Protein AF-A0A4R5BW63-F1 (afdb_monomer)

Secondary structure (DSSP, 8-state):
-------------------------------------------------------PPPP-------------PPP----HHHHHHHHHHHHHHHHHHHHHHHHHHHHHHHHHHHHHTS--HHHHHHHHHHT-TTTTS-GGGT-----HHHHHHHHHHHHHH-HHHHHHHHHHHHHHHHHTTS-HHHHHHHTSSSS-----EEEEEEEEEEEETTEEEEEEEEEEETTGGG-SEEEEEEEEEETTEEEEEEEEEEGGGSEEE-----SS-GGG--EEEEEEEEEEEGGGEEEHHHHHTT--HHHHH--SGGGGS-HHHHHHHHHHHHHHHHHHHHHHHHHHHHHHPBPTTT--BGGG-HHHHHHHHHHHHHHHHHHHHHHHHHHHHHHHHHTT---HHHHHHHHHHHHHHHHHHHHHHHHHHHHT-GGGGSTT-HHHHHHHHHHHHTTSGGG-HHHHHHHHHHHHTT----TT---

Sequence (475 aa):
MGADTAEHVLPSLCHPHGLRTRPGSAMNPLRNGKPFRIRRQDSETPFCHQWRPIIPPAPLETIRLAAGSAGARPRHVHDPYSKVWFRTMEYGDEIVRRVRELAPTLAERAPDAERARRLPDATIADLAGTGLFDMLVPKRFGGAELGFEAMAAACREAGAGCASTGWLSVIYTLHNWMVALLPEQAQAEVWADRTYALVPCVLAPTGTAEPADGGHRVTGRWSWGSGVMHAGHVLVMALVTADGEIEPRLFLLPRAEVAVHDVWHTSGMRGTGSNDIEVQGVFVPAHRSVPLAELAEGRSPGSRVHPAPLYRTPLVPVFALTGAAPVLGVAEGVLARFAERMQGRVMAYSGKKQRDLSSAQVRLAAATADLAAARLLLDDALRGVVHAVADGSCDMRLRARARLVAAHVAGTSRRVVNDLCAAAGASAQFTGSPFQRAQRDVNTISGHVVFDPDEAYRLYGRIELGLDPGPVTLV

Structure (mmCIF, N/CA/C/O backbone):
data_AF-A0A4R5BW63-F1
#
_entry.id   AF-A0A4R5BW63-F1
#
loop_
_atom_site.group_PDB
_atom_site.id
_atom_site.type_symbol
_atom_site.label_atom_id
_atom_site.label_alt_id
_atom_site.label_comp_id
_atom_site.label_asym_id
_atom_site.label_entity_id
_atom_site.label_seq_id
_atom_site.pdbx_PDB_ins_code
_atom_site.Cartn_x
_atom_site.Cartn_y
_atom_site.Cartn_z
_atom_site.occupancy
_atom_site.B_iso_or_equiv
_atom_site.auth_seq_id
_atom_site.auth_comp_id
_atom_site.auth_asym_id
_atom_site.auth_atom_id
_atom_site.pdbx_PDB_model_num
ATOM 1 N N . MET A 1 1 ? -9.708 -56.822 41.319 1.00 38.25 1 MET A N 1
ATOM 2 C CA . MET A 1 1 ? -9.133 -57.100 39.986 1.00 38.25 1 MET A CA 1
ATOM 3 C C . MET A 1 1 ? -9.234 -55.811 39.191 1.00 38.25 1 MET A C 1
ATOM 5 O O . MET A 1 1 ? -10.345 -55.419 38.891 1.00 38.25 1 MET A O 1
ATOM 9 N N . GLY A 1 2 ? -8.218 -55.022 38.898 1.00 34.22 2 GLY A N 1
ATOM 10 C CA . GLY A 1 2 ? -6.805 -54.942 39.241 1.00 34.22 2 GLY A CA 1
ATOM 11 C C . GLY A 1 2 ? -6.423 -53.563 38.695 1.00 34.22 2 GLY A C 1
ATOM 12 O O . GLY A 1 2 ? -6.666 -53.297 37.521 1.00 34.22 2 GLY A O 1
ATOM 13 N N . ALA A 1 3 ? -6.012 -52.662 39.582 1.00 29.14 3 ALA A N 1
ATOM 14 C CA . ALA A 1 3 ? -5.587 -51.307 39.259 1.00 29.14 3 ALA A CA 1
ATOM 15 C C . ALA A 1 3 ? -4.140 -51.328 38.758 1.00 29.14 3 ALA A C 1
ATOM 17 O O . ALA A 1 3 ? -3.382 -52.185 39.203 1.00 29.14 3 ALA A O 1
ATOM 18 N N . ASP A 1 4 ? -3.756 -50.363 37.921 1.00 31.11 4 ASP A N 1
ATOM 19 C CA . ASP A 1 4 ? -2.374 -49.884 37.920 1.00 31.11 4 ASP A CA 1
ATOM 20 C C . ASP A 1 4 ? -2.317 -48.379 37.632 1.00 31.11 4 ASP A C 1
ATOM 22 O O . ASP A 1 4 ? -2.581 -47.887 36.535 1.00 31.11 4 ASP A O 1
ATOM 26 N N . THR A 1 5 ? -2.016 -47.662 38.707 1.00 31.47 5 THR A N 1
ATOM 27 C CA . THR A 1 5 ? -1.599 -46.267 38.807 1.00 31.47 5 THR A CA 1
ATOM 28 C C . THR A 1 5 ? -0.097 -46.270 39.059 1.00 31.47 5 THR A C 1
ATOM 30 O O . THR A 1 5 ? 0.345 -46.945 39.985 1.00 31.47 5 THR A O 1
ATOM 33 N N . ALA A 1 6 ? 0.675 -45.475 38.319 1.00 28.02 6 ALA A N 1
ATOM 34 C CA . ALA A 1 6 ? 2.071 -45.198 38.652 1.00 28.02 6 ALA A CA 1
ATOM 35 C C . ALA A 1 6 ? 2.279 -43.686 38.823 1.00 28.02 6 ALA A C 1
ATOM 37 O O . ALA A 1 6 ? 2.422 -42.939 37.856 1.00 28.02 6 ALA A O 1
ATOM 38 N N . GLU A 1 7 ? 2.263 -43.258 40.086 1.00 26.88 7 GLU A N 1
ATOM 39 C CA . GLU A 1 7 ? 2.950 -42.069 40.591 1.00 26.88 7 GLU A CA 1
ATOM 40 C C . GLU A 1 7 ? 4.432 -42.391 40.843 1.00 26.88 7 GLU A C 1
ATOM 42 O O . GLU A 1 7 ? 4.753 -43.519 41.210 1.00 26.88 7 GLU A O 1
ATOM 47 N N . HIS A 1 8 ? 5.297 -41.377 40.698 1.00 26.17 8 HIS A N 1
ATOM 48 C CA . HIS A 1 8 ? 6.456 -41.019 41.549 1.00 26.17 8 HIS A CA 1
ATOM 49 C C . HIS A 1 8 ? 7.558 -40.351 40.700 1.00 26.17 8 HIS A C 1
ATOM 51 O O . HIS A 1 8 ? 7.752 -40.722 39.552 1.00 26.17 8 HIS A O 1
ATOM 57 N N . VAL A 1 9 ? 8.397 -39.404 41.133 1.00 26.89 9 VAL A N 1
ATOM 58 C CA . VAL A 1 9 ? 8.559 -38.504 42.292 1.00 26.89 9 VAL A CA 1
ATOM 59 C C . VAL A 1 9 ? 9.714 -37.568 41.865 1.00 26.89 9 VAL A C 1
ATOM 61 O O . VAL A 1 9 ? 10.674 -38.014 41.238 1.00 26.89 9 VAL A O 1
ATOM 64 N N . LEU A 1 10 ? 9.631 -36.273 42.181 1.00 24.80 10 LEU A N 1
ATOM 65 C CA . LEU A 1 10 ? 10.751 -35.319 42.094 1.00 24.80 10 LEU A CA 1
ATOM 66 C C . LEU A 1 10 ? 11.811 -35.611 43.170 1.00 24.80 10 LEU A C 1
ATOM 68 O O . LEU A 1 10 ? 11.446 -36.012 44.273 1.00 24.80 10 LEU A O 1
ATOM 72 N N . PRO A 1 11 ? 13.072 -35.200 42.958 1.00 27.33 11 PRO A N 1
ATOM 73 C CA . PRO A 1 11 ? 13.801 -34.616 44.079 1.00 27.33 11 PRO A CA 1
ATOM 74 C C . PRO A 1 11 ? 14.441 -33.267 43.736 1.00 27.33 11 PRO A C 1
ATOM 76 O O . PRO A 1 11 ? 15.157 -33.111 42.748 1.00 27.33 11 PRO A O 1
ATOM 79 N N . SER A 1 12 ? 14.206 -32.295 44.619 1.00 24.27 12 SER A N 1
ATOM 80 C CA . SER A 1 12 ? 15.113 -31.172 44.839 1.00 24.27 12 SER A CA 1
ATOM 81 C C . SER A 1 12 ? 16.265 -31.631 45.741 1.00 24.27 12 SER A C 1
ATOM 83 O O . SER A 1 12 ? 16.075 -32.534 46.554 1.00 24.27 12 SER A O 1
ATOM 85 N N . LEU A 1 13 ? 17.441 -31.006 45.616 1.00 24.47 13 LEU A N 1
ATOM 86 C CA . LEU A 1 13 ? 18.183 -30.407 46.737 1.00 24.47 13 LEU A CA 1
ATOM 87 C C . LEU A 1 13 ? 19.500 -29.773 46.260 1.00 24.47 13 LEU A C 1
ATOM 89 O O . LEU A 1 13 ? 20.207 -30.285 45.395 1.00 24.47 13 LEU A O 1
ATOM 93 N N . CYS A 1 14 ? 19.791 -28.620 46.856 1.00 21.36 14 CYS A N 1
ATOM 94 C CA . CYS A 1 14 ? 20.969 -27.791 46.658 1.00 21.36 14 CYS A CA 1
ATOM 95 C C . CYS A 1 14 ? 22.216 -28.305 47.413 1.00 21.36 14 CYS A C 1
ATOM 97 O O . CYS A 1 14 ? 22.099 -28.812 48.525 1.00 21.36 14 CYS A O 1
ATOM 99 N N . HIS A 1 15 ? 23.384 -27.880 46.896 1.00 24.89 15 HIS A N 1
ATOM 100 C CA . HIS A 1 15 ? 24.540 -27.324 47.641 1.00 24.89 15 HIS A CA 1
ATOM 101 C C . HIS A 1 15 ? 25.595 -28.276 48.280 1.00 24.89 15 HIS A C 1
ATOM 103 O O . HIS A 1 15 ? 25.389 -29.480 48.327 1.00 24.89 15 HIS A O 1
ATOM 109 N N . PRO A 1 16 ? 26.804 -27.772 48.642 1.00 49.16 16 PRO A N 1
ATOM 110 C CA . PRO A 1 16 ? 27.982 -27.674 47.759 1.00 49.16 16 PRO A CA 1
ATOM 111 C C . PRO A 1 16 ? 29.249 -28.293 48.411 1.00 49.16 16 PRO A C 1
ATOM 113 O O . PRO A 1 16 ? 29.207 -28.672 49.569 1.00 49.16 16 PRO A O 1
ATOM 116 N N . HIS A 1 17 ? 30.403 -28.342 47.728 1.00 24.83 17 HIS A N 1
ATOM 117 C CA . HIS A 1 17 ? 31.730 -28.216 48.373 1.00 24.83 17 HIS A CA 1
ATOM 118 C C . HIS A 1 17 ? 32.859 -28.109 47.337 1.00 24.83 17 HIS A C 1
ATOM 120 O O . HIS A 1 17 ? 32.996 -28.951 46.455 1.00 24.83 17 HIS A O 1
ATOM 126 N N . GLY A 1 18 ? 33.689 -27.071 47.475 1.00 23.81 18 GLY A N 1
ATOM 127 C CA . GLY A 1 18 ? 35.009 -26.990 46.850 1.00 23.81 18 GLY A CA 1
ATOM 128 C C . GLY A 1 18 ? 36.118 -27.473 47.786 1.00 23.81 18 GLY A C 1
ATOM 129 O O . GLY A 1 18 ? 35.849 -27.756 48.950 1.00 23.81 18 GLY A O 1
ATOM 130 N N . LEU A 1 19 ? 37.357 -27.510 47.276 1.00 25.39 19 LEU A N 1
ATOM 131 C CA . LEU A 1 19 ? 38.607 -27.046 47.916 1.00 25.39 19 LEU A CA 1
ATOM 132 C C . LEU A 1 19 ? 39.841 -27.690 47.265 1.00 25.39 19 LEU A C 1
ATOM 134 O O . LEU A 1 19 ? 39.926 -28.912 47.184 1.00 25.39 19 LEU A O 1
ATOM 138 N N . ARG A 1 20 ? 40.831 -26.851 46.922 1.00 24.83 20 ARG A N 1
ATOM 139 C CA . ARG A 1 20 ? 42.232 -26.849 47.427 1.00 24.83 20 ARG A CA 1
ATOM 140 C C . ARG A 1 20 ? 43.046 -25.821 46.602 1.00 24.83 20 ARG A C 1
ATOM 142 O O . ARG A 1 20 ? 43.128 -25.973 45.395 1.00 24.83 20 ARG A O 1
ATOM 149 N N . THR A 1 21 ? 43.418 -24.632 47.115 1.00 27.78 21 THR A N 1
ATOM 150 C CA . THR A 1 21 ? 44.524 -24.257 48.056 1.00 27.78 21 THR A CA 1
ATOM 151 C C . THR A 1 21 ? 45.924 -24.471 47.455 1.00 27.78 21 THR A C 1
ATOM 153 O O . THR A 1 21 ? 46.159 -25.583 47.005 1.00 27.78 21 THR A O 1
ATOM 156 N N . ARG A 1 22 ? 46.928 -23.563 47.468 1.00 29.72 22 ARG A N 1
ATOM 157 C CA . ARG A 1 22 ? 47.464 -22.563 48.458 1.00 29.72 22 ARG A CA 1
ATOM 158 C C . ARG A 1 22 ? 48.791 -21.949 47.845 1.00 29.72 22 ARG A C 1
ATOM 160 O O . ARG A 1 22 ? 49.129 -22.400 46.755 1.00 29.72 22 ARG A O 1
ATOM 167 N N . PRO A 1 23 ? 49.694 -21.190 48.538 1.00 43.03 23 PRO A N 1
ATOM 168 C CA . PRO A 1 23 ? 49.591 -20.000 49.426 1.00 43.03 23 PRO A CA 1
ATOM 169 C C . PRO A 1 23 ? 50.711 -18.911 49.254 1.00 43.03 23 PRO A C 1
ATOM 171 O O . PRO A 1 23 ? 51.714 -19.135 48.587 1.00 43.03 23 PRO A O 1
ATOM 174 N N . GLY A 1 24 ? 50.604 -17.803 50.018 1.00 23.31 24 GLY A N 1
ATOM 175 C CA . GLY A 1 24 ? 51.728 -16.971 50.532 1.00 23.31 24 GLY A CA 1
ATOM 176 C C . GLY A 1 24 ? 51.267 -15.595 51.076 1.00 23.31 24 GLY A C 1
ATOM 177 O O . GLY A 1 24 ? 50.936 -14.737 50.273 1.00 23.31 24 GLY A O 1
ATOM 178 N N . SER A 1 25 ? 50.931 -15.444 52.377 1.00 26.95 25 SER A N 1
ATOM 179 C CA . SER A 1 25 ? 51.710 -14.819 53.500 1.00 26.95 25 SER A CA 1
ATOM 180 C C . SER A 1 25 ? 51.805 -13.268 53.452 1.00 26.95 25 SER A C 1
ATOM 182 O O . SER A 1 25 ? 52.157 -12.760 52.402 1.00 26.95 25 SER A O 1
ATOM 184 N N . ALA A 1 26 ? 51.600 -12.424 54.484 1.00 27.44 26 ALA A N 1
ATOM 185 C CA . ALA A 1 26 ? 51.375 -12.558 55.934 1.00 27.44 26 ALA A CA 1
ATOM 186 C C . ALA A 1 26 ? 50.863 -11.227 56.594 1.00 27.44 26 ALA A C 1
ATOM 188 O O . ALA A 1 26 ? 51.131 -10.141 56.098 1.00 27.44 26 ALA A O 1
ATOM 189 N N . MET A 1 27 ? 50.136 -11.384 57.717 1.00 26.14 27 MET A N 1
ATOM 190 C CA . MET A 1 27 ? 49.907 -10.590 58.965 1.00 26.14 27 MET A CA 1
ATOM 191 C C . MET A 1 27 ? 50.082 -9.040 59.130 1.00 26.14 27 MET A C 1
ATOM 193 O O . MET A 1 27 ? 51.204 -8.559 59.180 1.00 26.14 27 MET A O 1
ATOM 197 N N . ASN A 1 28 ? 48.954 -8.358 59.465 1.00 25.61 28 ASN A N 1
ATOM 198 C CA . ASN A 1 28 ? 48.538 -7.661 60.738 1.00 25.61 28 ASN A CA 1
ATOM 199 C C . ASN A 1 28 ? 49.287 -6.390 61.314 1.00 25.61 28 ASN A C 1
ATOM 201 O O . ASN A 1 28 ? 50.413 -6.135 60.921 1.00 25.61 28 ASN A O 1
ATOM 205 N N . PRO A 1 29 ? 48.756 -5.635 62.331 1.00 54.66 29 PRO A N 1
ATOM 206 C CA . PRO A 1 29 ? 47.770 -4.516 62.289 1.00 54.66 29 PRO A CA 1
ATOM 207 C C . PRO A 1 29 ? 48.170 -3.228 63.096 1.00 54.66 29 PRO A C 1
ATOM 209 O O . PRO A 1 29 ? 49.263 -3.175 63.643 1.00 54.66 29 PRO A O 1
ATOM 212 N N . LEU A 1 30 ? 47.244 -2.240 63.229 1.00 26.55 30 LEU A N 1
ATOM 213 C CA . LEU A 1 30 ? 46.948 -1.280 64.355 1.00 26.55 30 LEU A CA 1
ATOM 214 C C . LEU A 1 30 ? 46.528 0.116 63.797 1.00 26.55 30 LEU A C 1
ATOM 216 O O . LEU A 1 30 ? 47.242 0.667 62.976 1.00 26.55 30 LEU A O 1
ATOM 220 N N . ARG A 1 31 ? 45.308 0.660 63.997 1.00 28.05 31 ARG A N 1
ATOM 221 C CA . ARG A 1 31 ? 44.611 1.285 65.164 1.00 28.05 31 ARG A CA 1
ATOM 222 C C . ARG A 1 31 ? 44.670 2.838 65.159 1.00 28.05 31 ARG A C 1
ATOM 224 O O . ARG A 1 31 ? 45.734 3.404 64.965 1.00 28.05 31 ARG A O 1
ATOM 231 N N . ASN A 1 32 ? 43.528 3.459 65.514 1.00 28.94 32 ASN A N 1
ATOM 232 C CA . ASN A 1 32 ? 43.234 4.886 65.826 1.00 28.94 32 ASN A CA 1
ATOM 233 C C . ASN A 1 32 ? 42.824 5.768 64.621 1.00 28.94 32 ASN A C 1
ATOM 235 O O . ASN A 1 32 ? 43.486 5.744 63.600 1.00 28.94 32 ASN A O 1
ATOM 239 N N . GLY A 1 33 ? 41.755 6.577 64.630 1.00 27.53 33 GLY A N 1
ATOM 240 C CA . GLY A 1 33 ? 40.778 6.960 65.656 1.00 27.53 33 GLY A CA 1
ATOM 241 C C . GLY A 1 33 ? 39.547 7.648 65.020 1.00 27.53 33 GLY A C 1
ATOM 242 O O . GLY A 1 33 ? 39.627 8.223 63.940 1.00 27.53 33 GLY A O 1
ATOM 243 N N . LYS A 1 34 ? 38.392 7.509 65.685 1.00 26.52 34 LYS A N 1
ATOM 244 C CA . LYS A 1 34 ? 37.055 8.054 65.349 1.00 26.52 34 LYS A CA 1
ATOM 245 C C . LYS A 1 34 ? 36.898 9.527 65.850 1.00 26.52 34 LYS A C 1
ATOM 247 O O . LYS A 1 34 ? 37.847 10.039 66.430 1.00 26.52 34 LYS A O 1
ATOM 252 N N . PRO A 1 35 ? 35.674 10.100 65.954 1.00 40.81 35 PRO A N 1
ATOM 253 C CA . PRO A 1 35 ? 34.727 10.588 64.929 1.00 40.81 35 PRO A CA 1
ATOM 254 C C . PRO A 1 35 ? 34.282 12.050 65.233 1.00 40.81 35 PRO A C 1
ATOM 256 O O . PRO A 1 35 ? 34.599 12.562 66.301 1.00 40.81 35 PRO A O 1
ATOM 259 N N . PHE A 1 36 ? 33.450 12.712 64.412 1.00 25.28 36 PHE A N 1
ATOM 260 C CA . PHE A 1 36 ? 32.703 13.891 64.904 1.00 25.28 36 PHE A CA 1
ATOM 261 C C . PHE A 1 36 ? 31.256 13.992 64.397 1.00 25.28 36 PHE A C 1
ATOM 263 O O . PHE A 1 36 ? 30.928 13.591 63.284 1.00 25.28 36 PHE A O 1
ATOM 270 N N . ARG A 1 37 ? 30.398 14.463 65.313 1.00 29.33 37 ARG A N 1
ATOM 271 C CA . ARG A 1 37 ? 28.925 14.492 65.318 1.00 29.33 37 ARG A CA 1
ATOM 272 C C . ARG A 1 37 ? 28.352 15.837 64.835 1.00 29.33 37 ARG A C 1
ATOM 274 O O . ARG A 1 37 ? 29.011 16.866 64.877 1.00 29.33 37 ARG A O 1
ATOM 281 N N . ILE A 1 38 ? 27.065 15.765 64.497 1.00 32.22 38 ILE A N 1
ATOM 282 C CA . ILE A 1 38 ? 26.088 16.774 64.045 1.00 32.22 38 ILE A CA 1
ATOM 283 C C . ILE A 1 38 ? 25.922 17.991 64.986 1.00 32.22 38 ILE A C 1
ATOM 285 O O . ILE A 1 38 ? 25.826 17.813 66.202 1.00 32.22 38 ILE A O 1
ATOM 289 N N . ARG A 1 39 ? 25.689 19.187 64.412 1.00 24.81 39 ARG A N 1
ATOM 290 C CA . ARG A 1 39 ? 24.802 20.241 64.964 1.00 24.81 39 ARG A CA 1
ATOM 291 C C . ARG A 1 39 ? 24.098 21.023 63.838 1.00 24.81 39 ARG A C 1
ATOM 293 O O . ARG A 1 39 ? 24.731 21.378 62.853 1.00 24.81 39 ARG A O 1
ATOM 300 N N . ARG A 1 40 ? 22.792 21.267 64.012 1.00 29.11 40 ARG A N 1
ATOM 301 C CA . ARG A 1 40 ? 21.946 22.200 63.237 1.00 29.11 40 ARG A CA 1
ATOM 302 C C . ARG A 1 40 ? 22.216 23.647 63.669 1.00 29.11 40 ARG A C 1
ATOM 304 O O . ARG A 1 40 ? 22.335 23.850 64.875 1.00 29.11 40 ARG A O 1
ATOM 311 N N . GLN A 1 41 ? 22.145 24.610 62.743 1.00 25.06 41 GLN A N 1
ATOM 312 C CA . GLN A 1 41 ? 21.353 25.840 62.917 1.00 25.06 41 GLN A CA 1
ATOM 313 C C . GLN A 1 41 ? 21.159 26.589 61.585 1.00 25.06 41 GLN A C 1
ATOM 315 O O . GLN A 1 41 ? 21.998 26.504 60.694 1.00 25.06 41 GLN A O 1
ATOM 320 N N . ASP A 1 42 ? 20.007 27.245 61.484 1.00 27.72 42 ASP A N 1
ATOM 321 C CA . ASP A 1 42 ? 19.375 27.867 60.318 1.00 27.72 42 ASP A CA 1
ATOM 322 C C . ASP A 1 42 ? 20.045 29.165 59.828 1.00 27.72 42 ASP A C 1
ATOM 324 O O . ASP A 1 42 ? 20.515 29.942 60.655 1.00 27.72 42 ASP A O 1
ATOM 328 N N . SER A 1 43 ? 19.971 29.444 58.515 1.00 27.47 43 SER A N 1
ATOM 329 C CA . SER A 1 43 ? 19.570 30.760 57.967 1.00 27.47 43 SER A CA 1
ATOM 330 C C . SER A 1 43 ? 19.525 30.797 56.421 1.00 27.47 43 SER A C 1
ATOM 332 O O . SER A 1 43 ? 20.505 30.576 55.722 1.00 27.47 43 SER A O 1
ATOM 334 N N . GLU A 1 44 ? 18.314 31.044 55.920 1.00 26.66 44 GLU A N 1
ATOM 335 C CA . GLU A 1 44 ? 17.930 31.981 54.849 1.00 26.66 44 GLU A CA 1
ATOM 336 C C . GLU A 1 44 ? 18.647 32.020 53.470 1.00 26.66 44 GLU A C 1
ATOM 338 O O . GLU A 1 44 ? 19.702 32.610 53.272 1.00 26.66 44 GLU A O 1
ATOM 343 N N . THR A 1 45 ? 17.849 31.620 52.468 1.00 29.69 45 THR A N 1
ATOM 344 C CA . THR A 1 45 ? 17.682 32.165 51.095 1.00 29.69 45 THR A CA 1
ATOM 345 C C . THR A 1 45 ? 18.623 31.790 49.930 1.00 29.69 45 THR A C 1
ATOM 347 O O . THR A 1 45 ? 19.814 31.560 50.118 1.00 29.69 45 THR A O 1
ATOM 350 N N . PRO A 1 46 ? 18.071 31.691 48.691 1.00 31.81 46 PRO A N 1
ATOM 351 C CA . PRO A 1 46 ? 18.641 30.896 47.603 1.00 31.81 46 PRO A CA 1
ATOM 352 C C . PRO A 1 46 ? 19.164 31.728 46.416 1.00 31.81 46 PRO A C 1
ATOM 354 O O . PRO A 1 46 ? 18.551 32.705 45.990 1.00 31.81 46 PRO A O 1
ATOM 357 N N . PHE A 1 47 ? 20.249 31.262 45.793 1.00 26.47 47 PHE A N 1
ATOM 358 C CA . PHE A 1 47 ? 20.697 31.731 44.478 1.00 26.47 47 PHE A CA 1
ATOM 359 C C . PHE A 1 47 ? 19.917 31.015 43.362 1.00 26.47 47 PHE A C 1
ATOM 361 O O . PHE A 1 47 ? 20.055 29.810 43.160 1.00 26.47 47 PHE A O 1
ATOM 368 N N . CYS A 1 48 ? 19.104 31.773 42.624 1.00 24.34 48 CYS A N 1
ATOM 369 C CA . CYS A 1 48 ? 18.458 31.370 41.376 1.00 24.34 48 CYS A CA 1
ATOM 370 C C . CYS A 1 48 ? 19.168 32.082 40.214 1.00 24.34 48 CYS A C 1
ATOM 372 O O . CYS A 1 48 ? 19.130 33.309 40.126 1.00 24.34 48 CYS A O 1
ATOM 374 N N . HIS A 1 49 ? 19.814 31.331 39.318 1.00 28.28 49 HIS A N 1
ATOM 375 C CA . HIS A 1 49 ? 20.304 31.872 38.051 1.00 28.28 49 HIS A CA 1
ATOM 376 C C . HIS A 1 49 ? 19.170 31.870 37.017 1.00 28.28 49 HIS A C 1
ATOM 378 O O . HIS A 1 49 ? 18.683 30.820 36.601 1.00 28.28 49 HIS A O 1
ATOM 384 N N . GLN A 1 50 ? 18.757 33.075 36.620 1.00 27.59 50 GLN A N 1
ATOM 385 C CA . GLN A 1 50 ? 17.808 33.349 35.543 1.00 27.59 50 GLN A CA 1
ATOM 386 C C . GLN A 1 50 ? 18.397 32.966 34.177 1.00 27.59 50 GLN A C 1
ATOM 388 O O . GLN A 1 50 ? 19.381 33.552 33.732 1.00 27.59 50 GLN A O 1
ATOM 393 N N . TRP A 1 51 ? 17.735 32.047 33.477 1.00 23.62 51 TRP A N 1
ATOM 394 C CA . TRP A 1 51 ? 17.839 31.895 32.025 1.00 23.62 51 TRP A CA 1
ATOM 395 C C . TRP A 1 51 ? 16.868 32.878 31.350 1.00 23.62 51 TRP A C 1
ATOM 397 O O . TRP A 1 51 ? 15.677 32.875 31.657 1.00 23.62 51 TRP A O 1
ATOM 407 N N . ARG A 1 52 ? 17.361 33.717 30.430 1.00 25.86 52 ARG A N 1
ATOM 408 C CA . ARG A 1 52 ? 16.536 34.561 29.544 1.00 25.86 52 ARG A CA 1
ATOM 409 C C . ARG A 1 52 ? 16.583 34.005 28.114 1.00 25.86 52 ARG A C 1
ATOM 411 O O . ARG A 1 52 ? 17.688 33.808 27.613 1.00 25.86 52 ARG A O 1
ATOM 418 N N . PRO A 1 53 ? 15.446 33.800 27.428 1.00 27.55 53 PRO A N 1
ATOM 419 C CA . PRO A 1 53 ? 15.440 33.529 25.996 1.00 27.55 53 PRO A CA 1
ATOM 420 C C . PRO A 1 53 ? 15.528 34.838 25.195 1.00 27.55 53 PRO A C 1
ATOM 422 O O . PRO A 1 53 ? 14.814 35.802 25.469 1.00 27.55 53 PRO A O 1
ATOM 425 N N . ILE A 1 54 ? 16.409 34.858 24.193 1.00 28.55 54 ILE A N 1
ATOM 426 C CA . ILE A 1 54 ? 16.498 35.909 23.173 1.00 28.55 54 ILE A CA 1
ATOM 427 C C . ILE A 1 54 ? 15.579 35.490 22.018 1.00 28.55 54 ILE A C 1
ATOM 429 O O . ILE A 1 54 ? 15.903 34.568 21.276 1.00 28.55 54 ILE A O 1
ATOM 433 N N . ILE A 1 55 ? 14.434 36.156 21.874 1.00 30.67 55 ILE A N 1
ATOM 434 C CA . ILE A 1 55 ? 13.592 36.128 20.669 1.00 30.67 55 ILE A CA 1
ATOM 435 C C . ILE A 1 55 ? 13.416 37.593 20.245 1.00 30.67 55 ILE A C 1
ATOM 437 O O . ILE A 1 55 ? 12.923 38.380 21.057 1.00 30.67 55 ILE A O 1
ATOM 441 N N . PRO A 1 56 ? 13.822 38.010 19.034 1.00 28.97 56 PRO A N 1
ATOM 442 C CA . PRO A 1 56 ? 13.523 39.353 18.554 1.00 28.97 56 PRO A CA 1
ATOM 443 C C . PRO A 1 56 ? 12.039 39.447 18.136 1.00 28.97 56 PRO A C 1
ATOM 445 O O . PRO A 1 56 ? 11.515 38.497 17.551 1.00 28.97 56 PRO A O 1
ATOM 448 N N . PRO A 1 57 ? 11.335 40.560 18.416 1.00 31.94 57 PRO A N 1
ATOM 449 C CA . PRO A 1 57 ? 9.941 40.725 18.013 1.00 31.94 57 PRO A CA 1
ATOM 450 C C . PRO A 1 57 ? 9.832 41.026 16.510 1.00 31.94 57 PRO A C 1
ATOM 452 O O . PRO A 1 57 ? 10.489 41.934 16.003 1.00 31.94 57 PRO A O 1
ATOM 455 N N . ALA A 1 58 ? 8.967 40.293 15.805 1.00 31.23 58 ALA A N 1
ATOM 456 C CA . ALA A 1 58 ? 8.497 40.671 14.473 1.00 31.23 58 ALA A CA 1
ATOM 457 C C . ALA A 1 58 ? 7.379 41.731 14.597 1.00 31.23 58 ALA A C 1
ATOM 459 O O . ALA A 1 58 ? 6.542 41.616 15.499 1.00 31.23 58 ALA A O 1
ATOM 460 N N . PRO A 1 59 ? 7.333 42.762 13.735 1.00 30.42 59 PRO A N 1
ATOM 461 C CA . PRO A 1 59 ? 6.297 43.785 13.806 1.00 30.42 59 PRO A CA 1
ATOM 462 C C . PRO A 1 59 ? 4.951 43.260 13.285 1.00 30.42 59 PRO A C 1
ATOM 464 O O . PRO A 1 59 ? 4.857 42.683 12.204 1.00 30.42 59 PRO A O 1
ATOM 467 N N . LEU A 1 60 ? 3.899 43.486 14.075 1.00 29.44 60 LEU A N 1
ATOM 468 C CA . LEU A 1 60 ? 2.502 43.268 13.703 1.00 29.44 60 LEU A CA 1
ATOM 469 C C . LEU A 1 60 ? 2.058 44.364 12.725 1.00 29.44 60 LEU A C 1
ATOM 471 O O . LEU A 1 60 ? 1.707 45.465 13.150 1.00 29.44 60 LEU A O 1
ATOM 475 N N . GLU A 1 61 ? 2.035 44.066 11.427 1.00 28.17 61 GLU A N 1
ATOM 476 C CA . GLU A 1 61 ? 1.271 44.864 10.469 1.00 28.17 61 GLU A CA 1
ATOM 477 C C . GLU A 1 61 ? -0.169 44.357 10.359 1.00 28.17 61 GLU A C 1
ATOM 479 O O . GLU A 1 61 ? -0.468 43.170 10.228 1.00 28.17 61 GLU A O 1
ATOM 484 N N . THR A 1 62 ? -1.077 45.318 10.466 1.00 28.17 62 THR A N 1
ATOM 485 C CA . THR A 1 62 ? -2.523 45.145 10.528 1.00 28.17 62 THR A CA 1
ATOM 486 C C . THR A 1 62 ? -3.050 44.801 9.133 1.00 28.17 62 THR A C 1
ATOM 488 O O . THR A 1 62 ? -3.083 45.669 8.262 1.00 28.17 62 THR A O 1
ATOM 491 N N . ILE A 1 63 ? -3.512 43.568 8.904 1.00 29.02 63 ILE A N 1
ATOM 492 C CA . ILE A 1 63 ? -4.242 43.222 7.675 1.00 29.02 63 ILE A CA 1
ATOM 493 C C . ILE A 1 63 ? -5.618 43.898 7.736 1.00 29.02 63 ILE A C 1
ATOM 495 O O . ILE A 1 63 ? -6.544 43.426 8.395 1.00 29.02 63 ILE A O 1
ATOM 499 N N . ARG A 1 64 ? -5.756 45.036 7.048 1.00 27.67 64 ARG A N 1
ATOM 500 C CA . ARG A 1 64 ? -7.058 45.626 6.723 1.00 27.67 64 ARG A CA 1
ATOM 501 C C . ARG A 1 64 ? -7.689 44.810 5.594 1.00 27.67 64 ARG A C 1
ATOM 503 O O . ARG A 1 64 ? -7.202 44.828 4.468 1.00 27.67 64 ARG A O 1
ATOM 510 N N . LEU A 1 65 ? -8.791 44.126 5.892 1.00 28.06 65 LEU A N 1
ATOM 511 C CA . LEU A 1 65 ? -9.694 43.564 4.886 1.00 28.06 65 LEU A CA 1
ATOM 512 C C . LEU A 1 65 ? -10.331 44.717 4.096 1.00 28.06 65 LEU A C 1
ATOM 514 O O . LEU A 1 65 ? -11.216 45.411 4.596 1.00 28.06 65 LEU A O 1
ATOM 518 N N . ALA A 1 66 ? -9.867 44.935 2.868 1.00 27.27 66 ALA A N 1
ATOM 519 C CA . ALA A 1 66 ? -10.541 45.805 1.918 1.00 27.27 66 ALA A CA 1
ATOM 520 C C . ALA A 1 66 ? -11.767 45.070 1.355 1.00 27.27 66 ALA A C 1
ATOM 522 O O . ALA A 1 66 ? -11.646 44.115 0.588 1.00 27.27 66 ALA A O 1
ATOM 523 N N . ALA A 1 67 ? -12.957 45.523 1.747 1.00 33.94 67 ALA A N 1
ATOM 524 C CA . ALA A 1 67 ? -14.202 45.188 1.074 1.00 33.94 67 ALA A CA 1
ATOM 525 C C . ALA A 1 67 ? -14.202 45.846 -0.319 1.00 33.94 67 ALA A C 1
ATOM 527 O O . ALA A 1 67 ? -14.323 47.064 -0.436 1.00 33.94 67 ALA A O 1
ATOM 528 N N . GLY A 1 68 ? -14.034 45.036 -1.366 1.00 27.27 68 GLY A N 1
ATOM 529 C CA . GLY A 1 68 ? -14.057 45.458 -2.766 1.00 27.27 68 GLY A CA 1
ATOM 530 C C . GLY A 1 68 ? -15.222 44.825 -3.526 1.00 27.27 68 GLY A C 1
ATOM 531 O O . GLY A 1 68 ? -15.161 43.657 -3.885 1.00 27.27 68 GLY A O 1
ATOM 532 N N . SER A 1 69 ? -16.272 45.626 -3.719 1.00 28.14 69 SER A N 1
ATOM 533 C CA . SER A 1 69 ? -17.275 45.624 -4.801 1.00 28.14 69 SER A CA 1
ATOM 534 C C . SER A 1 69 ? -17.692 44.302 -5.471 1.00 28.14 69 SER A C 1
ATOM 536 O O . SER A 1 69 ? -16.963 43.694 -6.253 1.00 28.14 69 SER A O 1
ATOM 538 N N . ALA A 1 70 ? -18.977 43.990 -5.294 1.00 37.41 70 ALA A N 1
ATOM 539 C CA . ALA A 1 70 ? -19.781 43.143 -6.164 1.00 37.41 70 ALA A CA 1
ATOM 540 C C . ALA A 1 70 ? -19.724 43.586 -7.641 1.00 37.41 70 ALA A C 1
ATOM 542 O O . ALA A 1 70 ? -19.802 44.778 -7.931 1.00 37.41 70 ALA A O 1
ATOM 543 N N . GLY A 1 71 ? -19.696 42.617 -8.566 1.00 36.12 71 GLY A N 1
ATOM 544 C CA . GLY A 1 71 ? -20.071 42.860 -9.964 1.00 36.12 71 GLY A CA 1
ATOM 545 C C . GLY A 1 71 ? -19.198 42.223 -11.044 1.00 36.12 71 GLY A C 1
ATOM 546 O O . GLY A 1 71 ? -18.745 42.931 -11.932 1.00 36.12 71 GLY A O 1
ATOM 547 N N . ALA A 1 72 ? -19.018 40.900 -11.048 1.00 30.25 72 ALA A N 1
ATOM 548 C CA . ALA A 1 72 ? -18.704 40.174 -12.283 1.00 30.25 72 ALA A CA 1
ATOM 549 C C . ALA A 1 72 ? -19.146 38.709 -12.158 1.00 30.25 72 ALA A C 1
ATOM 551 O O . ALA A 1 72 ? -18.550 37.933 -11.417 1.00 30.25 72 ALA A O 1
ATOM 552 N N . ARG A 1 73 ? -20.204 38.313 -12.879 1.00 30.36 73 ARG A N 1
ATOM 553 C CA . ARG A 1 73 ? -20.480 36.886 -13.103 1.00 30.36 73 ARG A CA 1
ATOM 554 C C . ARG A 1 73 ? -19.377 36.350 -14.024 1.00 30.36 73 ARG A C 1
ATOM 556 O O . ARG A 1 73 ? -19.205 36.928 -15.101 1.00 30.36 73 ARG A O 1
ATOM 563 N N . PRO A 1 74 ? -18.645 35.284 -13.662 1.00 31.80 74 PRO A N 1
ATOM 564 C CA . PRO A 1 74 ? -17.693 34.692 -14.586 1.00 31.80 74 PRO A CA 1
ATOM 565 C C . PRO A 1 74 ? -18.464 34.134 -15.785 1.00 31.80 74 PRO A C 1
ATOM 567 O O . PRO A 1 74 ? -19.455 33.418 -15.637 1.00 31.80 74 PRO A O 1
ATOM 570 N N . ARG A 1 75 ? -18.034 34.517 -16.992 1.00 31.38 75 ARG A N 1
ATOM 571 C CA . ARG A 1 75 ? -18.523 33.925 -18.238 1.00 31.38 75 ARG A CA 1
ATOM 572 C C . ARG A 1 75 ? -18.257 32.422 -18.166 1.00 31.38 75 ARG A C 1
ATOM 574 O O . ARG A 1 75 ? -17.105 32.019 -18.035 1.00 31.38 75 ARG A O 1
ATOM 581 N N . HIS A 1 76 ? -19.311 31.612 -18.255 1.00 34.75 76 HIS A N 1
ATOM 582 C CA . HIS A 1 76 ? -19.187 30.171 -18.447 1.00 34.75 76 HIS A CA 1
ATOM 583 C C . HIS A 1 76 ? -18.490 29.921 -19.786 1.00 34.75 76 HIS A C 1
ATOM 585 O O . HIS A 1 76 ? -19.117 29.927 -20.843 1.00 34.75 76 HIS A O 1
ATOM 591 N N . VAL A 1 77 ? -17.175 29.721 -19.738 1.00 35.44 77 VAL A N 1
ATOM 592 C CA . VAL A 1 77 ? -16.464 29.025 -20.803 1.00 35.44 77 VAL A CA 1
ATOM 593 C C . VAL A 1 77 ? -16.951 27.585 -20.719 1.00 35.44 77 VAL A C 1
ATOM 595 O O . VAL A 1 77 ? -16.766 26.919 -19.701 1.00 35.44 77 VAL A O 1
ATOM 598 N N . HIS A 1 78 ? -17.667 27.133 -21.745 1.00 37.56 78 HIS A N 1
ATOM 599 C CA . HIS A 1 78 ? -18.066 25.739 -21.864 1.00 37.56 78 HIS A CA 1
ATOM 600 C C . HIS A 1 78 ? -16.797 24.923 -22.132 1.00 37.56 78 HIS A C 1
ATOM 602 O O . HIS A 1 78 ? -16.421 24.703 -23.277 1.00 37.56 78 HIS A O 1
ATOM 608 N N . ASP A 1 79 ? -16.099 24.544 -21.065 1.00 41.09 79 ASP A N 1
ATOM 609 C CA . ASP A 1 79 ? -14.904 23.720 -21.145 1.00 41.09 79 ASP A CA 1
ATOM 610 C C . ASP A 1 79 ? -15.319 22.238 -21.230 1.00 41.09 79 ASP A C 1
ATOM 612 O O . ASP A 1 79 ? -15.866 21.704 -20.257 1.00 41.09 79 ASP A O 1
ATOM 616 N N . PRO A 1 80 ? -15.117 21.547 -22.365 1.00 39.47 80 PRO A N 1
ATOM 617 C CA . PRO A 1 80 ? -15.400 20.120 -22.473 1.00 39.47 80 PRO A CA 1
ATOM 618 C C . PRO A 1 80 ? -14.539 19.273 -21.523 1.00 39.47 80 PRO A C 1
ATOM 620 O O . PRO A 1 80 ? -14.975 18.179 -21.159 1.00 39.47 80 PRO A O 1
ATOM 623 N N . TYR A 1 81 ? -13.387 19.774 -21.054 1.00 39.72 81 TYR A N 1
ATOM 624 C CA . TYR A 1 81 ? -12.582 19.091 -20.045 1.00 39.72 81 TYR A CA 1
ATOM 625 C C . TYR A 1 81 ? -13.293 19.084 -18.689 1.00 39.72 81 TYR A C 1
ATOM 627 O O . TYR A 1 81 ? -13.346 18.032 -18.057 1.00 39.72 81 TYR A O 1
ATOM 635 N N . SER A 1 82 ? -13.931 20.184 -18.270 1.00 41.84 82 SER A N 1
ATOM 636 C CA . SER A 1 82 ? -14.651 20.257 -16.986 1.00 41.84 82 SER A CA 1
ATOM 637 C C . SER A 1 82 ? -15.647 19.105 -16.771 1.00 41.84 82 SER A C 1
ATOM 639 O O . SER A 1 82 ? -15.634 18.470 -15.722 1.00 41.84 82 SER A O 1
ATOM 641 N N . LYS A 1 83 ? -16.450 18.739 -17.781 1.00 37.34 83 LYS A N 1
ATOM 642 C CA . LYS A 1 83 ? -17.426 17.633 -17.679 1.00 37.34 83 LYS A CA 1
ATOM 643 C C . LYS A 1 83 ? -16.768 16.257 -17.540 1.00 37.34 83 LYS A C 1
ATOM 645 O O . LYS A 1 83 ? -17.320 15.392 -16.863 1.00 37.34 83 LYS A O 1
ATOM 650 N N . VAL A 1 84 ? -15.622 16.041 -18.186 1.00 54.19 84 VAL A N 1
ATOM 651 C CA . VAL A 1 84 ? -14.860 14.785 -18.082 1.00 54.19 84 VAL A CA 1
ATOM 652 C C . VAL A 1 84 ? -14.179 14.695 -16.717 1.00 54.19 84 VAL A C 1
ATOM 654 O O . VAL A 1 84 ? -14.238 13.640 -16.089 1.00 54.19 84 VAL A O 1
ATOM 657 N N . TRP A 1 85 ? -13.614 15.801 -16.224 1.00 48.50 85 TRP A N 1
ATOM 658 C CA . TRP A 1 85 ? -13.054 15.905 -14.875 1.00 48.50 85 TRP A CA 1
ATOM 659 C C . TRP A 1 85 ? -14.113 15.627 -13.798 1.00 48.50 85 TRP A C 1
ATOM 661 O O . TRP A 1 85 ? -13.887 14.767 -12.951 1.00 48.50 85 TRP A O 1
ATOM 671 N N . PHE A 1 86 ? -15.300 16.247 -13.880 1.00 46.38 86 PHE A N 1
ATOM 672 C CA . PHE A 1 86 ? -16.393 16.006 -12.925 1.00 46.38 86 PHE A CA 1
ATOM 673 C C . PHE A 1 86 ? -16.856 14.541 -12.913 1.00 46.38 86 PHE A C 1
ATOM 675 O O . PHE A 1 86 ? -16.941 13.946 -11.845 1.00 46.38 86 PHE A O 1
ATOM 682 N N . ARG A 1 87 ? -17.060 13.915 -14.082 1.00 53.94 87 ARG A N 1
ATOM 683 C CA . ARG A 1 87 ? -17.437 12.488 -14.163 1.00 53.94 87 ARG A CA 1
ATOM 684 C C . ARG A 1 87 ? -16.362 11.544 -13.616 1.00 53.94 87 ARG A C 1
ATOM 686 O O . ARG A 1 87 ? -16.683 10.509 -13.045 1.00 53.94 87 ARG A O 1
ATOM 693 N N . THR A 1 88 ? -15.089 11.888 -13.807 1.00 62.31 88 THR A N 1
ATOM 694 C CA . THR A 1 88 ? -13.951 11.091 -13.318 1.00 62.31 88 THR A CA 1
ATOM 695 C C . THR A 1 88 ? -13.858 11.165 -11.788 1.00 62.31 88 THR A C 1
ATOM 697 O O . THR A 1 88 ? -13.638 10.146 -11.137 1.00 62.31 88 THR A O 1
ATOM 700 N N . MET A 1 89 ? -14.107 12.344 -11.206 1.00 69.31 89 MET A N 1
ATOM 701 C CA . MET A 1 89 ? -14.218 12.517 -9.752 1.00 69.31 89 MET A CA 1
ATOM 702 C C . MET A 1 89 ? -15.411 11.745 -9.171 1.00 69.31 89 MET A C 1
ATOM 704 O O . MET A 1 89 ? -15.235 11.008 -8.206 1.00 69.31 89 MET A O 1
ATOM 708 N N . GLU A 1 90 ? -16.591 11.844 -9.795 1.00 80.75 90 GLU A N 1
ATOM 709 C CA . GLU A 1 90 ? -17.799 11.121 -9.364 1.00 80.75 90 GLU A CA 1
ATOM 710 C C . GLU A 1 90 ? -17.591 9.599 -9.344 1.00 80.75 90 GLU A C 1
ATOM 712 O O . GLU A 1 90 ? -18.000 8.931 -8.395 1.00 80.75 90 GLU A O 1
ATOM 717 N N . TYR A 1 91 ? -16.912 9.043 -10.355 1.00 86.06 91 TYR A N 1
ATOM 718 C CA . TYR A 1 91 ? -16.618 7.609 -10.395 1.00 86.06 91 TYR A CA 1
ATOM 719 C C . TYR A 1 91 ? -15.580 7.188 -9.343 1.00 86.06 91 TYR A C 1
ATOM 721 O O . TYR A 1 91 ? -15.736 6.149 -8.702 1.00 86.06 91 TYR A O 1
ATOM 729 N N . GLY A 1 92 ? -14.549 8.006 -9.104 1.00 89.19 92 GLY A N 1
ATOM 730 C CA . GLY A 1 92 ? -13.594 7.763 -8.019 1.00 89.19 92 GLY A CA 1
ATOM 731 C C . GLY A 1 92 ? -14.270 7.725 -6.646 1.00 89.19 92 GLY A C 1
ATOM 732 O O . GLY A 1 92 ? -14.047 6.789 -5.876 1.00 89.19 92 GLY A O 1
ATOM 733 N N . ASP A 1 93 ? -15.154 8.684 -6.367 1.00 93.81 93 ASP A N 1
ATOM 734 C CA . ASP A 1 93 ? -15.947 8.720 -5.134 1.00 93.81 93 ASP A CA 1
ATOM 735 C C . ASP A 1 93 ? -16.889 7.511 -5.019 1.00 93.81 93 ASP A C 1
ATOM 737 O O . ASP A 1 93 ? -17.092 6.970 -3.925 1.00 93.81 93 ASP A O 1
ATOM 741 N N . GLU A 1 94 ? -17.432 7.039 -6.143 1.00 96.69 94 GLU A N 1
ATOM 742 C CA . GLU A 1 94 ? -18.246 5.830 -6.180 1.00 96.69 94 GLU A CA 1
ATOM 743 C C . GLU A 1 94 ? -17.448 4.578 -5.789 1.00 96.69 94 GLU A C 1
ATOM 745 O O . GLU A 1 94 ? -17.928 3.796 -4.963 1.00 96.69 94 GLU A O 1
ATOM 750 N N . ILE A 1 95 ? -16.237 4.386 -6.321 1.00 97.69 95 ILE A N 1
ATOM 751 C CA . ILE A 1 95 ? -15.378 3.251 -5.946 1.00 97.69 95 ILE A CA 1
ATOM 752 C C . ILE A 1 95 ? -15.052 3.312 -4.449 1.00 97.69 95 ILE A C 1
ATOM 754 O O . ILE A 1 95 ? -15.206 2.313 -3.744 1.00 97.69 95 ILE A O 1
ATOM 758 N N . VAL A 1 96 ? -14.681 4.489 -3.930 1.00 98.25 96 VAL A N 1
ATOM 759 C CA . VAL A 1 96 ? -14.421 4.690 -2.493 1.00 98.25 96 VAL A CA 1
ATOM 760 C C . VAL A 1 96 ? -15.643 4.298 -1.657 1.00 98.25 96 VAL A C 1
ATOM 762 O O . VAL A 1 96 ? -15.508 3.591 -0.656 1.00 98.25 96 VAL A O 1
ATOM 765 N N . ARG A 1 97 ? -16.849 4.708 -2.072 1.00 98.31 97 ARG A N 1
ATOM 766 C CA . ARG A 1 97 ? -18.104 4.333 -1.405 1.00 98.31 97 ARG A CA 1
ATOM 767 C C . ARG A 1 97 ? -18.328 2.818 -1.426 1.00 98.31 97 ARG A C 1
ATOM 769 O O . ARG A 1 97 ? -18.616 2.250 -0.376 1.00 98.31 97 ARG A O 1
ATOM 776 N N . ARG A 1 98 ? -18.164 2.160 -2.578 1.00 98.56 98 ARG A N 1
ATOM 777 C CA . ARG A 1 98 ? -18.332 0.701 -2.716 1.00 98.56 98 ARG A CA 1
ATOM 778 C C . ARG A 1 98 ? -17.351 -0.069 -1.823 1.00 98.56 98 ARG A C 1
ATOM 780 O O . ARG A 1 98 ? -17.746 -1.026 -1.163 1.00 98.56 98 ARG A O 1
ATOM 787 N N . VAL A 1 99 ? -16.091 0.368 -1.735 1.00 98.69 99 VAL A N 1
ATOM 788 C CA . VAL A 1 99 ? -15.095 -0.257 -0.844 1.00 98.69 99 VAL A CA 1
ATOM 789 C C . VAL A 1 99 ? -15.434 -0.025 0.634 1.00 98.69 99 VAL A C 1
ATOM 791 O O . VAL A 1 99 ? -15.310 -0.948 1.439 1.00 98.69 99 VAL A O 1
ATOM 794 N N . ARG A 1 100 ? -15.925 1.166 1.003 1.00 98.50 100 ARG A N 1
ATOM 795 C CA . ARG A 1 100 ? -16.424 1.441 2.362 1.00 98.50 100 ARG A CA 1
ATOM 796 C C . ARG A 1 100 ? -17.582 0.522 2.745 1.00 98.50 100 ARG A C 1
ATOM 798 O O . ARG A 1 100 ? -17.606 0.008 3.859 1.00 98.50 100 ARG A O 1
ATOM 805 N N . GLU A 1 101 ? -18.522 0.299 1.831 1.00 98.44 101 GLU A N 1
ATOM 806 C CA . GLU A 1 101 ? -19.652 -0.616 2.034 1.00 98.44 101 GLU A CA 1
ATOM 807 C C . GLU A 1 101 ? -19.204 -2.075 2.183 1.00 98.44 101 GLU A C 1
ATOM 809 O O . GLU A 1 101 ? -19.836 -2.835 2.912 1.00 98.44 101 GLU A O 1
ATOM 814 N N . LEU A 1 102 ? -18.078 -2.452 1.568 1.00 98.44 102 LEU A N 1
ATOM 815 C CA . LEU A 1 102 ? -17.479 -3.779 1.703 1.00 98.44 102 LEU A CA 1
ATOM 816 C C . LEU A 1 102 ? -16.692 -3.958 3.017 1.00 98.44 102 LEU A C 1
ATOM 818 O O . LEU A 1 102 ? -16.498 -5.089 3.467 1.00 98.44 102 LEU A O 1
ATOM 822 N N . ALA A 1 103 ? -16.241 -2.876 3.663 1.00 97.81 103 ALA A N 1
ATOM 823 C CA . ALA A 1 103 ? -15.371 -2.930 4.843 1.00 97.81 103 ALA A CA 1
ATOM 824 C C . ALA A 1 103 ? -15.881 -3.828 6.000 1.00 97.81 103 ALA A C 1
ATOM 826 O O . ALA A 1 103 ? -15.050 -4.531 6.590 1.00 97.81 103 ALA A O 1
ATOM 827 N N . PRO A 1 104 ? -17.192 -3.892 6.324 1.00 98.00 104 PRO A N 1
ATOM 828 C CA . PRO A 1 104 ? -17.725 -4.857 7.290 1.00 98.00 104 PRO A CA 1
ATOM 829 C C . PRO A 1 104 ? -17.463 -6.313 6.883 1.00 98.00 104 PRO A C 1
ATOM 831 O O . PRO A 1 104 ? -16.926 -7.087 7.675 1.00 98.00 104 PRO A O 1
ATOM 834 N N . THR A 1 105 ? -17.724 -6.671 5.625 1.00 98.62 105 THR A N 1
ATOM 835 C CA . THR A 1 105 ? -17.447 -8.010 5.085 1.00 98.62 105 THR A CA 1
ATOM 836 C C . THR A 1 105 ? -15.949 -8.327 5.090 1.00 98.62 105 THR A C 1
ATOM 838 O O . THR A 1 105 ? -15.543 -9.448 5.404 1.00 98.62 105 THR A O 1
ATOM 841 N N . LEU A 1 106 ? -15.086 -7.341 4.813 1.00 98.62 106 LEU A N 1
ATOM 842 C CA . LEU A 1 106 ? -13.632 -7.513 4.942 1.00 98.62 106 LEU A CA 1
ATOM 843 C C . LEU A 1 106 ? -13.225 -7.825 6.389 1.00 98.62 106 LEU A C 1
ATOM 845 O O . LEU A 1 106 ? -12.346 -8.657 6.624 1.00 98.62 106 LEU A O 1
ATOM 849 N N . ALA A 1 107 ? -13.865 -7.177 7.365 1.00 98.31 107 ALA A N 1
ATOM 850 C CA . ALA A 1 107 ? -13.615 -7.416 8.782 1.00 98.31 107 ALA A CA 1
ATOM 851 C C . ALA A 1 107 ? -14.054 -8.820 9.224 1.00 98.31 107 ALA A C 1
ATOM 853 O O . ALA A 1 107 ? -13.327 -9.466 9.984 1.00 98.31 107 ALA A O 1
ATOM 854 N N . GLU A 1 108 ? -15.197 -9.295 8.726 1.00 98.31 108 GLU A N 1
ATOM 855 C CA . GLU A 1 108 ? -15.714 -10.649 8.959 1.00 98.31 108 GLU A CA 1
ATOM 856 C C . GLU A 1 108 ? -14.774 -11.724 8.404 1.00 98.31 108 GLU A C 1
ATOM 858 O O . GLU A 1 108 ? -14.529 -12.729 9.067 1.00 98.31 108 GLU A O 1
ATOM 863 N N . ARG A 1 109 ? -14.178 -11.489 7.227 1.00 98.56 109 ARG A N 1
ATOM 864 C CA . ARG A 1 109 ? -13.248 -12.424 6.568 1.00 98.56 109 ARG A CA 1
ATOM 865 C C . ARG A 1 109 ? -11.808 -12.347 7.088 1.00 98.56 109 ARG A C 1
ATOM 867 O O . ARG A 1 109 ? -10.997 -13.225 6.789 1.00 98.56 109 ARG A O 1
ATOM 874 N N . ALA A 1 110 ? -11.457 -11.326 7.871 1.00 98.50 110 ALA A N 1
ATOM 875 C CA . ALA A 1 110 ? -10.091 -11.126 8.360 1.00 98.50 110 ALA A CA 1
ATOM 876 C C . ALA A 1 110 ? -9.521 -12.309 9.183 1.00 98.50 110 ALA A C 1
ATOM 878 O O . ALA A 1 110 ? -8.347 -12.634 8.992 1.00 98.50 110 ALA A O 1
ATOM 879 N N . PRO A 1 111 ? -10.286 -12.988 10.067 1.00 98.31 111 PRO A N 1
ATOM 880 C CA . PRO A 1 111 ? -9.806 -14.188 10.754 1.00 98.31 111 PRO A CA 1
ATOM 881 C C . PRO A 1 111 ? -9.473 -15.334 9.793 1.00 98.31 111 PRO A C 1
ATOM 883 O O . PRO A 1 111 ? -8.536 -16.090 10.042 1.00 98.31 111 PRO A O 1
ATOM 886 N N . ASP A 1 112 ? -10.228 -15.483 8.706 1.00 98.25 112 ASP A N 1
ATOM 887 C CA . ASP A 1 112 ? -10.009 -16.542 7.718 1.00 98.25 112 ASP A CA 1
ATOM 888 C C . ASP A 1 112 ? -8.752 -16.255 6.903 1.00 98.25 112 ASP A C 1
ATOM 890 O O . ASP A 1 112 ? -7.917 -17.144 6.729 1.00 98.25 112 ASP A O 1
ATOM 894 N N . ALA A 1 113 ? -8.559 -14.990 6.518 1.00 98.38 113 ALA A N 1
ATOM 895 C CA . ALA A 1 113 ? -7.329 -14.537 5.882 1.00 98.38 113 ALA A CA 1
ATOM 896 C C . ALA A 1 113 ? -6.091 -14.794 6.763 1.00 98.38 113 ALA A C 1
ATOM 898 O O . ALA A 1 113 ? -5.059 -15.273 6.290 1.00 98.38 113 ALA A O 1
ATOM 899 N N . GLU A 1 114 ? -6.194 -14.526 8.069 1.00 98.38 114 GLU A N 1
ATOM 900 C CA . GLU A 1 114 ? -5.118 -14.766 9.035 1.00 98.38 114 GLU A CA 1
ATOM 901 C C . GLU A 1 114 ? -4.763 -16.257 9.187 1.00 98.38 114 GLU A C 1
ATOM 903 O O . GLU A 1 114 ? -3.578 -16.606 9.296 1.00 98.38 114 GLU A O 1
ATOM 908 N N . ARG A 1 115 ? -5.772 -17.139 9.197 1.00 98.12 115 ARG A N 1
ATOM 909 C CA . ARG A 1 115 ? -5.564 -18.594 9.277 1.00 98.12 115 ARG A CA 1
ATOM 910 C C . ARG A 1 115 ? -4.955 -19.139 7.988 1.00 98.12 115 ARG A C 1
ATOM 912 O O . ARG A 1 115 ? -3.991 -19.896 8.057 1.00 98.12 115 ARG A O 1
ATOM 919 N N . ALA A 1 116 ? -5.478 -18.717 6.838 1.00 98.12 116 ALA A N 1
ATOM 920 C CA . ALA A 1 116 ? -5.033 -19.172 5.523 1.00 98.12 116 ALA A CA 1
ATOM 921 C C . ALA A 1 116 ? -3.695 -18.560 5.071 1.00 98.12 116 ALA A C 1
ATOM 923 O O . ALA A 1 116 ? -3.084 -19.077 4.141 1.00 98.12 116 ALA A O 1
ATOM 924 N N . ARG A 1 117 ? -3.245 -17.469 5.711 1.00 98.44 117 ARG A N 1
ATOM 925 C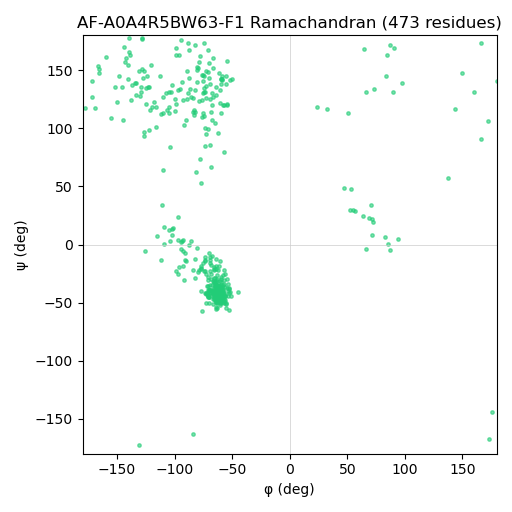 CA . ARG A 1 117 ? -2.055 -16.678 5.331 1.00 98.44 117 ARG A CA 1
ATOM 926 C C . ARG A 1 117 ? -2.106 -16.140 3.894 1.00 98.44 117 ARG A C 1
ATOM 928 O O . ARG A 1 117 ? -1.085 -15.944 3.245 1.00 98.44 117 ARG A O 1
ATOM 935 N N . ARG A 1 118 ? -3.323 -15.913 3.408 1.00 98.62 118 ARG A N 1
ATOM 936 C CA . ARG A 1 118 ? -3.675 -15.302 2.123 1.00 98.62 118 ARG A CA 1
ATOM 937 C C . ARG A 1 118 ? -5.107 -14.789 2.214 1.00 98.62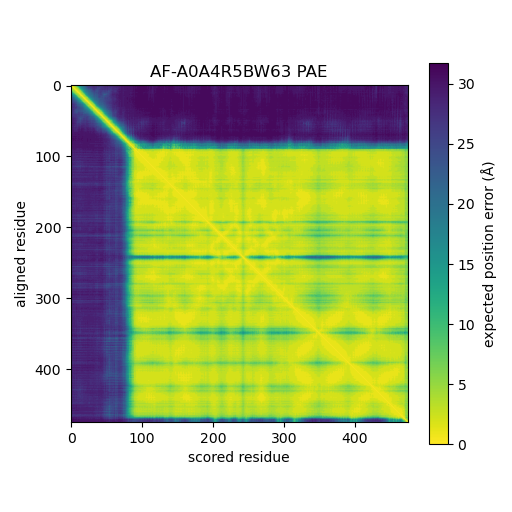 118 ARG A C 1
ATOM 939 O O . ARG A 1 118 ? -5.857 -15.255 3.073 1.00 98.62 118 ARG A O 1
ATOM 946 N N . LEU A 1 119 ? -5.512 -13.879 1.336 1.00 98.56 119 LEU A N 1
ATOM 947 C CA . LEU A 1 119 ? -6.912 -13.462 1.291 1.00 98.56 119 LEU A CA 1
ATOM 948 C C . LEU A 1 119 ? -7.795 -14.591 0.733 1.00 98.56 119 LEU A C 1
ATOM 950 O O . LEU A 1 119 ? -7.345 -15.372 -0.105 1.00 98.56 119 LEU A O 1
ATOM 954 N N . PRO A 1 120 ? -9.059 -14.698 1.171 1.00 98.50 120 PRO A N 1
ATOM 955 C CA . PRO A 1 120 ? -10.043 -15.510 0.468 1.00 98.50 120 PRO A CA 1
ATOM 956 C C . PRO A 1 120 ? -10.228 -15.014 -0.972 1.00 98.50 120 PRO A C 1
ATOM 958 O O . PRO A 1 120 ? -10.283 -13.804 -1.199 1.00 98.50 120 PRO A O 1
ATOM 961 N N . ASP A 1 121 ? -10.415 -15.922 -1.931 1.00 98.50 121 ASP A N 1
ATOM 962 C CA . ASP A 1 121 ? -10.643 -15.549 -3.337 1.00 98.50 121 ASP A CA 1
ATOM 963 C C . ASP A 1 121 ? -11.899 -14.676 -3.503 1.00 98.50 121 ASP A C 1
ATOM 965 O O . ASP A 1 121 ? -11.908 -13.744 -4.303 1.00 98.50 121 ASP A O 1
ATOM 969 N N . ALA A 1 122 ? -12.922 -14.894 -2.668 1.00 98.50 122 ALA A N 1
ATOM 970 C CA . ALA A 1 122 ? -14.109 -14.038 -2.603 1.00 98.50 122 ALA A CA 1
ATOM 971 C C . ALA A 1 122 ? -13.775 -12.581 -2.233 1.00 98.50 122 ALA A C 1
ATOM 973 O O . ALA A 1 122 ? -14.398 -11.659 -2.741 1.00 98.50 122 ALA A O 1
ATOM 974 N N . THR A 1 123 ? -12.767 -12.345 -1.384 1.00 98.75 123 THR A N 1
ATOM 975 C CA . THR A 1 123 ? -12.312 -10.981 -1.068 1.00 98.75 123 THR A CA 1
ATOM 976 C C . THR A 1 123 ? -11.677 -10.317 -2.284 1.00 98.75 123 THR A C 1
ATOM 978 O O . THR A 1 123 ? -11.941 -9.147 -2.538 1.00 98.75 123 THR A O 1
ATOM 981 N N . ILE A 1 124 ? -10.876 -11.053 -3.057 1.00 98.62 124 ILE A N 1
ATOM 982 C CA . ILE A 1 124 ? -10.290 -10.537 -4.300 1.00 98.62 124 ILE A CA 1
ATOM 983 C C . ILE A 1 124 ? -11.385 -10.230 -5.328 1.00 98.62 124 ILE A C 1
ATOM 985 O O . ILE A 1 124 ? -11.357 -9.168 -5.945 1.00 98.62 124 ILE A O 1
ATOM 989 N N . ALA A 1 125 ? -12.356 -11.131 -5.489 1.00 98.50 125 ALA A N 1
ATOM 990 C CA . ALA A 1 125 ? -13.471 -10.953 -6.414 1.00 98.50 125 ALA A CA 1
ATOM 991 C C . ALA A 1 125 ? -14.341 -9.739 -6.050 1.00 98.50 125 ALA A C 1
ATOM 993 O O . ALA A 1 125 ? -14.640 -8.926 -6.922 1.00 98.50 125 ALA A O 1
ATOM 994 N N . ASP A 1 126 ? -14.686 -9.570 -4.771 1.00 98.69 126 ASP A N 1
ATOM 995 C CA . ASP A 1 126 ? -15.501 -8.437 -4.323 1.00 98.69 126 ASP A CA 1
ATOM 996 C C . ASP A 1 126 ? -14.761 -7.105 -4.506 1.00 98.69 126 ASP A C 1
ATOM 998 O O . ASP A 1 126 ? -15.348 -6.144 -4.998 1.00 98.69 126 ASP A O 1
ATOM 1002 N N . LEU A 1 127 ? -13.460 -7.046 -4.184 1.00 98.56 127 LEU A N 1
ATOM 1003 C CA . LEU A 1 127 ? -12.640 -5.855 -4.435 1.00 98.56 127 LEU A CA 1
ATOM 1004 C C . LEU A 1 127 ? -12.575 -5.519 -5.926 1.00 98.56 127 LEU A C 1
ATOM 1006 O O . LEU A 1 127 ? -12.758 -4.359 -6.292 1.00 98.56 127 LEU A O 1
ATOM 1010 N N . ALA A 1 128 ? -12.372 -6.516 -6.788 1.00 98.25 128 ALA A N 1
ATOM 1011 C CA . ALA A 1 128 ? -12.407 -6.317 -8.232 1.00 98.25 128 ALA A CA 1
ATOM 1012 C C . ALA A 1 128 ? -13.764 -5.766 -8.695 1.00 98.25 128 ALA A C 1
ATOM 1014 O O . ALA A 1 128 ? -13.805 -4.804 -9.458 1.00 98.25 128 ALA A O 1
ATOM 1015 N N . GLY A 1 129 ? -14.867 -6.308 -8.170 1.00 97.94 129 GLY A N 1
ATOM 1016 C CA . GLY A 1 129 ? -16.228 -5.861 -8.471 1.00 97.94 129 GLY A CA 1
ATOM 1017 C C . GLY A 1 129 ? -16.525 -4.412 -8.072 1.00 97.94 129 GLY A C 1
ATOM 1018 O O . GLY A 1 129 ? -17.460 -3.814 -8.602 1.00 97.94 129 GLY A O 1
ATOM 1019 N N . THR A 1 130 ? -15.726 -3.808 -7.184 1.00 98.25 130 THR A N 1
ATOM 1020 C CA . THR A 1 130 ? -15.861 -2.375 -6.873 1.00 98.25 130 THR A CA 1
ATOM 1021 C C . THR A 1 130 ? -15.321 -1.460 -7.974 1.00 98.25 130 THR A C 1
ATOM 1023 O O . THR A 1 130 ? -15.777 -0.319 -8.047 1.00 98.25 130 THR A O 1
ATOM 1026 N N . GLY A 1 131 ? -14.406 -1.948 -8.824 1.00 97.75 131 GLY A N 1
ATOM 1027 C CA . GLY A 1 131 ? -13.578 -1.146 -9.739 1.00 97.75 131 GLY A CA 1
ATOM 1028 C C . GLY A 1 131 ? -12.205 -0.771 -9.162 1.00 97.75 131 GLY A C 1
ATOM 1029 O O . GLY A 1 131 ? -11.453 -0.021 -9.766 1.00 97.75 131 GLY A O 1
ATOM 1030 N N . LEU A 1 132 ? -11.842 -1.268 -7.975 1.00 98.38 132 LEU A N 1
ATOM 1031 C CA . LEU A 1 132 ? -10.609 -0.864 -7.289 1.00 98.38 132 LEU A CA 1
ATOM 1032 C C . LEU A 1 132 ? -9.331 -1.151 -8.093 1.00 98.38 132 LEU A C 1
ATOM 1034 O O . LEU A 1 132 ? -8.443 -0.308 -8.147 1.00 98.38 132 LEU A O 1
ATOM 1038 N N . PHE A 1 133 ? -9.211 -2.327 -8.713 1.00 98.44 133 PHE A N 1
ATOM 1039 C CA . PHE A 1 133 ? -7.944 -2.741 -9.329 1.00 98.44 133 PHE A CA 1
ATOM 1040 C C . PHE A 1 133 ? -7.651 -2.078 -10.682 1.00 98.44 133 PHE A C 1
ATOM 1042 O O . PHE A 1 133 ? -6.486 -2.015 -11.069 1.00 98.44 133 PHE A O 1
ATOM 1049 N N . ASP A 1 134 ? -8.664 -1.558 -11.381 1.00 96.31 134 ASP A N 1
ATOM 1050 C CA . ASP A 1 134 ? -8.497 -0.861 -12.665 1.00 96.31 134 ASP A CA 1
ATOM 1051 C C . ASP A 1 134 ? -8.434 0.671 -12.534 1.00 96.31 134 ASP A C 1
ATOM 1053 O O . ASP A 1 134 ? -8.281 1.372 -13.541 1.00 96.31 134 ASP A O 1
ATOM 1057 N N . MET A 1 135 ? -8.460 1.200 -11.299 1.00 97.81 135 MET A N 1
ATOM 1058 C CA . MET A 1 135 ? -8.454 2.642 -11.031 1.00 97.81 135 MET A CA 1
ATOM 1059 C C . MET A 1 135 ? -7.324 3.378 -11.749 1.00 97.81 135 MET A C 1
ATOM 1061 O O . MET A 1 135 ? -7.547 4.472 -12.246 1.00 97.81 135 MET A O 1
ATOM 1065 N N . LEU A 1 136 ? -6.120 2.803 -11.806 1.00 97.94 136 LEU A N 1
ATOM 1066 C CA . LEU A 1 136 ? -4.941 3.455 -12.392 1.00 97.94 136 LEU A CA 1
ATOM 1067 C C . LEU A 1 136 ? -4.573 2.921 -13.786 1.00 97.94 136 LEU A C 1
ATOM 1069 O O . LEU A 1 136 ? -3.568 3.337 -14.371 1.00 97.94 136 LEU A O 1
ATOM 1073 N N . VAL A 1 137 ? -5.371 1.998 -14.326 1.00 98.31 137 VAL A N 1
ATOM 1074 C CA . VAL A 1 137 ? -5.168 1.457 -15.673 1.00 98.31 137 VAL A CA 1
ATOM 1075 C C . VAL A 1 137 ? -5.568 2.528 -16.700 1.00 98.31 137 VAL A C 1
ATOM 1077 O O . VAL A 1 137 ? -6.602 3.177 -16.511 1.00 98.31 137 VAL A O 1
ATOM 1080 N N . PRO A 1 138 ? -4.784 2.744 -17.776 1.00 97.75 138 PRO A N 1
ATOM 1081 C CA . PRO A 1 138 ? -5.106 3.745 -18.791 1.00 97.75 138 PRO A CA 1
ATOM 1082 C C . PRO A 1 138 ? -6.460 3.496 -19.461 1.00 97.75 138 PRO A C 1
ATOM 1084 O O . PRO A 1 138 ? -6.817 2.353 -19.766 1.00 97.75 138 PRO A O 1
ATOM 1087 N N . LYS A 1 139 ? -7.178 4.571 -19.810 1.00 95.56 139 LYS A N 1
ATOM 1088 C CA . LYS A 1 139 ? -8.511 4.493 -20.447 1.00 95.56 139 LYS A CA 1
ATOM 1089 C C . LYS A 1 139 ? -8.508 3.702 -21.748 1.00 95.56 139 LYS A C 1
ATOM 1091 O O . LYS A 1 139 ? -9.465 2.996 -22.054 1.00 95.56 139 LYS A O 1
ATOM 1096 N N . ARG A 1 140 ? -7.414 3.779 -22.509 1.00 94.62 140 ARG A N 1
ATOM 1097 C CA . ARG A 1 140 ? -7.237 3.030 -23.766 1.00 94.62 140 ARG A CA 1
ATOM 1098 C C . ARG A 1 140 ? -7.194 1.506 -23.587 1.00 94.62 140 ARG A C 1
ATOM 1100 O O . ARG A 1 140 ? -7.419 0.798 -24.559 1.00 94.62 140 ARG A O 1
ATOM 1107 N N . PHE A 1 141 ? -6.936 1.019 -22.373 1.00 96.75 141 PHE A N 1
ATOM 1108 C CA . PHE A 1 141 ? -7.011 -0.399 -22.002 1.00 96.75 141 PHE A CA 1
ATOM 1109 C C . PHE A 1 141 ? -8.296 -0.731 -21.220 1.00 96.75 141 PHE A C 1
ATOM 1111 O O . PHE A 1 141 ? -8.415 -1.799 -20.630 1.00 96.75 141 PHE A O 1
ATOM 1118 N N . GLY A 1 142 ? -9.273 0.184 -21.218 1.00 95.62 142 GLY A N 1
ATOM 1119 C CA . GLY A 1 142 ? -10.560 0.032 -20.535 1.00 95.62 142 GLY A CA 1
ATOM 1120 C C . GLY A 1 142 ? -10.553 0.433 -19.060 1.00 95.62 142 GLY A C 1
ATOM 1121 O O . GLY A 1 142 ? -11.592 0.326 -18.417 1.00 95.62 142 GLY A O 1
ATOM 1122 N N . GLY A 1 143 ? -9.412 0.880 -18.526 1.00 97.06 143 GLY A N 1
ATOM 1123 C CA . GLY A 1 143 ? -9.286 1.309 -17.137 1.00 97.06 143 GLY A CA 1
ATOM 1124 C C . GLY A 1 143 ? -9.915 2.669 -16.850 1.00 97.06 143 GLY A C 1
ATOM 1125 O O . GLY A 1 143 ? -10.352 3.390 -17.752 1.00 97.06 143 GLY A O 1
ATOM 1126 N N . ALA A 1 144 ? -9.944 3.041 -15.573 1.00 96.62 144 ALA A N 1
ATOM 1127 C CA . ALA A 1 144 ? -10.583 4.280 -15.144 1.00 96.62 144 ALA A CA 1
ATOM 1128 C C . ALA A 1 144 ? -9.672 5.518 -15.270 1.00 96.62 144 ALA A C 1
ATOM 1130 O O . ALA A 1 144 ? -10.185 6.637 -15.372 1.00 96.62 144 ALA A O 1
ATOM 1131 N N . GLU A 1 145 ? -8.344 5.328 -15.298 1.00 96.75 145 GLU A N 1
ATOM 1132 C CA . GLU A 1 145 ? -7.325 6.393 -15.334 1.00 96.75 145 GLU A CA 1
ATOM 1133 C C . GLU A 1 145 ? -7.601 7.504 -14.298 1.00 96.75 145 GLU A C 1
ATOM 1135 O O . GLU A 1 145 ? -7.643 8.698 -14.600 1.00 96.75 145 GLU A O 1
ATOM 1140 N N . LEU A 1 146 ? -7.867 7.078 -13.063 1.00 95.88 146 LEU A N 1
ATOM 1141 C CA . LEU A 1 146 ? -8.045 7.918 -11.882 1.00 95.88 146 LEU A CA 1
ATOM 1142 C C . LEU A 1 146 ? -6.692 8.312 -11.271 1.00 95.88 146 LEU A C 1
ATOM 1144 O O . LEU A 1 146 ? -5.636 7.814 -11.653 1.00 95.88 146 LEU A O 1
ATOM 1148 N N . GLY A 1 147 ? -6.731 9.212 -10.290 1.00 93.94 147 GLY A N 1
ATOM 1149 C CA . GLY A 1 147 ? -5.554 9.662 -9.543 1.00 93.94 147 GLY A CA 1
ATOM 1150 C C . GLY A 1 147 ? -5.214 8.805 -8.321 1.00 93.94 147 GLY A C 1
ATOM 1151 O O . GLY A 1 147 ? -6.029 8.017 -7.824 1.00 93.94 147 GLY A O 1
ATOM 1152 N N . PHE A 1 148 ? -4.012 9.024 -7.781 1.00 96.50 148 PHE A N 1
ATOM 1153 C CA . PHE A 1 148 ? -3.547 8.382 -6.548 1.00 96.50 148 PHE A CA 1
ATOM 1154 C C . PHE A 1 148 ? -4.390 8.762 -5.328 1.00 96.50 148 PHE A C 1
ATOM 1156 O O . PHE A 1 148 ? -4.482 7.976 -4.391 1.00 96.50 148 PHE A O 1
ATOM 1163 N N . GLU A 1 149 ? -5.034 9.930 -5.329 1.00 95.25 149 GLU A N 1
ATOM 1164 C CA . GLU A 1 149 ? -5.888 10.392 -4.235 1.00 95.25 149 GLU A CA 1
ATOM 1165 C C . GLU A 1 149 ? -7.116 9.492 -4.058 1.00 95.25 149 GLU A C 1
ATOM 1167 O O . GLU A 1 149 ? -7.387 9.019 -2.953 1.00 95.25 149 GLU A O 1
ATOM 1172 N N . ALA A 1 150 ? -7.832 9.203 -5.151 1.00 95.94 150 ALA A N 1
ATOM 1173 C CA . ALA A 1 150 ? -8.997 8.320 -5.121 1.00 95.94 150 ALA A CA 1
ATOM 1174 C C . ALA A 1 150 ? -8.589 6.891 -4.731 1.00 95.94 150 ALA A C 1
ATOM 1176 O O . ALA A 1 150 ? -9.231 6.256 -3.892 1.00 95.94 150 ALA A O 1
ATOM 1177 N N . MET A 1 151 ? -7.478 6.407 -5.293 1.00 97.62 151 MET A N 1
ATOM 1178 C CA . MET A 1 151 ? -6.923 5.089 -4.991 1.00 97.62 151 MET A CA 1
ATOM 1179 C C . MET A 1 151 ? -6.508 4.958 -3.516 1.00 97.62 151 MET A C 1
ATOM 1181 O O . MET A 1 151 ? -6.882 3.987 -2.853 1.00 97.62 151 MET A O 1
ATOM 1185 N N . ALA A 1 152 ? -5.807 5.951 -2.962 1.00 98.31 152 ALA A N 1
ATOM 1186 C CA . ALA A 1 152 ? -5.431 5.990 -1.552 1.00 98.31 152 ALA A CA 1
ATOM 1187 C C . ALA A 1 152 ? -6.665 6.032 -0.640 1.00 98.31 152 ALA A C 1
ATOM 1189 O O . ALA A 1 152 ? -6.724 5.298 0.349 1.00 98.31 152 ALA A O 1
ATOM 1190 N N . ALA A 1 153 ? -7.677 6.833 -0.990 1.00 98.31 153 ALA A N 1
ATOM 1191 C CA . ALA A 1 153 ? -8.930 6.888 -0.249 1.00 98.31 153 ALA A CA 1
ATOM 1192 C C . ALA A 1 153 ? -9.631 5.522 -0.218 1.00 98.31 153 ALA A C 1
ATOM 1194 O O . ALA A 1 153 ? -10.004 5.073 0.861 1.00 98.31 153 ALA A O 1
ATOM 1195 N N . ALA A 1 154 ? -9.747 4.825 -1.352 1.00 98.62 154 ALA A N 1
ATOM 1196 C CA . ALA A 1 154 ? -10.373 3.505 -1.409 1.00 98.62 154 ALA A CA 1
ATOM 1197 C C . ALA A 1 154 ? -9.580 2.459 -0.600 1.00 98.62 154 ALA A C 1
ATOM 1199 O O . ALA A 1 154 ? -10.150 1.710 0.194 1.00 98.62 154 ALA A O 1
ATOM 1200 N N . CYS A 1 155 ? -8.248 2.458 -0.713 1.00 98.62 155 CYS A N 1
ATOM 1201 C CA . CYS A 1 155 ? -7.387 1.548 0.049 1.00 98.62 155 CYS A CA 1
ATOM 1202 C C . CYS A 1 155 ? -7.436 1.802 1.566 1.00 98.62 155 CYS A C 1
ATOM 1204 O O . CYS A 1 155 ? -7.334 0.856 2.353 1.00 98.62 155 CYS A O 1
ATOM 1206 N N . ARG A 1 156 ? -7.629 3.058 1.992 1.00 98.75 156 ARG A N 1
ATOM 1207 C CA . ARG A 1 156 ? -7.871 3.423 3.397 1.00 98.75 156 ARG A CA 1
ATOM 1208 C C . ARG A 1 156 ? -9.167 2.793 3.915 1.00 98.75 156 ARG A C 1
ATOM 1210 O O . ARG A 1 156 ? -9.148 2.167 4.973 1.00 98.75 156 ARG A O 1
ATOM 1217 N N . GLU A 1 157 ? -10.262 2.877 3.156 1.00 98.81 157 GLU A N 1
ATOM 1218 C CA . GLU A 1 157 ? -11.535 2.235 3.531 1.00 98.81 157 GLU A CA 1
ATOM 1219 C C . GLU A 1 157 ? -11.380 0.703 3.648 1.00 98.81 157 GLU A C 1
ATOM 1221 O O . GLU A 1 157 ? -11.846 0.102 4.618 1.00 98.81 157 GLU A O 1
ATOM 1226 N N . ALA A 1 158 ? -10.639 0.065 2.731 1.00 98.81 158 ALA A N 1
ATOM 1227 C CA . ALA A 1 158 ? -10.329 -1.366 2.825 1.00 98.81 158 ALA A CA 1
ATOM 1228 C C . ALA A 1 158 ? -9.509 -1.710 4.087 1.00 98.81 158 ALA A C 1
ATOM 1230 O O . ALA A 1 158 ? -9.789 -2.704 4.768 1.00 98.81 158 ALA A O 1
ATOM 1231 N N . GLY A 1 159 ? -8.524 -0.871 4.432 1.00 98.62 159 GLY A N 1
ATOM 1232 C CA . GLY A 1 159 ? -7.706 -1.006 5.641 1.00 98.62 159 GLY A CA 1
ATOM 1233 C C . GLY A 1 159 ? -8.515 -0.928 6.939 1.00 98.62 159 GLY A C 1
ATOM 1234 O O . GLY A 1 159 ? -8.239 -1.682 7.874 1.00 98.62 159 GLY A O 1
ATOM 1235 N N . ALA A 1 160 ? -9.561 -0.096 6.982 1.00 98.62 160 ALA A N 1
ATOM 1236 C CA . ALA A 1 160 ? -10.468 0.000 8.131 1.00 98.62 160 ALA A CA 1
ATOM 1237 C C . ALA A 1 160 ? -11.238 -1.305 8.404 1.00 98.62 160 ALA A C 1
ATOM 1239 O O . ALA A 1 160 ? -11.545 -1.632 9.561 1.00 98.62 160 ALA A O 1
ATOM 1240 N N . GLY A 1 161 ? -11.508 -2.084 7.354 1.00 98.19 161 GLY A N 1
ATOM 1241 C CA . GLY A 1 161 ? -12.057 -3.433 7.451 1.00 98.19 161 GLY A CA 1
ATOM 1242 C C . GLY A 1 161 ? -11.007 -4.463 7.873 1.00 98.19 161 GLY A C 1
ATOM 1243 O O . GLY A 1 161 ? -11.170 -5.142 8.891 1.00 98.19 161 GLY A O 1
ATOM 1244 N N . CYS A 1 162 ? -9.919 -4.571 7.106 1.00 98.75 162 CYS A N 1
ATOM 1245 C CA . CYS A 1 162 ? -8.862 -5.563 7.298 1.00 98.75 162 CYS A CA 1
ATOM 1246 C C . CYS A 1 162 ? -7.500 -5.031 6.821 1.00 98.75 162 CYS A C 1
ATOM 1248 O O . CYS A 1 162 ? -7.325 -4.749 5.637 1.00 98.75 162 CYS A O 1
ATOM 1250 N N . ALA A 1 163 ? -6.499 -5.004 7.708 1.00 98.75 163 ALA A N 1
ATOM 1251 C CA . ALA A 1 163 ? -5.158 -4.493 7.406 1.00 98.75 163 ALA A CA 1
ATOM 1252 C C . ALA A 1 163 ? -4.486 -5.191 6.210 1.00 98.75 163 ALA A C 1
ATOM 1254 O O . ALA A 1 163 ? -3.999 -4.529 5.296 1.00 98.75 163 ALA A O 1
ATOM 1255 N N . SER A 1 164 ? -4.516 -6.531 6.176 1.00 98.81 164 SER A N 1
ATOM 1256 C CA . SER A 1 164 ? -3.961 -7.310 5.055 1.00 98.81 164 SER A CA 1
ATOM 1257 C C . SER A 1 164 ? -4.679 -7.010 3.735 1.00 98.81 164 SER A C 1
ATOM 1259 O O . SER A 1 164 ? -4.041 -6.947 2.687 1.00 98.81 164 SER A O 1
ATOM 1261 N N . THR A 1 165 ? -5.994 -6.779 3.789 1.00 98.88 165 THR A N 1
ATOM 1262 C CA . THR A 1 165 ? -6.787 -6.430 2.604 1.00 98.88 165 THR A CA 1
ATOM 1263 C C . THR A 1 165 ? -6.468 -5.021 2.115 1.00 98.88 165 THR A C 1
ATOM 1265 O O . THR A 1 165 ? -6.251 -4.835 0.922 1.00 98.88 165 THR A O 1
ATOM 1268 N N . GLY A 1 166 ? -6.372 -4.041 3.019 1.00 98.75 166 GLY A N 1
ATOM 1269 C CA . GLY A 1 166 ? -5.957 -2.679 2.679 1.00 98.75 166 GLY A CA 1
ATOM 1270 C C . GLY A 1 166 ? -4.560 -2.629 2.057 1.00 98.75 166 GLY A C 1
ATOM 1271 O O . GLY A 1 166 ? -4.359 -1.947 1.057 1.00 98.75 166 GLY A O 1
ATOM 1272 N N . TRP A 1 167 ? -3.606 -3.404 2.582 1.00 98.75 167 TRP A N 1
ATOM 1273 C CA . TRP A 1 167 ? -2.270 -3.502 1.987 1.00 98.75 167 TRP A CA 1
ATOM 1274 C C . TRP A 1 167 ? -2.302 -4.091 0.578 1.00 98.75 167 TRP A C 1
ATOM 1276 O O . TRP A 1 167 ? -1.769 -3.489 -0.349 1.00 98.75 167 TRP A O 1
ATOM 1286 N N . LEU A 1 168 ? -2.972 -5.231 0.380 1.00 98.81 168 LEU A N 1
ATOM 1287 C CA . LEU A 1 168 ? -3.049 -5.840 -0.951 1.00 98.81 168 LEU A CA 1
ATOM 1288 C C . LEU A 1 168 ? -3.878 -5.020 -1.949 1.00 98.81 168 LEU A C 1
ATOM 1290 O O . LEU A 1 168 ? -3.605 -5.069 -3.144 1.00 98.81 168 LEU A O 1
ATOM 1294 N N . SER A 1 169 ? -4.824 -4.213 -1.465 1.00 98.69 169 SER A N 1
ATOM 1295 C CA . SER A 1 169 ? -5.540 -3.221 -2.274 1.00 98.69 169 SER A CA 1
ATOM 1296 C C . SER A 1 169 ? -4.583 -2.196 -2.880 1.00 98.69 169 SER A C 1
ATOM 1298 O O . SER A 1 169 ? -4.671 -1.915 -4.075 1.00 98.69 169 SER A O 1
ATOM 1300 N N . VAL A 1 170 ? -3.622 -1.697 -2.090 1.00 98.31 170 VAL A N 1
ATOM 1301 C CA . VAL A 1 170 ? -2.564 -0.810 -2.593 1.00 98.31 170 VAL A CA 1
ATOM 1302 C C . VAL A 1 170 ? -1.695 -1.543 -3.599 1.00 98.31 170 VAL A C 1
ATOM 1304 O O . VAL A 1 170 ? -1.551 -1.065 -4.717 1.00 98.31 170 VAL A O 1
ATOM 1307 N N . ILE A 1 171 ? -1.159 -2.705 -3.220 1.00 98.12 171 ILE A N 1
ATOM 1308 C CA . ILE A 1 171 ? -0.240 -3.499 -4.046 1.00 98.12 171 ILE A CA 1
ATOM 1309 C C . ILE A 1 171 ? -0.835 -3.760 -5.430 1.00 98.12 171 ILE A C 1
ATOM 1311 O O . ILE A 1 171 ? -0.248 -3.369 -6.433 1.00 98.12 171 ILE A O 1
ATOM 1315 N N . TYR A 1 172 ? -2.022 -4.359 -5.517 1.00 98.44 172 TYR A N 1
ATOM 1316 C CA . TYR A 1 172 ? -2.579 -4.714 -6.820 1.00 98.44 172 TYR A CA 1
ATOM 1317 C C . TYR A 1 172 ? -2.982 -3.492 -7.645 1.00 98.44 172 TYR A C 1
ATOM 1319 O O . TYR A 1 172 ? -2.730 -3.469 -8.847 1.00 98.44 172 TYR A O 1
ATOM 1327 N N . THR A 1 173 ? -3.550 -2.454 -7.032 1.00 98.50 173 THR A N 1
ATOM 1328 C CA . THR A 1 173 ? -3.973 -1.261 -7.782 1.00 98.50 173 THR A CA 1
ATOM 1329 C C . THR A 1 173 ? -2.770 -0.460 -8.285 1.00 98.50 173 THR A C 1
ATOM 1331 O O . THR A 1 173 ? -2.703 -0.077 -9.451 1.00 98.50 173 THR A O 1
ATOM 1334 N N . LEU A 1 174 ? -1.772 -0.251 -7.427 1.00 97.75 174 LEU A N 1
ATOM 1335 C CA . LEU A 1 174 ? -0.572 0.520 -7.746 1.00 97.75 174 LEU A CA 1
ATOM 1336 C C . LEU A 1 174 ? 0.350 -0.207 -8.723 1.00 97.75 174 LEU A C 1
ATOM 1338 O O . LEU A 1 174 ? 1.018 0.425 -9.535 1.00 97.75 174 LEU A O 1
ATOM 1342 N N . HIS A 1 175 ? 0.381 -1.537 -8.699 1.00 98.12 175 HIS A N 1
ATOM 1343 C CA . HIS A 1 175 ? 1.195 -2.283 -9.653 1.00 98.12 175 HIS A CA 1
ATOM 1344 C C . HIS A 1 175 ? 0.556 -2.364 -11.044 1.00 98.12 175 HIS A C 1
ATOM 1346 O O . HIS A 1 175 ? 1.288 -2.508 -12.018 1.00 98.12 175 HIS A O 1
ATOM 1352 N N . ASN A 1 176 ? -0.758 -2.150 -11.188 1.00 98.38 176 ASN A N 1
ATOM 1353 C CA . ASN A 1 176 ? -1.335 -1.857 -12.506 1.00 98.38 176 ASN A CA 1
ATOM 1354 C C . ASN A 1 176 ? -0.810 -0.523 -13.063 1.00 98.38 176 ASN A C 1
ATOM 1356 O O . ASN A 1 176 ? -0.473 -0.441 -14.242 1.00 98.38 176 ASN A O 1
ATOM 1360 N N . TRP A 1 177 ? -0.640 0.499 -12.217 1.00 98.12 177 TRP A N 1
ATOM 1361 C CA . TRP A 1 177 ? 0.060 1.719 -12.631 1.00 98.12 177 TRP A CA 1
ATOM 1362 C C . TRP A 1 177 ? 1.510 1.434 -13.042 1.00 98.12 177 TRP A C 1
ATOM 1364 O O . TR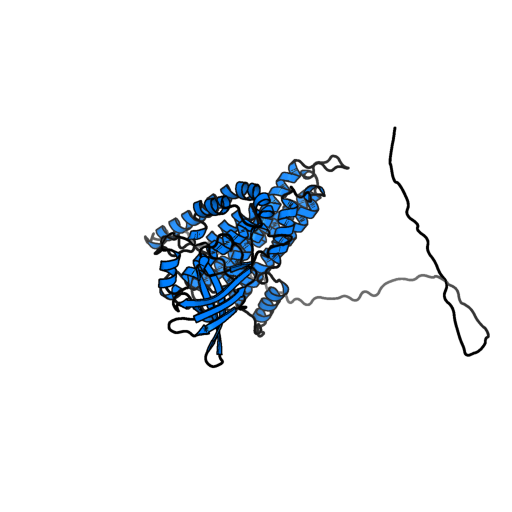P A 1 177 ? 1.943 1.934 -14.072 1.00 98.12 177 TRP A O 1
ATOM 1374 N N . MET A 1 178 ? 2.239 0.573 -12.323 1.00 97.62 178 MET A N 1
ATOM 1375 C CA . MET A 1 178 ? 3.593 0.172 -12.736 1.00 97.62 178 MET A CA 1
ATOM 1376 C C . MET A 1 178 ? 3.622 -0.552 -14.086 1.00 97.62 178 MET A C 1
ATOM 1378 O O . MET A 1 178 ? 4.512 -0.288 -14.893 1.00 97.62 178 MET A O 1
ATOM 1382 N N . VAL A 1 179 ? 2.655 -1.435 -14.360 1.00 98.38 179 VAL A N 1
ATOM 1383 C CA . VAL A 1 179 ? 2.514 -2.071 -15.679 1.00 98.38 179 VAL A CA 1
ATOM 1384 C C . VAL A 1 179 ? 2.336 -1.003 -16.759 1.00 98.38 179 VAL A C 1
ATOM 1386 O O . VAL A 1 179 ? 2.998 -1.082 -17.789 1.00 98.38 179 VAL A O 1
ATOM 1389 N N . ALA A 1 180 ? 1.560 0.054 -16.496 1.00 98.12 180 ALA A N 1
ATOM 1390 C CA . ALA A 1 180 ? 1.381 1.178 -17.420 1.00 98.12 180 ALA A CA 1
ATOM 1391 C C . ALA A 1 180 ? 2.681 1.937 -17.755 1.00 98.12 180 ALA A C 1
ATOM 1393 O O . ALA A 1 180 ? 2.690 2.721 -18.703 1.00 98.12 180 ALA A O 1
ATOM 1394 N N . LEU A 1 181 ? 3.766 1.733 -16.996 1.00 97.62 181 LEU A N 1
ATOM 1395 C CA . LEU A 1 181 ? 5.078 2.348 -17.228 1.00 97.62 181 LEU A CA 1
ATOM 1396 C C . LEU A 1 181 ? 5.989 1.504 -18.136 1.00 97.62 181 LEU A C 1
ATOM 1398 O O . LEU A 1 181 ? 6.989 2.019 -18.639 1.00 97.62 181 LEU A O 1
ATOM 1402 N N . LEU A 1 182 ? 5.657 0.231 -18.368 1.00 98.31 182 LEU A N 1
ATOM 1403 C CA . LEU A 1 182 ? 6.388 -0.648 -19.285 1.00 98.31 182 LEU A CA 1
ATOM 1404 C C . LEU A 1 182 ? 6.161 -0.246 -20.754 1.00 98.31 182 LEU A C 1
ATOM 1406 O O . LEU A 1 182 ? 5.252 0.531 -21.051 1.00 98.31 182 LEU A O 1
ATOM 1410 N N . PRO A 1 183 ? 6.952 -0.770 -21.706 1.00 98.38 183 PRO A N 1
ATOM 1411 C CA . PRO A 1 183 ? 6.631 -0.682 -23.130 1.00 98.38 183 PRO A CA 1
ATOM 1412 C C . PRO A 1 183 ? 5.193 -1.125 -23.444 1.00 98.38 183 PRO A C 1
ATOM 1414 O O . PRO A 1 183 ? 4.688 -2.084 -22.865 1.00 98.38 183 PRO A O 1
ATOM 1417 N N . GLU A 1 184 ? 4.541 -0.442 -24.391 1.00 97.56 184 GLU A N 1
ATOM 1418 C CA . GLU A 1 184 ? 3.117 -0.637 -24.723 1.00 97.56 184 GLU A CA 1
ATOM 1419 C C . GLU A 1 184 ? 2.753 -2.098 -25.036 1.00 97.56 184 GLU A C 1
ATOM 1421 O O . GLU A 1 184 ? 1.671 -2.559 -24.682 1.00 97.56 184 GLU A O 1
ATOM 1426 N N . GLN A 1 185 ? 3.675 -2.845 -25.644 1.00 98.19 185 GLN A N 1
ATOM 1427 C CA . GLN A 1 185 ? 3.498 -4.266 -25.953 1.00 98.19 185 GLN A CA 1
ATOM 1428 C C . GLN A 1 185 ? 3.242 -5.100 -24.687 1.00 98.19 185 GLN A C 1
ATOM 1430 O O . GLN A 1 185 ? 2.279 -5.857 -24.649 1.00 98.19 185 GLN A O 1
ATOM 1435 N N . ALA A 1 186 ? 4.022 -4.900 -23.617 1.00 98.44 186 ALA A N 1
ATOM 1436 C CA . ALA A 1 186 ? 3.809 -5.604 -22.351 1.00 98.44 186 ALA A CA 1
ATOM 1437 C C . ALA A 1 186 ? 2.476 -5.221 -21.692 1.00 98.44 186 ALA A C 1
ATOM 1439 O O . ALA A 1 186 ? 1.824 -6.058 -21.076 1.00 98.44 186 ALA A O 1
ATOM 1440 N N . GLN A 1 187 ? 2.049 -3.964 -21.837 1.00 98.31 187 GLN A N 1
ATOM 1441 C CA . GLN A 1 187 ? 0.757 -3.504 -21.322 1.00 98.31 187 GLN A CA 1
ATOM 1442 C C . GLN A 1 187 ? -0.406 -4.223 -22.011 1.00 98.31 187 GLN A C 1
ATOM 1444 O O . GLN A 1 187 ? -1.309 -4.726 -21.345 1.00 98.31 187 GLN A O 1
ATOM 1449 N N . ALA A 1 188 ? -0.353 -4.303 -23.344 1.00 97.88 188 ALA A N 1
ATOM 1450 C CA . ALA A 1 188 ? -1.355 -4.992 -24.146 1.00 97.88 188 ALA A CA 1
ATOM 1451 C C . ALA A 1 188 ? -1.427 -6.489 -23.815 1.00 97.88 188 ALA A C 1
ATOM 1453 O O . ALA A 1 188 ? -2.521 -7.036 -23.759 1.00 97.88 188 ALA A O 1
ATOM 1454 N N . GLU A 1 189 ? -0.289 -7.135 -23.551 1.00 97.62 189 GLU A N 1
ATOM 1455 C CA . GLU A 1 189 ? -0.245 -8.536 -23.121 1.00 97.62 189 GLU A CA 1
ATOM 1456 C C . GLU A 1 189 ? -0.894 -8.746 -21.746 1.00 97.62 189 GLU A C 1
ATOM 1458 O O . GLU A 1 189 ? -1.719 -9.642 -21.584 1.00 97.62 189 GLU A O 1
ATOM 1463 N N . VAL A 1 190 ? -0.555 -7.912 -20.756 1.00 98.00 190 VAL A N 1
ATOM 1464 C CA . VAL A 1 190 ? -1.060 -8.061 -19.379 1.00 98.00 190 VAL A CA 1
ATOM 1465 C C . VAL A 1 190 ? -2.568 -7.828 -19.290 1.00 98.00 190 VAL A C 1
ATOM 1467 O O . VAL A 1 190 ? -3.244 -8.519 -18.525 1.00 98.00 190 VAL A O 1
ATOM 1470 N N . TRP A 1 191 ? -3.095 -6.872 -20.058 1.00 97.88 191 TRP A N 1
ATOM 1471 C CA . TRP A 1 191 ? -4.512 -6.499 -20.034 1.00 97.88 191 TRP A CA 1
ATOM 1472 C C . TRP A 1 191 ? -5.332 -7.070 -21.197 1.00 97.88 191 TRP A C 1
ATOM 1474 O O . TRP A 1 191 ? -6.460 -6.632 -21.419 1.00 97.88 191 TRP A O 1
ATOM 1484 N N . ALA A 1 192 ? -4.799 -8.055 -21.929 1.00 95.44 192 ALA A N 1
ATOM 1485 C CA . ALA A 1 192 ? -5.482 -8.665 -23.071 1.00 95.44 192 ALA A CA 1
ATOM 1486 C C . ALA A 1 192 ? -6.845 -9.272 -22.690 1.00 95.44 192 ALA A C 1
ATOM 1488 O O . ALA A 1 192 ? -7.834 -9.073 -23.394 1.00 95.44 192 ALA A O 1
ATOM 1489 N N . ASP A 1 193 ? -6.898 -9.980 -21.558 1.00 91.25 193 ASP A N 1
ATOM 1490 C CA . ASP A 1 193 ? -8.090 -10.723 -21.127 1.00 91.25 193 ASP A CA 1
ATOM 1491 C C . ASP A 1 193 ? -8.951 -9.958 -20.113 1.00 91.25 193 ASP A C 1
ATOM 1493 O O . ASP A 1 193 ? -10.142 -10.240 -19.951 1.00 91.25 193 ASP A O 1
ATOM 1497 N N . ARG A 1 194 ? -8.341 -9.039 -19.355 1.00 93.44 194 ARG A N 1
ATOM 1498 C CA . ARG A 1 194 ? -8.973 -8.313 -18.246 1.00 93.44 194 ARG A CA 1
ATOM 1499 C C . ARG A 1 194 ? -8.390 -6.916 -18.114 1.00 93.44 194 ARG A C 1
ATOM 1501 O O . ARG A 1 194 ? -7.187 -6.724 -18.231 1.00 93.44 194 ARG A O 1
ATOM 1508 N N . THR A 1 195 ? -9.241 -5.972 -17.730 1.00 93.12 195 THR A N 1
ATOM 1509 C CA . THR A 1 195 ? -8.895 -4.558 -17.524 1.00 93.12 195 THR A CA 1
ATOM 1510 C C . THR A 1 195 ? -7.897 -4.319 -16.386 1.00 93.12 195 THR A C 1
ATOM 1512 O O . THR A 1 195 ? -7.359 -3.231 -16.270 1.00 93.12 195 THR A O 1
ATOM 1515 N N . TYR A 1 196 ? -7.619 -5.310 -15.539 1.00 97.31 196 TYR A N 1
ATOM 1516 C CA . TYR A 1 196 ? -6.601 -5.231 -14.493 1.00 97.31 196 TYR A CA 1
ATOM 1517 C C . TYR A 1 196 ? -5.875 -6.571 -14.352 1.00 97.31 196 TYR A C 1
ATOM 1519 O O . TYR A 1 196 ? -6.409 -7.629 -14.695 1.00 97.31 196 TYR A O 1
ATOM 1527 N N . ALA A 1 197 ? -4.687 -6.533 -13.754 1.00 97.19 197 ALA A N 1
ATOM 1528 C CA . ALA A 1 197 ? -3.929 -7.716 -13.373 1.00 97.19 197 ALA A CA 1
ATOM 1529 C C . ALA A 1 197 ? -3.541 -7.686 -11.890 1.00 97.19 197 ALA A C 1
ATOM 1531 O O . ALA A 1 197 ? -3.320 -6.633 -11.298 1.00 97.19 197 ALA A O 1
ATOM 1532 N N . LEU A 1 198 ? -3.436 -8.861 -11.272 1.00 98.12 198 LEU A N 1
ATOM 1533 C CA . LEU A 1 198 ? -2.905 -9.003 -9.918 1.00 98.12 198 LEU A CA 1
ATOM 1534 C C . LEU A 1 198 ? -1.403 -9.255 -10.033 1.00 98.12 198 LEU A C 1
ATOM 1536 O O . LEU A 1 198 ? -0.985 -10.350 -10.415 1.00 98.12 198 LEU A O 1
ATOM 1540 N N . VAL A 1 199 ? -0.610 -8.217 -9.771 1.00 98.12 199 VAL A N 1
ATOM 1541 C CA . VAL A 1 199 ? 0.837 -8.216 -10.020 1.00 98.12 199 VAL A CA 1
ATOM 1542 C C . VAL A 1 199 ? 1.570 -7.815 -8.742 1.00 98.12 199 VAL A C 1
ATOM 1544 O O . VAL A 1 199 ? 1.645 -6.629 -8.462 1.00 98.12 199 VAL A O 1
ATOM 1547 N N . PRO A 1 200 ? 2.080 -8.726 -7.896 1.00 96.75 200 PRO A N 1
ATOM 1548 C CA . PRO A 1 200 ? 3.047 -8.367 -6.860 1.00 96.75 200 PRO A CA 1
ATOM 1549 C C . PRO A 1 200 ? 4.323 -7.790 -7.486 1.00 96.75 200 PRO A C 1
ATOM 1551 O O . PRO A 1 200 ? 4.748 -8.217 -8.560 1.00 96.75 200 PRO A O 1
ATOM 1554 N N . CYS A 1 201 ? 4.958 -6.858 -6.782 1.00 96.25 201 CYS A N 1
ATOM 1555 C CA . CYS A 1 201 ? 6.236 -6.275 -7.169 1.00 96.25 201 CYS A CA 1
ATOM 1556 C C . CYS A 1 201 ? 7.206 -6.336 -5.992 1.00 96.25 201 CYS A C 1
ATOM 1558 O O . CYS A 1 201 ? 6.832 -5.971 -4.876 1.00 96.25 201 CYS A O 1
ATOM 1560 N N . VAL A 1 202 ? 8.454 -6.738 -6.245 1.00 94.56 202 VAL A N 1
ATOM 1561 C CA . VAL A 1 202 ? 9.553 -6.615 -5.279 1.00 94.56 202 VAL A CA 1
ATOM 1562 C C . VAL A 1 202 ? 10.674 -5.781 -5.889 1.00 94.56 202 VAL A C 1
ATOM 1564 O O . VAL A 1 202 ? 11.299 -6.168 -6.873 1.00 94.56 202 VAL A O 1
ATOM 1567 N N . LEU A 1 203 ? 10.919 -4.617 -5.285 1.00 91.62 203 LEU A N 1
ATOM 1568 C CA . LEU A 1 203 ? 11.875 -3.621 -5.783 1.00 91.62 203 LEU A CA 1
ATOM 1569 C C . LEU A 1 203 ? 13.289 -3.789 -5.229 1.00 91.62 203 LEU A C 1
ATOM 1571 O O . LEU A 1 203 ? 14.211 -3.159 -5.739 1.00 91.62 203 LEU A O 1
ATOM 1575 N N . ALA A 1 204 ? 13.467 -4.603 -4.185 1.00 90.50 204 ALA A N 1
ATOM 1576 C CA . ALA A 1 204 ? 14.796 -4.931 -3.691 1.00 90.50 204 ALA A CA 1
ATOM 1577 C C . ALA A 1 204 ? 15.577 -5.633 -4.820 1.00 90.50 204 ALA A C 1
ATOM 1579 O O . ALA A 1 204 ? 15.102 -6.659 -5.314 1.00 90.50 204 ALA A O 1
ATOM 1580 N N . PRO A 1 205 ? 16.736 -5.107 -5.256 1.00 88.25 205 PRO A N 1
ATOM 1581 C CA . PRO A 1 205 ? 17.462 -5.634 -6.408 1.00 88.25 205 PRO A CA 1
ATOM 1582 C C . PRO A 1 205 ? 18.298 -6.864 -6.017 1.00 88.25 205 PRO A C 1
ATOM 1584 O O . PRO A 1 205 ? 19.523 -6.832 -6.062 1.00 88.25 205 PRO A O 1
ATOM 1587 N N . THR A 1 206 ? 17.644 -7.937 -5.563 1.00 93.19 206 THR A N 1
ATOM 1588 C CA . THR A 1 206 ? 18.313 -9.166 -5.096 1.00 93.19 206 THR A CA 1
ATOM 1589 C C . THR A 1 206 ? 18.526 -10.207 -6.193 1.00 93.19 206 THR A C 1
ATOM 1591 O O . THR A 1 206 ? 19.180 -11.217 -5.942 1.00 93.19 206 THR A O 1
ATOM 1594 N N . GLY A 1 207 ? 17.984 -9.989 -7.394 1.00 96.50 207 GLY A N 1
ATOM 1595 C CA . GLY A 1 207 ? 18.270 -10.823 -8.560 1.00 96.50 207 GLY A CA 1
ATOM 1596 C C . GLY A 1 207 ? 19.314 -10.223 -9.492 1.00 96.50 207 GLY A C 1
ATOM 1597 O O . GLY A 1 207 ? 19.671 -9.048 -9.400 1.00 96.50 207 GLY A O 1
ATOM 1598 N N . THR A 1 208 ? 19.755 -11.043 -10.435 1.00 97.44 208 THR A N 1
ATOM 1599 C CA . THR A 1 208 ? 20.654 -10.690 -11.530 1.00 97.44 208 THR A CA 1
ATOM 1600 C C . THR A 1 208 ? 19.979 -10.961 -12.869 1.00 97.44 208 THR A C 1
ATOM 1602 O O . THR A 1 208 ? 19.061 -11.781 -12.977 1.00 97.44 208 THR A O 1
ATOM 1605 N N . ALA A 1 209 ? 20.409 -10.240 -13.897 1.00 97.25 209 ALA A N 1
ATOM 1606 C CA . ALA A 1 209 ? 19.946 -10.451 -15.254 1.00 97.25 209 ALA A CA 1
ATOM 1607 C C . ALA A 1 209 ? 21.116 -10.364 -16.238 1.00 97.25 209 ALA A C 1
ATOM 1609 O O . ALA A 1 209 ? 21.835 -9.368 -16.279 1.00 97.25 209 ALA A O 1
ATOM 1610 N N . GLU A 1 210 ? 21.299 -11.409 -17.038 1.00 95.38 210 GLU A N 1
ATOM 1611 C CA . GLU A 1 210 ? 22.337 -11.460 -18.070 1.00 95.38 210 GLU A CA 1
ATOM 1612 C C . GLU A 1 210 ? 21.746 -11.036 -19.422 1.00 95.38 210 GLU A C 1
ATOM 1614 O O . GLU A 1 210 ? 20.659 -11.516 -19.772 1.00 95.38 210 GLU A O 1
ATOM 1619 N N . PRO A 1 211 ? 22.414 -10.159 -20.197 1.00 95.00 211 PRO A N 1
ATOM 1620 C CA . PRO A 1 211 ? 21.980 -9.828 -21.551 1.00 95.00 211 PRO A CA 1
ATOM 1621 C C . PRO A 1 211 ? 21.839 -11.077 -22.433 1.00 95.00 211 PRO A C 1
ATOM 1623 O O . PRO A 1 211 ? 22.679 -11.976 -22.409 1.00 95.00 211 PRO A O 1
ATOM 1626 N N . ALA A 1 212 ? 20.778 -11.126 -23.234 1.00 95.06 212 ALA A N 1
ATOM 1627 C CA . ALA A 1 212 ? 20.518 -12.182 -24.208 1.00 95.06 212 ALA A CA 1
ATOM 1628 C C . ALA A 1 212 ? 19.974 -11.575 -25.511 1.00 95.06 212 ALA A C 1
ATOM 1630 O O . ALA A 1 212 ? 19.500 -10.438 -25.525 1.00 95.06 212 ALA A O 1
ATOM 1631 N N . ASP A 1 213 ? 20.012 -12.330 -26.612 1.00 95.81 213 ASP A N 1
ATOM 1632 C CA . ASP A 1 213 ? 19.442 -11.856 -27.877 1.00 95.81 213 ASP A CA 1
ATOM 1633 C C . ASP A 1 213 ? 17.947 -11.521 -27.706 1.00 95.81 213 ASP A C 1
ATOM 1635 O O . ASP A 1 213 ? 17.150 -12.356 -27.274 1.00 95.81 213 ASP A O 1
ATOM 1639 N N . GLY A 1 214 ? 17.582 -10.264 -27.966 1.00 96.25 214 GLY A N 1
ATOM 1640 C CA . GLY A 1 214 ? 16.221 -9.748 -27.797 1.00 96.25 214 GLY A CA 1
ATOM 1641 C C . GLY A 1 214 ? 15.725 -9.554 -26.352 1.00 96.25 214 GLY A C 1
ATOM 1642 O O . GLY A 1 214 ? 14.539 -9.261 -26.168 1.00 96.25 214 GLY A O 1
ATOM 1643 N N . GLY A 1 215 ? 16.566 -9.690 -25.319 1.00 97.12 215 GLY A N 1
ATOM 1644 C CA . GLY A 1 215 ? 16.113 -9.578 -23.928 1.00 97.12 215 GLY A CA 1
ATOM 1645 C C . GLY A 1 215 ? 17.177 -9.865 -22.869 1.00 97.12 215 GLY A C 1
ATOM 1646 O O . GLY A 1 215 ? 18.341 -9.511 -23.022 1.00 97.12 215 GLY A O 1
ATOM 1647 N N . HIS A 1 216 ? 16.756 -10.484 -21.765 1.00 97.81 216 HIS A N 1
ATOM 1648 C CA . HIS A 1 216 ? 17.631 -10.851 -20.650 1.00 97.81 216 HIS A CA 1
ATOM 1649 C C . HIS A 1 216 ? 17.262 -12.223 -20.089 1.00 97.81 216 HIS A C 1
ATOM 1651 O O . HIS A 1 216 ? 16.107 -12.635 -20.170 1.00 97.81 216 HIS A O 1
ATOM 1657 N N . ARG A 1 217 ? 18.214 -12.916 -19.461 1.00 97.88 217 ARG A N 1
ATOM 1658 C CA . ARG A 1 217 ? 17.937 -14.076 -18.604 1.00 97.88 217 ARG A CA 1
ATOM 1659 C C . ARG A 1 217 ? 17.970 -13.655 -17.147 1.00 97.88 217 ARG A C 1
ATOM 1661 O O . ARG A 1 217 ? 19.019 -13.260 -16.653 1.00 97.88 217 ARG A O 1
ATOM 1668 N N . VAL A 1 218 ? 16.827 -13.737 -16.478 1.00 98.38 218 VAL A N 1
ATOM 1669 C CA . VAL A 1 218 ? 16.641 -13.280 -15.098 1.00 98.38 218 VAL A CA 1
ATOM 1670 C C . VAL A 1 218 ? 16.776 -14.457 -14.137 1.00 98.38 218 VAL A C 1
ATOM 1672 O O . VAL A 1 218 ? 16.154 -15.502 -14.333 1.00 98.38 218 VAL A O 1
ATOM 1675 N N . THR A 1 219 ? 17.556 -14.267 -13.075 1.00 98.44 219 THR A N 1
ATOM 1676 C CA . THR A 1 219 ? 17.736 -15.231 -11.985 1.00 98.44 219 THR A CA 1
ATOM 1677 C C . THR A 1 219 ? 17.702 -14.501 -10.651 1.00 98.44 219 THR A C 1
ATOM 1679 O O . THR A 1 219 ? 18.305 -13.444 -10.493 1.00 98.44 219 THR A O 1
ATOM 1682 N N . GLY A 1 220 ? 17.020 -15.054 -9.657 1.00 98.12 220 GLY A N 1
ATOM 1683 C CA . GLY A 1 220 ? 17.037 -14.480 -8.321 1.00 98.12 220 GLY A CA 1
ATOM 1684 C C . GLY A 1 220 ? 15.956 -15.024 -7.414 1.00 98.12 220 GLY A C 1
ATOM 1685 O O . GLY A 1 220 ? 15.055 -15.750 -7.835 1.00 98.12 220 GLY A O 1
ATOM 1686 N N . ARG A 1 221 ? 16.046 -14.620 -6.149 1.00 98.25 221 ARG A N 1
ATOM 1687 C CA . ARG A 1 221 ? 15.013 -14.841 -5.147 1.00 98.25 221 ARG A CA 1
ATOM 1688 C C . ARG A 1 221 ? 14.717 -13.526 -4.443 1.00 98.25 221 ARG A C 1
ATOM 1690 O O . ARG A 1 221 ? 15.622 -12.845 -3.958 1.00 98.25 221 ARG A O 1
ATOM 1697 N N . TRP A 1 222 ? 13.442 -13.179 -4.400 1.00 98.44 222 TRP A N 1
ATOM 1698 C CA . TRP A 1 222 ? 12.931 -11.931 -3.860 1.00 98.44 222 TRP A CA 1
ATOM 1699 C C . TRP A 1 222 ? 11.992 -12.228 -2.712 1.00 98.44 222 TRP A C 1
ATOM 1701 O O . TRP A 1 222 ? 10.951 -12.855 -2.905 1.00 98.44 222 TRP A O 1
ATOM 1711 N N . SER A 1 223 ? 12.346 -11.749 -1.526 1.00 97.62 223 SER A N 1
ATOM 1712 C CA . SER A 1 223 ? 11.451 -11.821 -0.379 1.00 97.62 223 SER A CA 1
ATOM 1713 C C . SER A 1 223 ? 10.357 -10.766 -0.425 1.00 97.62 223 SER A C 1
ATOM 1715 O O . SER A 1 223 ? 10.488 -9.746 -1.099 1.00 97.62 223 SER A O 1
ATOM 1717 N N . TRP A 1 224 ? 9.299 -10.991 0.358 1.00 96.75 224 TRP A N 1
ATOM 1718 C CA . TRP A 1 224 ? 8.197 -10.042 0.562 1.00 96.75 224 TRP A CA 1
ATOM 1719 C C . TRP A 1 224 ? 7.278 -9.848 -0.656 1.00 96.75 224 TRP A C 1
ATOM 1721 O O . TRP A 1 224 ? 6.711 -8.766 -0.836 1.00 96.75 224 TRP A O 1
ATOM 1731 N N . GLY A 1 225 ? 7.058 -10.899 -1.456 1.00 97.69 225 GLY A N 1
ATOM 1732 C CA . GLY A 1 225 ? 6.125 -10.924 -2.591 1.00 97.69 225 GLY A CA 1
ATOM 1733 C C . GLY A 1 225 ? 4.654 -10.845 -2.162 1.00 97.69 225 GLY A C 1
ATOM 1734 O O . GLY A 1 225 ? 3.898 -11.803 -2.295 1.00 97.69 225 GLY A O 1
ATOM 1735 N N . SER A 1 226 ? 4.241 -9.707 -1.600 1.00 98.38 226 SER A N 1
ATOM 1736 C CA . SER A 1 226 ? 2.893 -9.474 -1.058 1.00 98.38 226 SER A CA 1
ATOM 1737 C C . SER A 1 226 ? 1.819 -9.776 -2.102 1.00 98.38 226 SER A C 1
ATOM 1739 O O . SER A 1 226 ? 1.792 -9.147 -3.154 1.00 98.38 226 SER A O 1
ATOM 1741 N N . GLY A 1 227 ? 0.919 -10.719 -1.813 1.00 98.06 227 GLY A N 1
ATOM 1742 C CA . GLY A 1 227 ? -0.167 -11.086 -2.720 1.00 98.06 227 GLY A CA 1
ATOM 1743 C C . GLY A 1 227 ? 0.216 -12.072 -3.829 1.00 98.06 227 GLY A C 1
ATOM 1744 O O . GLY A 1 227 ? -0.615 -12.408 -4.671 1.00 98.06 227 GLY A O 1
ATOM 1745 N N . VAL A 1 228 ? 1.434 -12.620 -3.828 1.00 98.31 228 VAL A N 1
ATOM 1746 C CA . VAL A 1 228 ? 1.880 -13.554 -4.880 1.00 98.31 228 VAL A CA 1
ATOM 1747 C C . VAL A 1 228 ? 0.985 -14.792 -5.038 1.00 98.31 228 VAL A C 1
ATOM 1749 O O . VAL A 1 228 ? 0.913 -15.392 -6.110 1.00 98.31 228 VAL A O 1
ATOM 1752 N N . MET A 1 229 ? 0.228 -15.139 -3.998 1.00 96.12 229 MET A N 1
ATOM 1753 C CA . MET A 1 229 ? -0.713 -16.260 -4.006 1.00 96.12 229 MET A CA 1
ATOM 1754 C C . MET A 1 229 ? -1.897 -16.089 -4.974 1.00 96.12 229 MET A C 1
ATOM 1756 O O . MET A 1 229 ? -2.516 -17.093 -5.314 1.00 96.12 229 MET A O 1
ATOM 1760 N N . HIS A 1 230 ? -2.207 -14.865 -5.420 1.00 97.31 230 HIS A N 1
ATOM 1761 C CA . HIS A 1 230 ? -3.277 -14.580 -6.393 1.00 97.31 230 HIS A CA 1
ATOM 1762 C C . HIS A 1 230 ? -2.742 -14.012 -7.717 1.00 97.31 230 HIS A C 1
ATOM 1764 O O . HIS A 1 230 ? -3.513 -13.545 -8.552 1.00 97.31 230 HIS A O 1
ATOM 1770 N N . ALA A 1 231 ? -1.421 -13.995 -7.893 1.00 97.38 231 ALA A N 1
ATOM 1771 C CA . ALA A 1 231 ? -0.776 -13.295 -8.990 1.00 97.38 231 ALA A CA 1
ATOM 1772 C C . ALA A 1 231 ? -1.046 -13.943 -10.356 1.00 97.38 231 ALA A C 1
ATOM 1774 O O . ALA A 1 231 ? -0.949 -15.160 -10.496 1.00 97.38 231 ALA A O 1
ATOM 1775 N N . GLY A 1 232 ? -1.302 -13.121 -11.376 1.00 97.00 232 GLY A N 1
ATOM 1776 C CA . GLY A 1 232 ? -1.225 -13.538 -12.785 1.00 97.00 232 GLY A CA 1
ATOM 1777 C C . GLY A 1 232 ? 0.161 -13.285 -13.389 1.00 97.00 232 GLY A C 1
ATOM 1778 O O . GLY A 1 232 ? 0.641 -14.050 -14.221 1.00 97.00 232 GLY A O 1
ATOM 1779 N N . HIS A 1 233 ? 0.835 -12.245 -12.902 1.00 98.38 233 HIS A N 1
ATOM 1780 C CA . HIS A 1 233 ? 2.185 -11.840 -13.291 1.00 98.38 233 HIS A CA 1
ATOM 1781 C C . HIS A 1 233 ? 2.957 -11.401 -12.050 1.00 98.38 233 HIS A C 1
ATOM 1783 O O . HIS A 1 233 ? 2.351 -11.144 -11.016 1.00 98.38 233 HIS A O 1
ATOM 1789 N N . VAL A 1 234 ? 4.275 -11.272 -12.141 1.00 98.56 234 VAL A N 1
ATOM 1790 C CA . VAL A 1 234 ? 5.108 -10.680 -11.091 1.00 98.56 234 VAL A CA 1
ATOM 1791 C C . VAL A 1 234 ? 6.039 -9.631 -11.687 1.00 98.56 234 VAL A C 1
ATOM 1793 O O . VAL A 1 234 ? 6.468 -9.753 -12.835 1.00 98.56 234 VAL A O 1
ATOM 1796 N N . LEU A 1 235 ? 6.359 -8.615 -10.893 1.00 98.62 235 LEU A N 1
ATOM 1797 C CA . LEU A 1 235 ? 7.405 -7.643 -11.179 1.00 98.62 235 LEU A CA 1
ATOM 1798 C C . LEU A 1 235 ? 8.576 -7.865 -10.218 1.00 98.62 235 LEU A C 1
ATOM 1800 O O . LEU A 1 235 ? 8.393 -7.900 -8.999 1.00 98.62 235 LEU A O 1
ATOM 1804 N N . VAL A 1 236 ? 9.784 -8.015 -10.752 1.00 98.25 236 VAL A N 1
ATOM 1805 C CA . VAL A 1 236 ? 10.994 -8.240 -9.949 1.00 98.25 236 VAL A CA 1
ATOM 1806 C C . VAL A 1 236 ? 12.128 -7.334 -10.409 1.00 98.25 236 VAL A C 1
ATOM 1808 O O . VAL A 1 236 ? 12.313 -7.109 -11.604 1.00 98.25 236 VAL A O 1
ATOM 1811 N N . MET A 1 237 ? 12.874 -6.782 -9.455 1.00 97.00 237 MET A N 1
ATOM 1812 C CA . MET A 1 237 ? 14.046 -5.953 -9.735 1.00 97.00 237 MET A CA 1
ATOM 1813 C C . MET A 1 237 ? 15.302 -6.819 -9.827 1.00 97.00 237 MET A C 1
ATOM 1815 O O . MET A 1 237 ? 15.634 -7.520 -8.871 1.00 97.00 237 MET A O 1
ATOM 1819 N N . ALA A 1 238 ? 16.038 -6.734 -10.930 1.00 97.50 238 ALA A N 1
ATOM 1820 C CA . ALA A 1 238 ? 17.320 -7.411 -11.078 1.00 97.50 238 ALA A CA 1
ATOM 1821 C C . ALA A 1 238 ? 18.413 -6.439 -11.523 1.00 97.50 238 ALA A C 1
ATOM 1823 O O . ALA A 1 238 ? 18.149 -5.439 -12.192 1.00 97.50 238 ALA A O 1
ATOM 1824 N N . LEU A 1 239 ? 19.646 -6.740 -11.131 1.00 96.94 239 LEU A N 1
ATOM 1825 C CA . LEU A 1 239 ? 20.833 -6.029 -11.580 1.00 96.94 239 LEU A CA 1
ATOM 1826 C C . LEU A 1 239 ? 21.269 -6.598 -12.931 1.00 96.94 239 LEU A C 1
ATOM 1828 O O . LEU A 1 239 ? 21.631 -7.773 -13.018 1.00 96.94 239 LEU A O 1
ATOM 1832 N N . VAL A 1 240 ? 21.221 -5.772 -13.974 1.00 95.19 240 VAL A N 1
ATOM 1833 C CA . VAL A 1 240 ? 21.820 -6.085 -15.272 1.00 95.19 240 VAL A CA 1
ATOM 1834 C C . VAL A 1 240 ? 23.282 -5.678 -15.218 1.00 95.19 240 VAL A C 1
ATOM 1836 O O . VAL A 1 240 ? 23.588 -4.541 -14.865 1.00 95.19 240 VAL A O 1
ATOM 1839 N N . THR A 1 241 ? 24.185 -6.591 -15.560 1.00 87.50 241 THR A N 1
ATOM 1840 C CA . THR A 1 241 ? 25.608 -6.271 -15.712 1.00 87.50 241 THR A CA 1
ATOM 1841 C C . THR A 1 241 ? 25.978 -6.349 -17.185 1.00 87.50 241 THR A C 1
ATOM 1843 O O . THR A 1 241 ? 25.945 -7.427 -17.777 1.00 87.50 241 THR A O 1
ATOM 1846 N N . ALA A 1 242 ? 26.322 -5.205 -17.774 1.00 78.44 242 ALA A N 1
ATOM 1847 C CA . ALA A 1 242 ? 26.789 -5.093 -19.153 1.00 78.44 242 ALA A CA 1
ATOM 1848 C C . ALA A 1 242 ? 28.029 -4.193 -19.183 1.00 78.44 242 ALA A C 1
ATOM 1850 O O . ALA A 1 242 ? 28.019 -3.115 -18.598 1.00 78.44 242 ALA A O 1
ATOM 1851 N N . ASP A 1 243 ? 29.112 -4.660 -19.808 1.00 79.50 243 ASP A N 1
ATOM 1852 C CA . ASP A 1 243 ? 30.365 -3.904 -19.984 1.00 79.50 243 ASP A CA 1
ATOM 1853 C C . ASP A 1 243 ? 30.967 -3.301 -18.695 1.00 79.50 243 ASP A C 1
ATOM 1855 O O . ASP A 1 243 ? 31.664 -2.291 -18.726 1.00 79.50 243 ASP A O 1
ATOM 1859 N N . GLY A 1 244 ? 30.730 -3.944 -17.545 1.00 79.56 244 GLY A N 1
ATOM 1860 C CA . GLY A 1 244 ? 31.216 -3.495 -16.233 1.00 79.56 244 GLY A CA 1
ATOM 1861 C C . GLY A 1 244 ? 30.301 -2.501 -15.510 1.00 79.56 244 GLY A C 1
ATOM 1862 O O . GLY A 1 244 ? 30.555 -2.199 -14.346 1.00 79.56 244 GLY A O 1
ATOM 1863 N N . GLU A 1 245 ? 29.217 -2.059 -16.147 1.00 86.12 245 GLU A N 1
ATOM 1864 C CA . GLU A 1 245 ? 28.199 -1.195 -15.551 1.00 86.12 245 GLU A CA 1
ATOM 1865 C C . GLU A 1 245 ? 27.048 -2.022 -14.966 1.00 86.12 245 GLU A C 1
ATOM 1867 O O . GLU A 1 245 ? 26.612 -3.024 -15.544 1.00 86.12 245 GLU A O 1
ATOM 1872 N N . ILE A 1 246 ? 26.553 -1.600 -13.798 1.00 89.88 246 ILE A N 1
ATOM 1873 C CA . ILE A 1 246 ? 25.414 -2.222 -13.114 1.00 89.88 246 ILE A CA 1
ATOM 1874 C C . ILE A 1 246 ? 24.185 -1.330 -13.293 1.00 89.88 246 ILE A C 1
ATOM 1876 O O . ILE A 1 246 ? 24.109 -0.243 -12.723 1.00 89.88 246 ILE A O 1
ATOM 1880 N N . GLU A 1 247 ? 23.187 -1.822 -14.023 1.00 91.88 247 GLU A N 1
ATOM 1881 C CA . GLU A 1 247 ? 21.903 -1.149 -14.227 1.00 91.88 247 GLU A CA 1
ATOM 1882 C C . GLU A 1 247 ? 20.777 -1.924 -13.517 1.00 91.88 247 GLU A C 1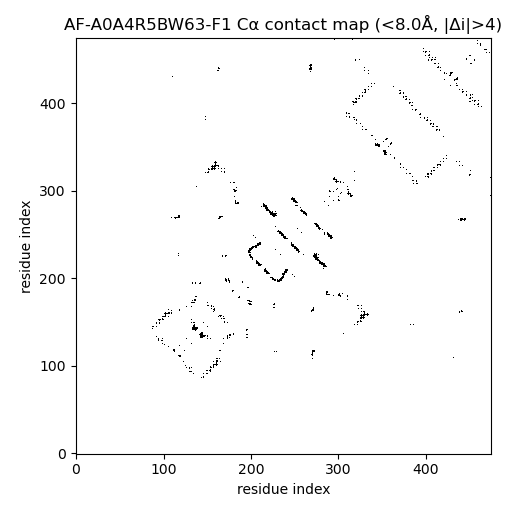
ATOM 1884 O O . GLU A 1 247 ? 20.419 -3.028 -13.936 1.00 91.88 247 GLU A O 1
ATOM 1889 N N . PRO A 1 248 ? 20.162 -1.375 -12.454 1.00 94.38 248 PRO A N 1
ATOM 1890 C CA . PRO A 1 248 ? 18.943 -1.941 -11.890 1.00 94.38 248 PRO A CA 1
ATOM 1891 C C . PRO A 1 248 ? 17.774 -1.807 -12.873 1.00 94.38 248 PRO A C 1
ATOM 1893 O O . PRO A 1 248 ? 17.441 -0.706 -13.326 1.00 94.38 248 PRO A O 1
ATOM 1896 N N . ARG A 1 249 ? 17.109 -2.924 -13.162 1.00 95.88 249 ARG A N 1
ATOM 1897 C CA . ARG A 1 249 ? 16.005 -3.003 -14.119 1.00 95.88 249 ARG A CA 1
ATOM 1898 C C . ARG A 1 249 ? 14.843 -3.799 -13.546 1.00 95.88 249 ARG A C 1
ATOM 1900 O O . ARG A 1 249 ? 15.024 -4.834 -12.903 1.00 95.88 249 ARG A O 1
ATOM 1907 N N . LEU A 1 250 ? 13.635 -3.304 -13.794 1.00 97.75 250 LEU A N 1
ATOM 1908 C CA . LEU A 1 250 ? 12.402 -3.989 -13.441 1.00 97.75 250 LEU A CA 1
ATOM 1909 C C . LEU A 1 250 ? 12.010 -4.942 -14.572 1.00 97.75 250 LEU A C 1
ATOM 1911 O O . LEU A 1 250 ? 12.009 -4.537 -15.736 1.00 97.75 250 LEU A O 1
ATOM 1915 N N . PHE A 1 251 ? 11.646 -6.174 -14.228 1.00 98.56 251 PHE A N 1
ATOM 1916 C CA . PHE A 1 251 ? 11.237 -7.219 -15.164 1.00 98.56 251 PHE A CA 1
ATOM 1917 C C . PHE A 1 251 ? 9.833 -7.720 -14.847 1.00 98.56 251 PHE A C 1
ATOM 1919 O O . PHE A 1 251 ? 9.519 -7.991 -13.689 1.00 98.56 251 PHE A O 1
ATOM 1926 N N . LEU A 1 252 ? 9.011 -7.871 -15.883 1.00 98.81 252 LEU A N 1
ATOM 1927 C CA . LEU A 1 252 ? 7.683 -8.470 -15.822 1.00 98.81 252 LEU A CA 1
ATOM 1928 C C . LEU A 1 252 ? 7.745 -9.926 -16.295 1.00 98.81 252 LEU A C 1
ATOM 1930 O O . LEU A 1 252 ? 8.171 -10.198 -17.418 1.00 98.81 252 LEU A O 1
ATOM 1934 N N . LEU A 1 253 ? 7.264 -10.849 -15.461 1.00 98.50 253 LEU A N 1
ATOM 1935 C CA . LEU A 1 253 ? 7.197 -12.276 -15.775 1.00 98.50 253 LEU A CA 1
ATOM 1936 C C . LEU A 1 253 ? 5.782 -12.824 -15.540 1.00 98.50 253 LEU A C 1
ATOM 1938 O O . LEU A 1 253 ? 5.129 -12.427 -14.568 1.00 98.50 253 LEU A O 1
ATOM 1942 N N . PRO A 1 254 ? 5.292 -13.763 -16.367 1.00 97.50 254 PRO A N 1
ATOM 1943 C CA . PRO A 1 254 ? 4.095 -14.534 -16.052 1.00 97.50 254 PRO A CA 1
ATOM 1944 C C . PRO A 1 254 ? 4.274 -15.328 -14.755 1.00 97.50 254 PRO A C 1
ATOM 1946 O O . PRO A 1 254 ? 5.332 -15.904 -14.502 1.00 97.50 254 PRO A O 1
ATOM 1949 N N . ARG A 1 255 ? 3.217 -15.438 -13.940 1.00 96.50 255 ARG A N 1
ATOM 1950 C CA . ARG A 1 255 ? 3.262 -16.215 -12.687 1.00 96.50 255 ARG A CA 1
ATOM 1951 C C . ARG A 1 255 ? 3.664 -17.678 -12.916 1.00 96.50 255 ARG A C 1
ATOM 1953 O O . ARG A 1 255 ? 4.254 -18.285 -12.026 1.00 96.50 255 ARG A O 1
ATOM 1960 N N . ALA A 1 256 ? 3.336 -18.248 -14.073 1.00 97.25 256 ALA A N 1
ATOM 1961 C CA . ALA A 1 256 ? 3.655 -19.634 -14.414 1.00 97.25 256 ALA A CA 1
ATOM 1962 C C . ALA A 1 256 ? 5.167 -19.904 -14.540 1.00 97.25 256 ALA A C 1
ATOM 1964 O O . ALA A 1 256 ? 5.589 -21.047 -14.396 1.00 97.25 256 ALA A O 1
ATOM 1965 N N . GLU A 1 257 ? 5.975 -18.867 -14.767 1.00 97.56 257 GLU A N 1
ATOM 1966 C CA . GLU A 1 257 ? 7.426 -18.979 -14.963 1.00 97.56 257 GLU A CA 1
ATOM 1967 C C . GLU A 1 257 ? 8.222 -18.778 -13.664 1.00 97.56 257 GLU A C 1
ATOM 1969 O O . GLU A 1 257 ? 9.451 -18.786 -13.682 1.00 97.56 257 GLU A O 1
ATOM 1974 N N . VAL A 1 258 ? 7.543 -18.598 -12.524 1.00 97.69 258 VAL A N 1
ATOM 1975 C CA . VAL A 1 258 ? 8.193 -18.339 -11.232 1.00 97.69 258 VAL A CA 1
ATOM 1976 C C . VAL A 1 258 ? 7.784 -19.359 -10.173 1.00 97.69 258 VAL A C 1
ATOM 1978 O O . VAL A 1 258 ? 6.631 -19.801 -10.104 1.00 97.69 258 VAL A O 1
ATOM 1981 N N . ALA A 1 259 ? 8.725 -19.708 -9.300 1.00 98.38 259 ALA A N 1
ATOM 1982 C CA . ALA A 1 259 ? 8.461 -20.500 -8.107 1.00 98.38 259 ALA A CA 1
ATOM 1983 C C . ALA A 1 259 ? 8.067 -19.582 -6.942 1.00 98.38 259 ALA A C 1
ATOM 1985 O O . ALA A 1 259 ? 8.582 -18.475 -6.800 1.00 98.38 259 ALA A O 1
ATOM 1986 N N . VAL A 1 260 ? 7.138 -20.042 -6.101 1.00 98.44 260 VAL A N 1
ATOM 1987 C CA . VAL A 1 260 ? 6.721 -19.326 -4.888 1.00 98.44 260 VAL A CA 1
ATOM 1988 C C . VAL A 1 260 ? 7.053 -20.181 -3.683 1.00 98.44 260 VAL A C 1
ATOM 1990 O O . VAL A 1 260 ? 6.569 -21.308 -3.579 1.00 98.44 260 VAL A O 1
ATOM 1993 N N . HIS A 1 261 ? 7.851 -19.633 -2.773 1.00 98.44 261 HIS A N 1
ATOM 1994 C CA . HIS A 1 261 ? 8.261 -20.329 -1.558 1.00 98.44 261 HIS A CA 1
ATOM 1995 C C . HIS A 1 261 ? 7.395 -19.892 -0.392 1.00 98.44 261 HIS A C 1
ATOM 1997 O O . HIS A 1 261 ? 7.367 -18.714 -0.036 1.00 98.44 261 HIS A O 1
ATOM 2003 N N . ASP A 1 262 ? 6.707 -20.852 0.218 1.00 98.12 262 ASP A N 1
ATOM 2004 C CA . ASP A 1 262 ? 5.880 -20.600 1.390 1.00 98.12 262 ASP A CA 1
ATOM 2005 C C . ASP A 1 262 ? 6.757 -20.338 2.623 1.00 98.12 262 ASP A C 1
ATOM 2007 O O . ASP A 1 262 ? 7.230 -21.263 3.279 1.00 98.12 262 ASP A O 1
ATOM 2011 N N . VAL A 1 263 ? 7.013 -19.059 2.899 1.00 98.25 263 VAL A N 1
ATOM 2012 C CA . VAL A 1 263 ? 7.869 -18.593 4.002 1.00 98.25 263 VAL A CA 1
ATOM 2013 C C . VAL A 1 263 ? 7.162 -17.588 4.912 1.00 98.25 263 VAL A C 1
ATOM 2015 O O . VAL A 1 263 ? 7.709 -17.180 5.938 1.00 98.25 263 VAL A O 1
ATOM 2018 N N . TRP A 1 264 ? 5.940 -17.172 4.567 1.00 98.19 264 TRP A N 1
ATOM 2019 C CA . TRP A 1 264 ? 5.223 -16.106 5.260 1.00 98.19 264 TRP A CA 1
ATOM 2020 C C . TRP A 1 264 ? 4.601 -16.579 6.581 1.00 98.19 264 TRP A C 1
ATOM 2022 O O . TRP A 1 264 ? 3.389 -16.767 6.692 1.00 98.19 264 TRP A O 1
ATOM 2032 N N . HIS A 1 265 ? 5.438 -16.784 7.5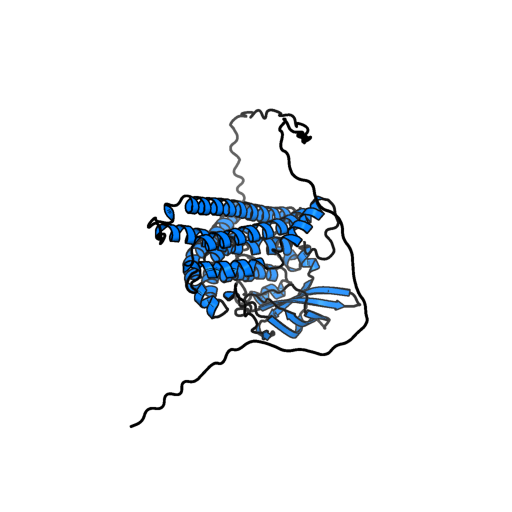99 1.00 97.94 265 HIS A N 1
ATOM 2033 C CA . HIS A 1 265 ? 5.057 -17.218 8.948 1.00 97.94 265 HIS A CA 1
ATOM 2034 C C . HIS A 1 265 ? 5.245 -16.092 9.975 1.00 97.94 265 HIS A C 1
ATOM 2036 O O . HIS A 1 265 ? 6.052 -16.184 10.896 1.00 97.94 265 HIS A O 1
ATOM 2042 N N . THR A 1 266 ? 4.489 -15.007 9.817 1.00 98.00 266 THR A N 1
ATOM 2043 C CA . THR A 1 266 ? 4.625 -13.791 10.629 1.00 98.00 266 THR A CA 1
ATOM 2044 C C . THR A 1 266 ? 3.606 -13.704 11.770 1.00 98.00 266 THR A C 1
ATOM 2046 O O . THR A 1 266 ? 2.583 -14.403 11.797 1.00 98.00 266 THR A O 1
ATOM 2049 N N . SER A 1 267 ? 3.889 -12.820 12.733 1.00 96.06 267 SER A N 1
ATOM 2050 C CA . SER A 1 267 ? 3.003 -12.506 13.859 1.00 96.06 267 SER A CA 1
ATOM 2051 C C . SER A 1 267 ? 1.872 -11.544 13.487 1.00 96.06 267 SER A C 1
ATOM 2053 O O . SER A 1 267 ? 0.839 -11.578 14.142 1.00 96.06 267 SER A O 1
ATOM 2055 N N . GLY A 1 268 ? 2.019 -10.733 12.440 1.00 98.12 268 GLY A N 1
ATOM 2056 C CA . GLY A 1 268 ? 1.006 -9.815 11.911 1.00 98.12 268 GLY A CA 1
ATOM 2057 C C . GLY A 1 268 ? 1.080 -9.738 10.388 1.00 98.12 268 GLY A C 1
ATOM 2058 O O . GLY A 1 268 ? 1.995 -10.287 9.774 1.00 98.12 268 GLY A O 1
ATOM 2059 N N . MET A 1 269 ? 0.086 -9.110 9.764 1.00 98.69 269 MET A N 1
ATOM 2060 C CA . MET A 1 269 ? -0.088 -9.036 8.307 1.00 98.69 269 MET A CA 1
ATOM 2061 C C . MET A 1 269 ? -0.113 -10.413 7.638 1.00 98.69 269 MET A C 1
ATOM 2063 O O . MET A 1 269 ? 0.279 -10.588 6.491 1.00 98.69 269 MET A O 1
ATOM 2067 N N . ARG A 1 270 ? -0.583 -11.434 8.354 1.00 98.69 270 ARG A N 1
ATOM 2068 C CA . ARG A 1 270 ? -0.532 -12.824 7.885 1.00 98.69 270 ARG A CA 1
ATOM 2069 C C . ARG A 1 270 ? -1.309 -13.025 6.587 1.00 98.69 270 ARG A C 1
ATOM 2071 O O . ARG A 1 270 ? -0.865 -13.767 5.721 1.00 98.69 270 ARG A O 1
ATOM 2078 N N . GLY A 1 271 ? -2.440 -12.337 6.437 1.00 98.62 271 GLY A N 1
ATOM 2079 C CA . GLY A 1 271 ? -3.307 -12.448 5.265 1.00 98.62 271 GLY A CA 1
ATOM 2080 C C . GLY A 1 271 ? -2.707 -11.904 3.966 1.00 98.62 271 GLY A C 1
ATOM 2081 O O . GLY A 1 271 ? -3.298 -12.129 2.915 1.00 98.62 271 GLY A O 1
ATOM 2082 N N . THR A 1 272 ? -1.563 -11.209 3.996 1.00 98.75 272 THR A N 1
ATOM 2083 C CA . THR A 1 272 ? -0.923 -10.702 2.770 1.00 98.75 272 THR A CA 1
ATOM 2084 C C . THR A 1 272 ? -0.256 -11.796 1.946 1.00 98.75 272 THR A C 1
ATOM 2086 O O . THR A 1 272 ? -0.051 -11.595 0.751 1.00 98.75 272 THR A O 1
ATOM 2089 N N . GLY A 1 273 ? 0.102 -12.928 2.563 1.00 98.19 273 GLY A N 1
ATOM 2090 C CA . GLY A 1 273 ? 0.807 -14.017 1.887 1.00 98.19 273 GLY A CA 1
ATOM 2091 C C . GLY A 1 273 ? 2.069 -13.545 1.171 1.00 98.19 273 GLY A C 1
ATOM 2092 O O . GLY A 1 273 ? 2.240 -13.852 -0.007 1.00 98.19 273 GLY A O 1
ATOM 2093 N N . SER A 1 274 ? 2.913 -12.757 1.850 1.00 98.38 274 SER A N 1
ATOM 2094 C CA . SER A 1 274 ? 4.110 -12.121 1.273 1.00 98.38 274 SER A CA 1
ATOM 2095 C C . SER A 1 274 ? 5.285 -13.093 1.111 1.00 98.38 274 SER A C 1
ATOM 2097 O O . SER A 1 274 ? 6.388 -12.847 1.592 1.00 98.38 274 SER A O 1
ATOM 2099 N N . ASN A 1 275 ? 5.009 -14.215 0.453 1.00 98.56 275 ASN A N 1
ATOM 2100 C CA . ASN A 1 275 ? 5.937 -15.302 0.172 1.00 98.56 275 ASN A CA 1
ATOM 2101 C C . ASN A 1 275 ? 7.055 -14.878 -0.791 1.00 98.56 275 ASN A C 1
ATOM 2103 O O . ASN A 1 275 ? 6.924 -13.882 -1.507 1.00 98.56 275 ASN A O 1
ATOM 2107 N N . ASP A 1 276 ? 8.154 -15.635 -0.810 1.00 98.62 276 ASP A N 1
ATOM 2108 C CA . ASP A 1 276 ? 9.261 -15.329 -1.715 1.00 98.62 276 ASP A CA 1
ATOM 2109 C C . ASP A 1 276 ? 8.913 -15.747 -3.147 1.00 98.62 276 ASP A C 1
ATOM 2111 O O . ASP A 1 276 ? 8.267 -16.775 -3.372 1.00 98.62 276 ASP A O 1
ATOM 2115 N N . ILE A 1 277 ? 9.406 -14.975 -4.109 1.00 98.69 277 ILE A N 1
ATOM 2116 C CA . ILE A 1 277 ? 9.365 -15.270 -5.542 1.00 98.69 277 ILE A CA 1
ATOM 2117 C C . ILE A 1 277 ? 10.763 -15.708 -5.965 1.00 98.69 277 ILE A C 1
ATOM 2119 O O . ILE A 1 277 ? 11.734 -15.025 -5.653 1.00 98.69 277 ILE A O 1
ATOM 2123 N N . GLU A 1 278 ? 10.881 -16.814 -6.689 1.00 98.62 278 GLU A N 1
ATOM 2124 C CA . GLU A 1 278 ? 12.140 -17.281 -7.265 1.00 98.62 278 GLU A CA 1
ATOM 2125 C C . GLU A 1 278 ? 12.020 -17.451 -8.782 1.00 98.62 278 GLU A C 1
ATOM 2127 O O . GLU A 1 278 ? 11.049 -18.015 -9.290 1.00 98.62 278 GLU A O 1
ATOM 2132 N N . VAL A 1 279 ? 13.037 -16.968 -9.492 1.00 98.56 279 VAL A N 1
ATOM 2133 C CA . VAL A 1 279 ? 13.197 -17.075 -10.943 1.00 98.56 279 VAL A CA 1
ATOM 2134 C C . VAL A 1 279 ? 14.551 -17.721 -11.218 1.00 98.56 279 VAL A C 1
ATOM 2136 O O . VAL A 1 279 ? 15.549 -17.344 -10.605 1.00 98.56 279 VAL A O 1
ATOM 2139 N N . GLN A 1 280 ? 14.595 -18.690 -12.131 1.00 97.75 280 GLN A N 1
ATOM 2140 C CA . GLN A 1 280 ? 15.800 -19.465 -12.442 1.00 97.75 280 GLN A CA 1
ATOM 2141 C C . GLN A 1 280 ? 16.087 -19.427 -13.950 1.00 97.75 280 GLN A C 1
ATOM 2143 O O . GLN A 1 280 ? 15.547 -20.228 -14.711 1.00 97.75 280 GLN A O 1
ATOM 2148 N N . GLY A 1 281 ? 16.922 -18.480 -14.392 1.00 97.25 281 GLY A N 1
ATOM 2149 C CA . GLY A 1 281 ? 17.404 -18.379 -15.776 1.00 97.25 281 GLY A CA 1
ATOM 2150 C C . GLY A 1 281 ? 16.327 -18.120 -16.835 1.00 97.25 281 GLY A C 1
ATOM 2151 O O . GLY A 1 281 ? 16.520 -18.474 -18.006 1.00 97.25 281 GLY A O 1
ATOM 2152 N N . VAL A 1 282 ? 15.196 -17.528 -16.444 1.00 98.50 282 VAL A N 1
ATOM 2153 C CA . VAL A 1 282 ? 14.040 -17.312 -17.324 1.00 98.50 282 VAL A CA 1
ATOM 2154 C C . VAL A 1 282 ? 14.341 -16.196 -18.315 1.00 98.50 282 VAL A C 1
ATOM 2156 O O . VAL A 1 282 ? 14.812 -15.126 -17.935 1.00 98.50 282 VAL A O 1
ATOM 2159 N N . PHE A 1 283 ? 14.073 -16.446 -19.596 1.00 98.50 283 PHE A N 1
ATOM 2160 C CA . PHE A 1 283 ? 14.230 -15.433 -20.631 1.00 98.50 283 PHE A CA 1
ATOM 2161 C C . PHE A 1 283 ? 13.069 -14.433 -20.588 1.00 98.50 283 PHE A C 1
ATOM 2163 O O . PHE A 1 283 ? 11.912 -14.818 -20.724 1.00 98.50 283 PHE A O 1
ATOM 2170 N N . VAL A 1 284 ? 13.391 -13.1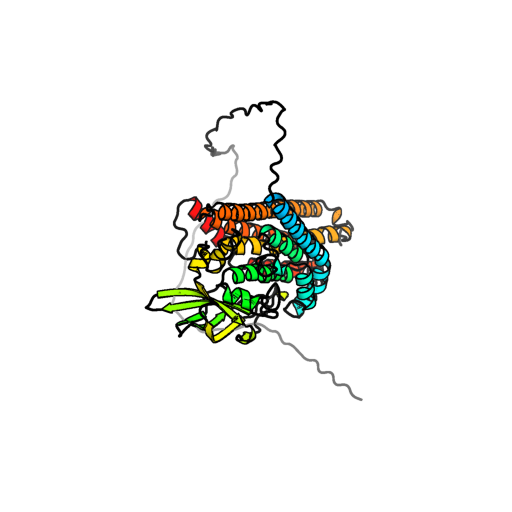48 -20.453 1.00 98.56 284 VAL A N 1
ATOM 2171 C CA . VAL A 1 284 ? 12.440 -12.036 -20.469 1.00 98.56 284 VAL A CA 1
ATOM 2172 C C . VAL A 1 284 ? 12.739 -11.148 -21.682 1.00 98.56 284 VAL A C 1
ATOM 2174 O O . VAL A 1 284 ? 13.837 -10.585 -21.761 1.00 98.56 284 VAL A O 1
ATOM 2177 N N . PRO A 1 285 ? 11.797 -10.991 -22.630 1.00 98.50 285 PRO A N 1
ATOM 2178 C CA . PRO A 1 285 ? 12.007 -10.156 -23.807 1.00 98.50 285 PRO A CA 1
ATOM 2179 C C . PRO A 1 285 ? 12.137 -8.677 -23.420 1.00 98.50 285 PRO A C 1
ATOM 2181 O O . PRO A 1 285 ? 11.548 -8.223 -22.436 1.00 98.50 285 PRO A O 1
ATOM 2184 N N . ALA A 1 286 ? 12.866 -7.899 -24.224 1.00 97.88 286 ALA A N 1
ATOM 2185 C CA . ALA A 1 286 ? 13.193 -6.503 -23.918 1.00 97.88 286 ALA A CA 1
ATOM 2186 C C . ALA A 1 286 ? 11.961 -5.639 -23.583 1.00 97.88 286 ALA A C 1
ATOM 2188 O O . ALA A 1 286 ? 12.018 -4.815 -22.668 1.00 97.88 286 ALA A O 1
ATOM 2189 N N . HIS A 1 287 ? 10.830 -5.871 -24.264 1.00 98.44 287 HIS A N 1
ATOM 2190 C CA . HIS A 1 287 ? 9.595 -5.109 -24.070 1.00 98.44 287 HIS A CA 1
ATOM 2191 C C . HIS A 1 287 ? 8.906 -5.352 -22.712 1.00 98.44 287 HIS A C 1
ATOM 2193 O O . HIS A 1 287 ? 8.043 -4.569 -22.333 1.00 98.44 287 HIS A O 1
ATOM 2199 N N . ARG A 1 288 ? 9.288 -6.392 -21.955 1.00 98.62 288 ARG A N 1
ATOM 2200 C CA . ARG A 1 288 ? 8.800 -6.682 -20.590 1.00 98.62 288 ARG A CA 1
ATOM 2201 C C . ARG A 1 288 ? 9.742 -6.161 -19.502 1.00 98.62 288 ARG A C 1
ATOM 2203 O O . ARG A 1 288 ? 9.758 -6.677 -18.386 1.00 98.62 288 ARG A O 1
ATOM 2210 N N . SER A 1 289 ? 10.555 -5.155 -19.816 1.00 97.88 289 SER A N 1
ATOM 2211 C CA . SER A 1 289 ? 11.513 -4.590 -18.870 1.00 97.88 289 SER A CA 1
ATOM 2212 C C . SER A 1 289 ? 11.654 -3.076 -19.002 1.00 97.88 289 SER A C 1
ATOM 2214 O O . SER A 1 289 ? 11.383 -2.510 -20.062 1.00 97.88 289 SER A O 1
ATOM 2216 N N . VAL A 1 290 ? 12.099 -2.417 -17.932 1.00 96.88 290 VAL A N 1
ATOM 2217 C CA . VAL A 1 290 ? 12.361 -0.969 -17.914 1.00 96.88 290 VAL A CA 1
ATOM 2218 C C . VAL A 1 290 ? 13.450 -0.620 -16.885 1.00 96.88 290 VAL A C 1
ATOM 2220 O O . VAL A 1 290 ? 13.406 -1.154 -15.770 1.00 96.88 290 VAL A O 1
ATOM 2223 N N . PRO A 1 291 ? 14.432 0.247 -17.212 1.00 94.50 291 PRO A N 1
ATOM 2224 C CA . PRO A 1 291 ? 15.420 0.713 -16.239 1.00 94.50 291 PRO A CA 1
ATOM 2225 C C . PRO A 1 291 ? 14.771 1.421 -15.052 1.00 94.50 291 PRO A C 1
ATOM 2227 O O . PRO A 1 291 ? 13.849 2.223 -15.223 1.00 94.50 291 PRO A O 1
ATOM 2230 N N . LEU A 1 292 ? 15.308 1.213 -13.850 1.00 92.06 292 LEU A N 1
ATOM 2231 C CA . LEU A 1 292 ? 14.854 1.933 -12.660 1.00 92.06 292 LEU A CA 1
ATOM 2232 C C . LEU A 1 292 ? 15.057 3.452 -12.794 1.00 92.06 292 LEU A C 1
ATOM 2234 O O . LEU A 1 292 ? 14.210 4.216 -12.335 1.00 92.06 292 LEU A O 1
ATOM 2238 N N . ALA A 1 293 ? 16.132 3.891 -13.457 1.00 89.88 293 ALA A N 1
ATOM 2239 C CA . ALA A 1 293 ? 16.400 5.309 -13.699 1.00 89.88 293 ALA A CA 1
ATOM 2240 C C . ALA A 1 293 ? 15.270 5.982 -14.501 1.00 89.88 293 ALA A C 1
ATOM 2242 O O . ALA A 1 293 ? 14.771 7.033 -14.105 1.00 89.88 293 ALA A O 1
ATOM 2243 N N . GLU A 1 294 ? 14.774 5.333 -15.563 1.00 92.12 294 GLU A N 1
ATOM 2244 C CA . GLU A 1 294 ? 13.657 5.865 -16.355 1.00 92.12 294 GLU A CA 1
ATOM 2245 C C . GLU A 1 294 ? 12.358 5.969 -15.539 1.00 92.12 294 GLU A C 1
ATOM 2247 O O . GLU A 1 294 ? 11.583 6.910 -15.730 1.00 92.12 294 GLU A O 1
ATOM 2252 N N . LEU A 1 295 ? 12.124 5.036 -14.609 1.00 90.69 295 LEU A N 1
ATOM 2253 C CA . LEU A 1 295 ? 10.988 5.098 -13.685 1.00 90.69 295 LEU A CA 1
ATOM 2254 C C . LEU A 1 295 ? 11.142 6.232 -12.655 1.00 90.69 295 LEU A C 1
ATOM 2256 O O . LEU A 1 295 ? 10.179 6.940 -12.369 1.00 90.69 295 LEU A O 1
ATOM 2260 N N . ALA A 1 296 ? 12.343 6.424 -12.104 1.00 85.75 296 ALA A N 1
ATOM 2261 C CA . ALA A 1 296 ? 12.630 7.453 -11.100 1.00 85.75 296 ALA A CA 1
ATOM 2262 C C . ALA A 1 296 ? 12.546 8.887 -11.661 1.00 85.75 296 ALA A C 1
ATOM 2264 O O . ALA A 1 296 ? 12.209 9.835 -10.944 1.00 85.75 296 ALA A O 1
ATOM 2265 N N . GLU A 1 297 ? 12.834 9.042 -12.951 1.00 84.81 297 GLU A N 1
ATOM 2266 C CA . GLU A 1 297 ? 12.815 10.319 -13.664 1.00 84.81 297 GLU A CA 1
ATOM 2267 C C . GLU A 1 297 ? 11.484 10.602 -14.378 1.00 84.81 297 GLU A C 1
ATOM 2269 O O . GLU A 1 297 ? 11.321 11.672 -14.962 1.00 84.81 297 GLU A O 1
ATOM 2274 N N . GLY A 1 298 ? 10.532 9.661 -14.362 1.00 88.00 298 GLY A N 1
ATOM 2275 C CA . GLY A 1 298 ? 9.239 9.818 -15.041 1.00 88.00 298 GLY A CA 1
ATOM 2276 C C . GLY A 1 298 ? 9.322 9.745 -16.572 1.00 88.00 298 GLY A C 1
ATOM 2277 O O . GLY A 1 298 ? 8.438 10.241 -17.274 1.00 88.00 298 GLY A O 1
ATOM 2278 N N . ARG A 1 299 ? 10.378 9.129 -17.117 1.00 91.62 299 ARG A N 1
ATOM 2279 C CA . ARG A 1 299 ? 10.679 9.068 -18.563 1.00 91.62 299 ARG A CA 1
ATOM 2280 C C . ARG A 1 299 ? 10.494 7.680 -19.182 1.00 91.62 299 ARG A C 1
ATOM 2282 O O . ARG A 1 299 ? 10.976 7.451 -20.294 1.00 91.62 299 ARG A O 1
ATOM 2289 N N . SER A 1 300 ? 9.808 6.786 -18.473 1.00 95.19 300 SER A N 1
ATOM 2290 C CA . SER A 1 300 ? 9.568 5.402 -18.881 1.00 95.19 300 SER A CA 1
ATOM 2291 C C . SER A 1 300 ? 8.917 5.281 -20.268 1.00 95.19 300 SER A C 1
ATOM 2293 O O . SER A 1 300 ? 8.251 6.212 -20.731 1.00 95.19 300 SER A O 1
ATOM 2295 N N . PRO A 1 301 ? 9.045 4.129 -20.952 1.00 96.44 301 PRO A N 1
ATOM 2296 C CA . PRO A 1 301 ? 8.373 3.900 -22.230 1.00 96.44 301 PRO A CA 1
ATOM 2297 C C . PRO A 1 301 ? 6.859 4.145 -22.158 1.00 96.44 301 PRO A C 1
ATOM 2299 O O . PRO A 1 301 ? 6.290 4.766 -23.055 1.00 96.44 301 PRO A O 1
ATOM 2302 N N . GLY A 1 302 ? 6.222 3.728 -21.061 1.00 96.06 302 GLY A N 1
ATOM 2303 C CA . GLY A 1 302 ? 4.802 3.955 -20.817 1.00 96.06 302 GLY A CA 1
ATOM 2304 C C . GLY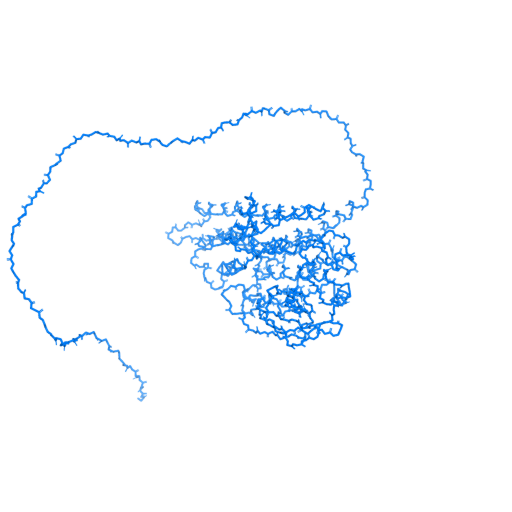 A 1 302 ? 4.421 5.433 -20.671 1.00 96.06 302 GLY A C 1
ATOM 2305 O O . GLY A 1 302 ? 3.385 5.860 -21.180 1.00 96.06 302 GLY A O 1
ATOM 2306 N N . SER A 1 303 ? 5.281 6.257 -20.063 1.00 94.00 303 SER A N 1
ATOM 2307 C CA . SER A 1 303 ? 5.009 7.692 -19.870 1.00 94.00 303 SER A CA 1
ATOM 2308 C C . SER A 1 303 ? 5.002 8.506 -21.174 1.00 94.00 303 SER A C 1
ATOM 2310 O O . SER A 1 303 ? 4.464 9.621 -21.224 1.00 94.00 303 SER A O 1
ATOM 2312 N N . ARG A 1 304 ? 5.577 7.940 -22.245 1.00 93.94 304 ARG A N 1
ATOM 2313 C CA . ARG A 1 304 ? 5.608 8.514 -23.600 1.00 93.94 304 ARG A CA 1
ATOM 2314 C C . ARG A 1 304 ? 4.324 8.237 -24.382 1.00 93.94 304 ARG A C 1
ATOM 2316 O O . ARG A 1 304 ? 3.971 9.038 -25.242 1.00 93.94 304 ARG A O 1
ATOM 2323 N N . VAL A 1 305 ? 3.635 7.130 -24.090 1.00 95.62 305 VAL A N 1
ATOM 2324 C CA . VAL A 1 305 ? 2.396 6.729 -24.786 1.00 95.62 305 VAL A CA 1
ATOM 2325 C C . VAL A 1 305 ? 1.128 7.149 -24.045 1.00 95.62 305 VAL A C 1
ATOM 2327 O O . VAL A 1 305 ? 0.071 7.253 -24.667 1.00 95.62 305 VAL A O 1
ATOM 2330 N N . HIS A 1 306 ? 1.226 7.440 -22.744 1.00 95.69 306 HIS A N 1
ATOM 2331 C CA . HIS A 1 306 ? 0.105 7.932 -21.945 1.00 95.69 306 HIS A CA 1
ATOM 2332 C C . HIS A 1 306 ? 0.237 9.435 -21.666 1.00 95.69 306 HIS A C 1
ATOM 2334 O O . HIS A 1 306 ? 1.194 9.864 -21.016 1.00 95.69 306 HIS A O 1
ATOM 2340 N N . PRO A 1 307 ? -0.707 10.277 -22.129 1.00 91.25 307 PRO A N 1
ATOM 2341 C CA . PRO A 1 307 ? -0.586 11.728 -22.002 1.00 91.25 307 PRO A CA 1
ATOM 2342 C C . PRO A 1 307 ? -0.764 12.221 -20.560 1.00 91.25 307 PRO A C 1
ATOM 2344 O O . PRO A 1 307 ? -0.176 13.248 -20.205 1.00 91.25 307 PRO A O 1
ATOM 2347 N N . ALA A 1 308 ? -1.530 11.503 -19.731 1.00 93.62 308 ALA A N 1
ATOM 2348 C CA . ALA A 1 308 ? -1.850 11.907 -18.366 1.00 93.62 308 ALA A CA 1
ATOM 2349 C C . ALA A 1 308 ? -0.583 12.042 -17.488 1.00 93.62 308 ALA A C 1
ATOM 2351 O O . ALA A 1 308 ? 0.238 11.121 -17.460 1.00 93.62 308 ALA A O 1
ATOM 2352 N N . PRO A 1 309 ? -0.426 13.144 -16.721 1.00 92.38 309 PRO A N 1
ATOM 2353 C CA . PRO A 1 309 ? 0.719 13.340 -15.824 1.00 92.38 309 PRO A CA 1
ATOM 2354 C C . PRO A 1 309 ? 0.923 12.221 -14.797 1.00 92.38 309 PRO A C 1
ATOM 2356 O O . PRO A 1 309 ? 2.053 11.983 -14.380 1.00 92.38 309 PRO A O 1
ATOM 2359 N N . LEU A 1 310 ? -0.149 11.498 -14.450 1.00 94.12 310 LEU A N 1
ATOM 2360 C CA . LEU A 1 310 ? -0.139 10.303 -13.602 1.00 94.12 310 LEU A CA 1
ATOM 2361 C C . LEU A 1 310 ? 0.989 9.321 -13.963 1.00 94.12 310 LEU A C 1
ATOM 2363 O O . LEU A 1 310 ? 1.640 8.760 -13.085 1.00 94.12 310 LEU A O 1
ATOM 2367 N N . TYR A 1 311 ? 1.247 9.117 -15.255 1.00 96.06 311 TYR A N 1
ATOM 2368 C CA . TYR A 1 311 ? 2.231 8.142 -15.737 1.00 96.06 311 TYR A CA 1
ATOM 2369 C C . TYR A 1 311 ? 3.665 8.689 -15.793 1.00 96.06 311 TYR A C 1
ATOM 2371 O O . TYR A 1 311 ? 4.574 7.983 -16.217 1.00 96.06 311 TYR A O 1
ATOM 2379 N N . ARG A 1 312 ? 3.888 9.934 -15.349 1.00 94.50 312 ARG A N 1
ATOM 2380 C CA . ARG A 1 312 ? 5.214 10.562 -15.179 1.00 94.50 312 ARG A CA 1
ATOM 2381 C C . ARG A 1 312 ? 5.593 10.736 -13.708 1.00 94.50 312 ARG A C 1
ATOM 2383 O O . ARG A 1 312 ? 6.651 11.284 -13.410 1.00 94.50 312 ARG A O 1
ATOM 2390 N N . THR A 1 313 ? 4.735 10.311 -12.782 1.00 92.94 313 THR A N 1
ATOM 2391 C CA . THR A 1 313 ? 4.982 10.477 -11.351 1.00 92.94 313 THR A CA 1
ATOM 2392 C C . THR A 1 313 ? 6.159 9.607 -10.884 1.00 92.94 313 THR A C 1
ATOM 2394 O O . THR A 1 313 ? 6.170 8.410 -11.174 1.00 92.94 313 THR A O 1
ATOM 2397 N N . PRO A 1 314 ? 7.139 10.160 -10.142 1.00 89.38 314 PRO A N 1
ATOM 2398 C CA . PRO A 1 314 ? 8.228 9.369 -9.569 1.00 89.38 314 PRO A CA 1
ATOM 2399 C C . PRO A 1 314 ? 7.705 8.278 -8.623 1.00 89.38 314 PRO A C 1
ATOM 2401 O O . PRO A 1 314 ? 6.822 8.540 -7.807 1.00 89.38 314 PRO A O 1
ATOM 2404 N N . LEU A 1 315 ? 8.278 7.069 -8.700 1.00 88.81 315 LEU A N 1
ATOM 2405 C CA . LEU A 1 315 ? 7.812 5.879 -7.965 1.00 88.81 315 LEU A CA 1
ATOM 2406 C C . LEU A 1 315 ? 7.724 6.072 -6.442 1.00 88.81 315 LEU A C 1
ATOM 2408 O O . LEU A 1 315 ? 6.728 5.717 -5.814 1.00 88.81 315 LEU A O 1
ATOM 2412 N N . VAL A 1 316 ? 8.792 6.573 -5.820 1.00 88.06 316 VAL A N 1
ATOM 2413 C CA . VAL A 1 316 ? 8.953 6.457 -4.361 1.00 88.06 316 VAL A CA 1
ATOM 2414 C C . VAL A 1 316 ? 7.983 7.341 -3.577 1.00 88.06 316 VAL A C 1
ATOM 2416 O O . VAL A 1 316 ? 7.381 6.825 -2.632 1.00 88.06 316 VAL A O 1
ATOM 2419 N N . PRO A 1 317 ? 7.767 8.621 -3.940 1.00 90.75 317 PRO A N 1
ATOM 2420 C CA . PRO A 1 317 ? 6.773 9.459 -3.276 1.00 90.75 317 PRO A CA 1
ATOM 2421 C C . PRO A 1 317 ? 5.386 8.818 -3.243 1.00 90.75 317 PRO A C 1
ATOM 2423 O O . PRO A 1 317 ? 4.746 8.804 -2.192 1.00 90.75 317 PRO A O 1
ATOM 2426 N N . VAL A 1 318 ? 4.934 8.243 -4.364 1.00 91.88 318 VAL A N 1
ATOM 2427 C CA . VAL A 1 318 ? 3.608 7.615 -4.420 1.00 91.88 318 VAL A CA 1
ATOM 2428 C C . VAL A 1 318 ? 3.574 6.306 -3.655 1.00 91.88 318 VAL A C 1
ATOM 2430 O O . VAL A 1 318 ? 2.661 6.133 -2.860 1.00 91.88 318 VAL A O 1
ATOM 2433 N N . PHE A 1 319 ? 4.594 5.447 -3.763 1.00 93.62 319 PHE A N 1
ATOM 2434 C CA . PHE A 1 319 ? 4.676 4.219 -2.960 1.00 93.62 319 PHE A CA 1
ATOM 2435 C C . PHE A 1 319 ? 4.616 4.503 -1.459 1.00 93.62 319 PHE A C 1
ATOM 2437 O O . PHE A 1 319 ? 3.907 3.811 -0.725 1.00 93.62 319 PHE A O 1
ATOM 2444 N N . ALA A 1 320 ? 5.323 5.539 -1.006 1.00 95.38 320 ALA A N 1
ATOM 2445 C CA . ALA A 1 320 ? 5.315 5.957 0.385 1.00 95.38 320 ALA A CA 1
ATOM 2446 C C . ALA A 1 320 ? 3.915 6.424 0.816 1.00 95.38 320 ALA A C 1
ATOM 2448 O O . ALA A 1 320 ? 3.350 5.904 1.779 1.00 95.38 320 ALA A O 1
ATOM 2449 N N . LEU A 1 321 ? 3.333 7.380 0.090 1.00 97.81 321 LEU A N 1
ATOM 2450 C CA . LEU A 1 321 ? 2.064 7.996 0.471 1.00 97.81 321 LEU A CA 1
ATOM 2451 C C . LEU A 1 321 ? 0.879 7.031 0.327 1.00 97.81 321 LEU A C 1
ATOM 2453 O O . LEU A 1 321 ? 0.125 6.840 1.282 1.00 97.81 321 LEU A O 1
ATOM 2457 N N . THR A 1 322 ? 0.721 6.363 -0.819 1.00 97.88 322 THR A N 1
ATOM 2458 C CA . THR A 1 322 ? -0.387 5.414 -1.017 1.00 97.88 322 THR A CA 1
ATOM 2459 C C . THR A 1 322 ? -0.246 4.199 -0.105 1.00 97.88 322 THR A C 1
ATOM 2461 O O . THR A 1 322 ? -1.253 3.672 0.357 1.00 97.88 322 THR A O 1
ATOM 2464 N N . GLY A 1 323 ? 0.984 3.781 0.219 1.00 97.62 323 GLY A N 1
ATOM 2465 C CA . GLY A 1 323 ? 1.249 2.731 1.203 1.00 97.62 323 GLY A CA 1
ATOM 2466 C C . GLY A 1 323 ? 0.843 3.111 2.631 1.00 97.62 323 GLY A C 1
ATOM 2467 O O . GLY A 1 323 ? 0.420 2.239 3.391 1.00 97.62 323 GLY A O 1
ATOM 2468 N N . ALA A 1 324 ? 0.933 4.390 3.013 1.00 98.62 324 ALA A N 1
ATOM 2469 C CA . ALA A 1 324 ? 0.519 4.861 4.338 1.00 98.62 324 ALA A CA 1
ATOM 2470 C C . ALA A 1 324 ? -1.014 4.896 4.505 1.00 98.62 324 ALA A C 1
ATOM 2472 O O . ALA A 1 324 ? -1.520 4.770 5.623 1.00 98.62 324 ALA A O 1
ATOM 2473 N N . ALA A 1 325 ? -1.766 5.016 3.405 1.00 98.62 325 ALA A N 1
ATOM 2474 C CA . ALA A 1 325 ? -3.226 5.097 3.411 1.00 98.62 325 ALA A CA 1
ATOM 2475 C C . ALA A 1 325 ? -3.934 3.903 4.094 1.00 98.62 325 ALA A C 1
ATOM 2477 O O . ALA A 1 325 ? -4.757 4.143 4.981 1.00 98.62 325 ALA A O 1
ATOM 2478 N N . PRO A 1 326 ? -3.632 2.623 3.786 1.00 98.31 326 PRO A N 1
ATOM 2479 C CA . PRO A 1 326 ? -4.236 1.502 4.505 1.00 98.31 326 PRO A CA 1
ATOM 2480 C C . PRO A 1 326 ? -3.814 1.438 5.979 1.00 98.31 326 PRO A C 1
ATOM 2482 O O . PRO A 1 326 ? -4.608 0.984 6.797 1.00 98.31 326 PRO A O 1
ATOM 2485 N N . VAL A 1 327 ? -2.620 1.920 6.352 1.00 98.81 327 VAL A N 1
ATOM 2486 C CA . VAL A 1 327 ? -2.177 1.980 7.762 1.00 98.81 327 VAL A CA 1
ATOM 2487 C C . VAL A 1 327 ? -3.047 2.959 8.555 1.00 98.81 327 VAL A C 1
ATOM 2489 O O . VAL A 1 327 ? -3.507 2.633 9.651 1.00 98.81 327 VAL A O 1
ATOM 2492 N N . LEU A 1 328 ? -3.329 4.127 7.970 1.00 98.88 328 LEU A N 1
ATOM 2493 C CA . LEU A 1 328 ? -4.281 5.095 8.513 1.00 98.88 328 LEU A CA 1
ATOM 2494 C C . LEU A 1 328 ? -5.687 4.495 8.619 1.00 98.88 328 LEU A C 1
ATOM 2496 O O . LEU A 1 328 ? -6.327 4.608 9.663 1.00 98.88 328 LEU A O 1
ATOM 2500 N N . GLY A 1 329 ? -6.128 3.780 7.582 1.00 98.81 329 GLY A N 1
ATOM 2501 C CA . GLY A 1 329 ? -7.413 3.085 7.567 1.00 98.81 329 GLY A CA 1
ATOM 2502 C C . GLY A 1 329 ? -7.563 2.097 8.721 1.00 98.81 329 GLY A C 1
ATOM 2503 O O . GLY A 1 329 ? -8.576 2.104 9.416 1.00 98.81 329 GLY A O 1
ATOM 2504 N N . VAL A 1 330 ? -6.528 1.297 9.002 1.00 98.88 330 VAL A N 1
ATOM 2505 C CA . VAL A 1 330 ? -6.512 0.386 10.160 1.00 98.88 330 VAL A CA 1
ATOM 2506 C C . VAL A 1 330 ? -6.742 1.150 11.464 1.00 98.88 330 VAL A C 1
ATOM 2508 O O . VAL A 1 330 ? -7.541 0.714 12.294 1.00 98.88 330 VAL A O 1
ATOM 2511 N N . ALA A 1 331 ? -6.086 2.298 11.647 1.00 98.94 331 ALA A N 1
ATOM 2512 C CA . ALA A 1 331 ? -6.259 3.111 12.845 1.00 98.94 331 ALA A CA 1
ATOM 2513 C C . ALA A 1 331 ? -7.670 3.709 12.959 1.00 98.94 331 ALA A C 1
ATOM 2515 O O . ALA A 1 331 ? -8.268 3.632 14.035 1.00 98.94 331 ALA A O 1
ATOM 2516 N N . GLU A 1 332 ? -8.241 4.215 11.862 1.00 98.81 332 GLU A N 1
ATOM 2517 C CA . GLU A 1 332 ? -9.632 4.691 11.809 1.00 98.81 332 GLU A CA 1
ATOM 2518 C C . GLU A 1 332 ? -10.621 3.554 12.138 1.00 98.81 332 GLU A C 1
ATOM 2520 O O . GLU A 1 332 ? -11.545 3.721 12.939 1.00 98.81 332 GLU A O 1
ATOM 2525 N N . GLY A 1 333 ? -10.380 2.353 11.605 1.00 98.62 333 GLY A N 1
ATOM 2526 C CA . GLY A 1 333 ? -11.175 1.161 11.894 1.00 98.62 333 GLY A CA 1
ATOM 2527 C C . GLY A 1 333 ? -11.078 0.697 13.352 1.00 98.62 333 GLY A C 1
ATOM 2528 O O . GLY A 1 333 ? -12.065 0.213 13.915 1.00 98.62 333 GLY A O 1
ATOM 2529 N N . VAL A 1 334 ? -9.913 0.826 13.992 1.00 98.81 334 VAL A N 1
ATOM 2530 C CA . VAL A 1 334 ? -9.741 0.535 15.427 1.00 98.81 334 VAL A CA 1
ATOM 2531 C C . VAL A 1 334 ? -10.427 1.597 16.285 1.00 98.81 334 VAL A C 1
ATOM 2533 O O . VAL A 1 334 ? -11.071 1.240 17.272 1.00 98.81 334 VAL A O 1
ATOM 2536 N N . LEU A 1 335 ? -10.352 2.874 15.900 1.00 98.81 335 LEU A N 1
ATOM 2537 C CA . LEU A 1 335 ? -11.048 3.970 16.574 1.00 98.81 335 LEU A CA 1
ATOM 2538 C C . LEU A 1 335 ? -12.567 3.748 16.592 1.00 98.81 335 LEU A C 1
ATOM 2540 O O . LEU A 1 335 ? -13.182 3.828 17.657 1.00 98.81 335 LEU A O 1
ATOM 2544 N N . ALA A 1 336 ? -13.158 3.389 15.449 1.00 98.31 336 ALA A N 1
ATOM 2545 C CA . ALA A 1 336 ? -14.586 3.086 15.350 1.00 98.31 336 ALA A CA 1
ATOM 2546 C C . ALA A 1 336 ? -14.994 1.925 16.276 1.00 98.31 336 ALA A C 1
ATOM 2548 O O . ALA A 1 336 ? -15.926 2.049 17.073 1.00 98.31 336 ALA A O 1
ATOM 2549 N N . ARG A 1 337 ? -14.234 0.822 16.254 1.00 97.06 337 ARG A N 1
ATOM 2550 C CA . ARG A 1 337 ? -14.471 -0.342 17.129 1.00 97.06 337 ARG A CA 1
ATOM 2551 C C . ARG A 1 337 ? -14.294 -0.005 18.607 1.00 97.06 337 ARG A C 1
ATOM 2553 O O . ARG A 1 337 ? -14.996 -0.547 19.459 1.00 97.06 337 ARG A O 1
ATOM 2560 N N . PHE A 1 338 ? -13.347 0.871 18.940 1.00 98.06 338 PHE A N 1
ATOM 2561 C CA . PHE A 1 338 ? -13.148 1.338 20.308 1.00 98.06 338 PHE A CA 1
ATOM 2562 C C . PHE A 1 338 ? -14.364 2.130 20.801 1.00 98.06 338 PHE A C 1
ATOM 2564 O O . PHE A 1 338 ? -14.867 1.847 21.890 1.00 98.06 338 PHE A O 1
ATOM 2571 N N . ALA A 1 339 ? -14.881 3.051 19.982 1.00 97.88 339 ALA A N 1
ATOM 2572 C CA . ALA A 1 339 ? -16.085 3.820 20.288 1.00 97.88 339 ALA A CA 1
ATOM 2573 C C . ALA A 1 339 ? -17.314 2.918 20.504 1.00 97.88 339 ALA A C 1
ATOM 2575 O O . ALA A 1 339 ? -18.039 3.091 21.486 1.00 97.88 339 ALA A O 1
ATOM 2576 N N . GLU A 1 340 ? -17.514 1.922 19.637 1.00 95.81 340 GLU A N 1
ATOM 2577 C CA . GLU A 1 340 ? -18.582 0.923 19.768 1.00 95.81 340 GLU A CA 1
ATOM 2578 C C . GLU A 1 340 ? -18.441 0.128 21.074 1.00 95.81 340 GLU A C 1
ATOM 2580 O O . GLU A 1 340 ? -19.363 0.059 21.892 1.00 95.81 340 GLU A O 1
ATOM 2585 N N . ARG A 1 341 ? -17.244 -0.408 21.334 1.00 94.38 341 ARG A N 1
ATOM 2586 C CA . ARG A 1 341 ? -16.948 -1.190 22.539 1.00 94.38 341 ARG A CA 1
ATOM 2587 C C . ARG A 1 341 ? -17.217 -0.411 23.825 1.00 94.38 341 ARG A C 1
ATOM 2589 O O . ARG A 1 341 ? -17.716 -0.988 24.795 1.00 94.38 341 ARG A O 1
ATOM 2596 N N . MET A 1 342 ? -16.898 0.883 23.851 1.00 95.00 342 MET A N 1
ATOM 2597 C CA . MET A 1 342 ? -17.132 1.741 25.015 1.00 95.00 342 MET A CA 1
ATOM 2598 C C . MET A 1 342 ? -18.611 1.816 25.415 1.00 95.00 342 MET A C 1
ATOM 2600 O O . MET A 1 342 ? -18.894 2.015 26.599 1.00 95.00 342 MET A O 1
ATOM 2604 N N . GLN A 1 343 ? -19.545 1.643 24.469 1.00 94.75 343 GLN A N 1
ATOM 2605 C CA . GLN A 1 343 ? -20.983 1.730 24.743 1.00 94.75 343 GLN A CA 1
ATOM 2606 C C . GLN A 1 343 ? -21.478 0.611 25.662 1.00 94.75 343 GLN A C 1
ATOM 2608 O O . GLN A 1 343 ? -22.293 0.859 26.556 1.00 94.75 343 GLN A O 1
ATOM 2613 N N . GLY A 1 344 ? -20.980 -0.609 25.446 1.00 92.06 344 GLY A N 1
ATOM 2614 C CA . GLY A 1 344 ? -21.418 -1.806 26.166 1.00 92.06 344 GLY A CA 1
ATOM 2615 C C . GLY A 1 344 ? -20.506 -2.229 27.317 1.00 92.06 344 GLY A C 1
ATOM 2616 O O . GLY A 1 344 ? -20.953 -2.921 28.229 1.00 92.06 344 GLY A O 1
ATOM 2617 N N . ARG A 1 345 ? -19.227 -1.835 27.310 1.00 92.88 345 ARG A N 1
ATOM 2618 C CA . ARG A 1 345 ? -18.262 -2.345 28.290 1.00 92.88 345 ARG A CA 1
ATOM 2619 C C . ARG A 1 345 ? -18.494 -1.758 29.681 1.00 92.88 345 ARG A C 1
ATOM 2621 O O . ARG A 1 345 ? -18.432 -0.546 29.871 1.00 92.88 345 ARG A O 1
ATOM 2628 N N . VAL A 1 346 ? -18.644 -2.636 30.667 1.00 94.31 346 VAL A N 1
ATOM 2629 C CA . VAL A 1 346 ? -18.714 -2.298 32.094 1.00 94.31 346 VAL A CA 1
ATOM 2630 C C . VAL A 1 346 ? -17.375 -2.605 32.767 1.00 94.31 346 VAL A C 1
ATOM 2632 O O . VAL A 1 346 ? -16.747 -3.629 32.495 1.00 94.31 346 VAL A O 1
ATOM 2635 N N . MET A 1 347 ? -16.911 -1.707 33.633 1.00 93.56 347 MET A N 1
ATOM 2636 C CA . MET A 1 347 ? -15.676 -1.897 34.390 1.00 93.56 347 MET A CA 1
ATOM 2637 C C . MET A 1 347 ? -15.905 -2.830 35.578 1.00 93.56 347 MET A C 1
ATOM 2639 O O . MET A 1 347 ? -16.718 -2.529 36.448 1.00 93.56 347 MET A O 1
ATOM 2643 N N . ALA A 1 348 ? -15.137 -3.921 35.640 1.00 90.94 348 ALA A N 1
ATOM 2644 C CA . ALA A 1 348 ? -15.344 -5.012 36.597 1.00 90.94 348 ALA A CA 1
ATOM 2645 C C . ALA A 1 348 ? -15.421 -4.559 38.067 1.00 90.94 348 ALA A C 1
ATOM 2647 O O . ALA A 1 348 ? -16.281 -5.025 38.802 1.00 90.94 348 ALA A O 1
ATOM 2648 N N . TYR A 1 349 ? -14.557 -3.630 38.483 1.00 91.12 349 TYR A N 1
ATOM 2649 C CA . TYR A 1 349 ? -14.462 -3.220 39.889 1.00 91.12 349 TYR A CA 1
ATOM 2650 C C . TYR A 1 349 ? -15.321 -2.006 40.262 1.00 91.12 349 TYR A C 1
ATOM 2652 O O . TYR A 1 349 ? -15.560 -1.785 41.442 1.00 91.12 349 TYR A O 1
ATOM 2660 N N . SER A 1 350 ? -15.770 -1.200 39.293 1.00 92.75 350 SER A N 1
ATOM 2661 C CA . SER A 1 350 ? -16.554 0.014 39.580 1.00 92.75 350 SER A CA 1
ATOM 2662 C C . SER A 1 350 ? -18.009 -0.059 39.128 1.00 92.75 350 SER A C 1
ATOM 2664 O O . SER A 1 350 ? -18.782 0.828 39.476 1.00 92.75 350 SER A O 1
ATOM 2666 N N . GLY A 1 351 ? -18.384 -1.044 38.305 1.00 93.56 351 GLY A N 1
ATOM 2667 C CA . GLY A 1 351 ? -19.725 -1.160 37.720 1.00 93.56 351 GLY A CA 1
ATOM 2668 C C . GLY A 1 351 ? -20.088 -0.051 36.722 1.00 93.56 351 GLY A C 1
ATOM 2669 O O . GLY A 1 351 ? -21.146 -0.105 36.099 1.00 93.56 351 GLY A O 1
ATOM 2670 N N . LYS A 1 352 ? -19.220 0.949 36.524 1.00 95.12 352 LYS A N 1
ATOM 2671 C CA . LYS A 1 352 ? -19.443 2.050 35.578 1.00 95.12 352 LYS A CA 1
ATOM 2672 C C . LYS A 1 352 ? -19.254 1.571 34.144 1.00 95.12 352 LYS A C 1
ATOM 2674 O O . LYS A 1 352 ? -18.357 0.768 33.867 1.00 95.12 352 LYS A O 1
ATOM 2679 N N . LYS A 1 353 ? -20.044 2.110 33.213 1.00 95.81 353 LYS A N 1
ATOM 2680 C CA . LYS A 1 353 ? -19.789 1.904 31.784 1.00 95.81 353 LYS A CA 1
ATOM 2681 C C . LYS A 1 353 ? -18.529 2.661 31.376 1.00 95.81 353 LYS A C 1
ATOM 2683 O O . LYS A 1 353 ? -18.286 3.770 31.845 1.00 95.81 353 LYS A O 1
ATOM 2688 N N . GLN A 1 354 ? -17.738 2.085 30.473 1.00 95.50 354 GLN A N 1
ATOM 2689 C CA . GLN A 1 354 ? -16.500 2.698 29.995 1.00 95.50 354 GLN A CA 1
ATOM 2690 C C . GLN A 1 354 ? -16.766 4.063 29.344 1.00 95.50 354 GLN A C 1
ATOM 2692 O O . GLN A 1 354 ? -15.985 4.987 29.554 1.00 95.50 354 GLN A O 1
ATOM 2697 N N . ARG A 1 355 ? -17.881 4.217 28.615 1.00 96.62 355 ARG A N 1
ATOM 2698 C CA . ARG A 1 355 ? -18.300 5.501 28.026 1.00 96.62 355 ARG A CA 1
ATOM 2699 C C . ARG A 1 355 ? -18.488 6.638 29.042 1.00 96.62 355 ARG A C 1
ATOM 2701 O O . ARG A 1 355 ? -18.331 7.795 28.668 1.00 96.62 355 ARG A O 1
ATOM 2708 N N . ASP A 1 356 ? -18.788 6.320 30.303 1.00 96.81 356 ASP A N 1
ATOM 2709 C CA . ASP A 1 356 ? -19.029 7.309 31.363 1.00 96.81 356 ASP A CA 1
ATOM 2710 C C . ASP A 1 356 ? -17.718 7.733 32.062 1.00 96.81 356 ASP A C 1
ATOM 2712 O O . ASP A 1 356 ? -17.727 8.546 32.985 1.00 96.81 356 ASP A O 1
ATOM 2716 N N . LEU A 1 357 ? -16.569 7.175 31.656 1.00 95.94 357 LEU A N 1
ATOM 2717 C CA . LEU A 1 357 ? -15.259 7.513 32.208 1.00 95.94 357 LEU A CA 1
ATOM 2718 C C . LEU A 1 357 ? -14.600 8.625 31.391 1.00 95.94 357 LEU A C 1
ATOM 2720 O O . LEU A 1 357 ? -14.318 8.444 30.204 1.00 95.94 357 LEU A O 1
ATOM 2724 N N . SER A 1 358 ? -14.228 9.725 32.050 1.00 96.94 358 SER A N 1
ATOM 2725 C CA . SER A 1 358 ? -13.512 10.842 31.413 1.00 96.94 358 SER A CA 1
ATOM 2726 C C . SER A 1 358 ? -12.230 10.387 30.711 1.00 96.94 358 SER A C 1
ATOM 2728 O O . SER A 1 358 ? -11.927 10.838 29.614 1.00 96.94 358 SER A O 1
ATOM 2730 N N . SER A 1 359 ? -11.500 9.429 31.288 1.00 94.44 359 SER A N 1
ATOM 2731 C CA . SER A 1 359 ? -10.279 8.890 30.677 1.00 94.44 359 SER A CA 1
ATOM 2732 C C . SER A 1 359 ? -10.531 8.175 29.347 1.00 94.44 359 SER A C 1
ATOM 2734 O O . SER A 1 359 ? -9.678 8.221 28.464 1.00 94.44 359 SER A O 1
ATOM 2736 N N . ALA A 1 360 ? -11.685 7.526 29.173 1.00 95.19 360 ALA A N 1
ATOM 2737 C CA . ALA A 1 360 ? -12.039 6.879 27.915 1.00 95.19 360 ALA A CA 1
ATOM 2738 C C . ALA A 1 360 ? -12.486 7.908 26.865 1.00 95.19 360 ALA A C 1
ATOM 2740 O O . ALA A 1 360 ? -12.080 7.812 25.709 1.00 95.19 360 ALA A O 1
ATOM 2741 N N . GLN A 1 361 ? -13.246 8.926 27.283 1.00 97.94 361 GLN A N 1
ATOM 2742 C CA . GLN A 1 361 ? -13.662 10.047 26.431 1.00 97.94 361 GLN A CA 1
ATOM 2743 C C . GLN A 1 361 ? -12.453 10.836 25.905 1.00 97.94 361 GLN A C 1
ATOM 2745 O O . GLN A 1 361 ? -12.365 11.097 24.709 1.00 97.94 361 GLN A O 1
ATOM 2750 N N . VAL A 1 362 ? -11.478 11.139 26.772 1.00 98.38 362 VAL A N 1
ATOM 2751 C CA . VAL A 1 362 ? -10.233 11.831 26.394 1.00 98.38 362 VAL A CA 1
ATOM 2752 C C . VAL A 1 362 ? -9.428 11.018 25.382 1.00 98.38 362 VAL A C 1
ATOM 2754 O O . VAL A 1 362 ? -8.973 11.574 24.388 1.00 98.38 362 VAL A O 1
ATOM 2757 N N . ARG A 1 363 ? -9.278 9.702 25.587 1.00 97.75 363 ARG A N 1
ATOM 2758 C CA . ARG A 1 363 ? -8.556 8.829 24.641 1.00 97.75 363 ARG A CA 1
ATOM 2759 C C . ARG A 1 363 ? -9.231 8.783 23.274 1.00 97.75 363 ARG A C 1
ATOM 2761 O O . ARG A 1 363 ? -8.542 8.868 22.264 1.00 97.75 363 ARG A O 1
ATOM 2768 N N . LEU A 1 364 ? -10.561 8.677 23.249 1.00 98.12 364 LEU A N 1
ATOM 2769 C CA . LEU A 1 364 ? -11.340 8.708 22.013 1.00 98.12 364 LEU A CA 1
ATOM 2770 C C . LEU A 1 364 ? -11.142 10.038 21.269 1.00 98.12 364 LEU A C 1
ATOM 2772 O O . LEU A 1 364 ? -10.852 10.035 20.075 1.00 98.12 364 LEU A O 1
ATOM 2776 N N . ALA A 1 365 ? -11.258 11.165 21.977 1.00 98.56 365 ALA A N 1
ATOM 2777 C CA . ALA A 1 365 ? -11.102 12.496 21.397 1.00 98.56 365 ALA A CA 1
ATOM 2778 C C . ALA A 1 365 ? -9.676 12.743 20.874 1.00 98.56 365 ALA A C 1
ATOM 2780 O O . ALA A 1 365 ? -9.516 13.212 19.750 1.00 98.56 365 ALA A O 1
ATOM 2781 N N . ALA A 1 366 ? -8.648 12.374 21.645 1.00 98.69 366 ALA A N 1
ATOM 2782 C CA . ALA A 1 366 ? -7.251 12.519 21.238 1.00 98.69 366 ALA A CA 1
ATOM 2783 C C . ALA A 1 366 ? -6.933 11.685 19.989 1.00 98.69 366 ALA A C 1
ATOM 2785 O O . ALA A 1 366 ? -6.408 12.217 19.018 1.00 98.69 366 ALA A O 1
ATOM 2786 N N . ALA A 1 367 ? -7.335 10.409 19.967 1.00 98.75 367 ALA A N 1
ATOM 2787 C CA . ALA A 1 367 ? -7.172 9.557 18.791 1.00 98.75 367 ALA A CA 1
ATOM 2788 C C . ALA A 1 367 ? -7.923 10.108 17.567 1.00 98.75 367 ALA A C 1
ATOM 2790 O O . ALA A 1 367 ? -7.410 10.052 16.454 1.00 98.75 367 ALA A O 1
ATOM 2791 N N . THR A 1 368 ? -9.115 10.680 17.765 1.00 98.75 368 THR A N 1
ATOM 2792 C CA . THR A 1 368 ? -9.883 11.319 16.683 1.00 98.75 368 THR A CA 1
ATOM 2793 C C . THR A 1 368 ? -9.120 12.500 16.081 1.00 98.75 368 THR A C 1
ATOM 2795 O O . THR A 1 368 ? -9.014 12.599 14.861 1.00 98.75 368 THR A O 1
ATOM 2798 N N . ALA A 1 369 ? -8.561 13.375 16.921 1.00 98.81 369 ALA A N 1
ATOM 2799 C CA . ALA A 1 369 ? -7.786 14.528 16.471 1.00 98.81 369 ALA A CA 1
ATOM 2800 C C . ALA A 1 369 ? -6.482 14.114 15.765 1.00 98.81 369 ALA A C 1
ATOM 2802 O O . ALA A 1 369 ? -6.196 14.619 14.680 1.00 98.81 369 ALA A O 1
ATOM 2803 N N . ASP A 1 370 ? -5.738 13.159 16.335 1.00 98.88 370 ASP A N 1
ATOM 2804 C CA . ASP A 1 370 ? -4.490 12.639 15.761 1.00 98.88 370 ASP A CA 1
ATOM 2805 C C . ASP A 1 370 ? -4.716 12.046 14.361 1.00 98.88 370 ASP A C 1
ATOM 2807 O O . ASP A 1 370 ? -3.974 12.353 13.426 1.00 98.88 370 ASP A O 1
ATOM 2811 N N . LEU A 1 371 ? -5.757 11.221 14.188 1.00 98.75 371 LEU A N 1
ATOM 2812 C CA . LEU A 1 371 ? -6.055 10.602 12.894 1.00 98.75 371 LEU A CA 1
ATOM 2813 C C . LEU A 1 371 ? -6.613 11.604 11.879 1.00 98.75 371 LEU A C 1
ATOM 2815 O O . LEU A 1 371 ? -6.266 11.523 10.702 1.00 98.75 371 LEU A O 1
ATOM 2819 N N . ALA A 1 372 ? -7.410 12.585 12.314 1.00 98.62 372 ALA A N 1
ATOM 2820 C CA . ALA A 1 372 ? -7.863 13.666 11.440 1.00 98.62 372 ALA A CA 1
ATOM 2821 C C . ALA A 1 372 ? -6.681 14.502 10.919 1.00 98.62 372 ALA A C 1
ATOM 2823 O O . ALA A 1 372 ? -6.609 14.789 9.724 1.00 98.62 372 ALA A O 1
ATOM 2824 N N . ALA A 1 373 ? -5.721 14.840 11.786 1.00 98.88 373 ALA A N 1
ATOM 2825 C CA . ALA A 1 373 ? -4.505 15.546 11.392 1.00 98.88 373 ALA A CA 1
ATOM 2826 C C . ALA A 1 373 ? -3.638 14.707 10.439 1.00 98.88 373 ALA A C 1
ATOM 2828 O O . ALA A 1 373 ? -3.184 15.215 9.413 1.00 98.88 373 ALA A O 1
ATOM 2829 N N . ALA A 1 374 ? -3.455 13.414 10.731 1.00 98.75 374 ALA A N 1
ATOM 2830 C CA . ALA A 1 374 ? -2.711 12.499 9.866 1.00 98.75 374 ALA A CA 1
ATOM 2831 C C . ALA A 1 374 ? -3.352 12.368 8.474 1.00 98.75 374 ALA A C 1
ATOM 2833 O O . ALA A 1 374 ? -2.644 12.372 7.468 1.00 98.75 374 ALA A O 1
ATOM 2834 N N . ARG A 1 375 ? -4.687 12.311 8.405 1.00 98.56 375 ARG A N 1
ATOM 2835 C CA . ARG A 1 375 ? -5.430 12.272 7.144 1.00 98.56 375 ARG A CA 1
ATOM 2836 C C . ARG A 1 375 ? -5.242 13.541 6.322 1.00 98.56 375 ARG A C 1
ATOM 2838 O O . ARG A 1 375 ? -4.906 13.445 5.149 1.00 98.56 375 ARG A O 1
ATOM 2845 N N . LEU A 1 376 ? -5.407 14.713 6.937 1.00 98.50 376 LEU A N 1
ATOM 2846 C CA . LEU A 1 376 ? -5.191 15.995 6.259 1.00 98.50 376 LEU A CA 1
ATOM 2847 C C . LEU A 1 376 ? -3.763 16.108 5.715 1.00 98.50 376 LEU A C 1
ATOM 2849 O O . LEU A 1 376 ? -3.574 16.556 4.589 1.00 98.50 376 LEU A O 1
ATOM 2853 N N . LEU A 1 377 ? -2.771 15.669 6.494 1.00 98.44 377 LEU A N 1
ATOM 2854 C CA . LEU A 1 377 ? -1.372 15.682 6.077 1.00 98.44 377 LEU A CA 1
ATOM 2855 C C . LEU A 1 377 ? -1.110 14.737 4.893 1.00 98.44 377 LEU A C 1
ATOM 2857 O O . LEU A 1 377 ? -0.396 15.112 3.964 1.00 98.44 377 LEU A O 1
ATOM 2861 N N . LEU A 1 378 ? -1.688 13.531 4.913 1.00 98.44 378 LEU A N 1
ATOM 2862 C CA . LEU A 1 378 ? -1.584 12.567 3.816 1.00 98.44 378 LEU A CA 1
ATOM 2863 C C . LEU A 1 378 ? -2.235 13.099 2.532 1.00 98.44 378 LEU A C 1
ATOM 2865 O O . LEU A 1 378 ? -1.612 13.069 1.470 1.00 98.44 378 LEU A O 1
ATOM 2869 N N . ASP A 1 379 ? -3.468 13.597 2.645 1.00 97.31 379 ASP A N 1
ATOM 2870 C CA . ASP A 1 379 ? -4.253 14.110 1.521 1.00 97.31 379 ASP A CA 1
ATOM 2871 C C . ASP A 1 379 ? -3.576 15.348 0.893 1.00 97.31 379 ASP A C 1
ATOM 2873 O O . ASP A 1 379 ? -3.531 15.476 -0.333 1.00 97.31 379 ASP A O 1
ATOM 2877 N N . ASP A 1 380 ? -3.001 16.240 1.712 1.00 97.75 380 ASP A N 1
ATOM 2878 C CA . ASP A 1 380 ? -2.209 17.391 1.252 1.00 97.75 380 ASP A CA 1
ATOM 2879 C C . ASP A 1 380 ? -0.933 16.960 0.518 1.00 97.75 380 ASP A C 1
ATOM 2881 O O . ASP A 1 380 ? -0.644 17.450 -0.575 1.00 97.75 380 ASP A O 1
ATOM 2885 N N . ALA A 1 381 ? -0.176 16.015 1.082 1.00 97.44 381 ALA A N 1
ATOM 2886 C CA . ALA A 1 381 ? 1.068 15.550 0.479 1.00 97.44 381 ALA A CA 1
ATOM 2887 C C . ALA A 1 381 ? 0.838 14.847 -0.867 1.00 97.44 381 ALA A C 1
ATOM 2889 O O . ALA A 1 381 ? 1.574 15.112 -1.819 1.00 97.44 381 ALA A O 1
ATOM 2890 N N . LEU A 1 382 ? -0.197 14.003 -0.971 1.00 95.81 382 LEU A N 1
ATOM 2891 C CA . LEU A 1 382 ? -0.588 13.362 -2.232 1.00 95.81 382 LEU A CA 1
ATOM 2892 C C . LEU A 1 382 ? -0.949 14.403 -3.290 1.00 95.81 382 LEU A C 1
ATOM 2894 O O . LEU A 1 382 ? -0.388 14.385 -4.386 1.00 95.81 382 LEU A O 1
ATOM 2898 N N . ARG A 1 383 ? -1.823 15.350 -2.935 1.00 94.81 383 ARG A N 1
ATOM 2899 C CA . ARG A 1 383 ? -2.243 16.424 -3.839 1.00 94.81 383 ARG A CA 1
ATOM 2900 C C . ARG A 1 383 ? -1.053 17.256 -4.308 1.00 94.81 383 ARG A C 1
ATOM 2902 O O . ARG A 1 383 ? -0.965 17.571 -5.493 1.00 94.81 383 ARG A O 1
ATOM 2909 N N . GLY A 1 384 ? -0.130 17.573 -3.399 1.00 95.25 384 GLY A N 1
ATOM 2910 C CA . GLY A 1 384 ? 1.095 18.308 -3.700 1.00 95.25 384 GLY A CA 1
ATOM 2911 C C . GLY A 1 384 ? 1.978 17.592 -4.722 1.00 95.25 384 GLY A C 1
ATOM 2912 O O . GLY A 1 384 ? 2.407 18.216 -5.688 1.00 95.25 384 GLY A O 1
ATOM 2913 N N . VAL A 1 385 ? 2.202 16.281 -4.562 1.00 94.31 385 VAL A N 1
ATOM 2914 C CA . VAL A 1 385 ? 2.964 15.475 -5.535 1.00 94.31 385 VAL A CA 1
ATOM 2915 C C . VAL A 1 385 ? 2.272 15.460 -6.897 1.00 94.31 385 VAL A C 1
ATOM 2917 O O . VAL A 1 385 ? 2.924 15.708 -7.909 1.00 94.31 385 VAL A O 1
ATOM 2920 N N . VAL A 1 386 ? 0.960 15.218 -6.937 1.00 92.12 386 VAL A N 1
ATOM 2921 C CA . VAL A 1 386 ? 0.195 15.156 -8.193 1.00 92.12 386 VAL A CA 1
ATOM 2922 C C . VAL A 1 386 ? 0.236 16.488 -8.947 1.00 92.12 386 VAL A C 1
ATOM 2924 O O . VAL A 1 386 ? 0.530 16.498 -10.143 1.00 92.12 386 VAL A O 1
ATOM 2927 N N . HIS A 1 387 ? 0.021 17.613 -8.257 1.00 94.06 387 HIS A N 1
ATOM 2928 C CA . HIS A 1 387 ? 0.093 18.945 -8.870 1.00 94.06 387 HIS A CA 1
ATOM 2929 C C . HIS A 1 387 ? 1.506 19.257 -9.369 1.00 94.06 387 HIS A C 1
ATOM 2931 O O . HIS A 1 387 ? 1.684 19.694 -10.502 1.00 94.06 387 HIS A O 1
ATOM 2937 N N . ALA A 1 388 ? 2.529 18.965 -8.563 1.00 94.00 388 ALA A N 1
ATOM 2938 C CA . ALA A 1 388 ? 3.906 19.245 -8.946 1.00 94.00 388 ALA A CA 1
ATOM 2939 C C . ALA A 1 388 ? 4.370 18.412 -10.150 1.00 94.00 388 ALA A C 1
ATOM 2941 O O . ALA A 1 388 ? 5.164 18.883 -10.959 1.00 94.00 388 ALA A O 1
ATOM 2942 N N . VAL A 1 389 ? 3.879 17.180 -10.307 1.00 91.88 389 VAL A N 1
ATOM 2943 C CA . VAL A 1 389 ? 4.160 16.374 -11.505 1.00 91.88 389 VAL A CA 1
ATOM 2944 C C . VAL A 1 389 ? 3.462 16.952 -12.736 1.00 91.88 389 VAL A C 1
ATOM 2946 O O . VAL A 1 389 ? 4.072 16.995 -13.802 1.00 91.88 389 VAL A O 1
ATOM 2949 N N . ALA A 1 390 ? 2.216 17.414 -12.601 1.00 90.81 390 ALA A N 1
ATOM 2950 C CA . ALA A 1 390 ? 1.479 18.031 -13.704 1.00 90.81 390 ALA A CA 1
ATOM 2951 C C . ALA A 1 390 ? 2.168 19.299 -14.236 1.00 90.81 390 ALA A C 1
ATOM 2953 O O . ALA A 1 390 ? 2.261 19.471 -15.450 1.00 90.81 390 ALA A O 1
ATOM 2954 N N . ASP A 1 391 ? 2.724 20.116 -13.339 1.00 92.94 391 ASP A N 1
ATOM 2955 C CA . ASP A 1 391 ? 3.357 21.395 -13.684 1.00 92.94 391 ASP A CA 1
ATOM 2956 C C . ASP A 1 391 ? 4.884 21.292 -13.886 1.00 92.94 391 ASP A C 1
ATOM 2958 O O . ASP A 1 391 ? 5.554 22.297 -14.123 1.00 92.94 391 ASP A O 1
ATOM 2962 N N . GLY A 1 392 ? 5.465 20.089 -13.778 1.00 89.50 392 GLY A N 1
ATOM 2963 C CA . GLY A 1 392 ? 6.906 19.856 -13.947 1.00 89.50 392 GLY A CA 1
ATOM 2964 C C . GLY A 1 392 ? 7.789 20.380 -12.803 1.00 89.50 392 GLY A C 1
ATOM 2965 O O . GLY A 1 392 ? 8.993 20.547 -12.984 1.00 89.50 392 GLY A O 1
ATOM 2966 N N . SER A 1 393 ? 7.214 20.629 -11.625 1.00 91.75 393 SER A N 1
ATOM 2967 C CA . SER A 1 393 ? 7.869 21.199 -10.437 1.00 91.75 393 SER A CA 1
ATOM 2968 C C . SER A 1 393 ? 8.156 20.179 -9.320 1.00 91.75 393 SER A C 1
ATOM 2970 O O . SER A 1 393 ? 8.487 20.561 -8.198 1.00 91.75 393 SER A O 1
ATOM 2972 N N . CYS A 1 394 ? 8.043 18.871 -9.594 1.00 90.88 394 CYS A N 1
ATOM 2973 C CA . CYS A 1 394 ? 8.291 17.804 -8.612 1.00 90.88 394 CYS A CA 1
ATOM 2974 C C . CYS A 1 394 ? 9.792 17.618 -8.309 1.00 90.88 394 CYS A C 1
ATOM 2976 O O . CYS A 1 394 ? 10.471 16.766 -8.894 1.00 90.88 394 CYS A O 1
ATOM 2978 N N . ASP A 1 395 ? 10.295 18.420 -7.373 1.00 90.56 395 ASP A N 1
ATOM 2979 C CA . ASP A 1 395 ? 11.695 18.452 -6.956 1.00 90.56 395 ASP A CA 1
ATOM 2980 C C . ASP A 1 395 ? 12.043 17.459 -5.827 1.00 90.56 395 ASP A C 1
ATOM 2982 O O . ASP A 1 395 ? 11.193 16.798 -5.227 1.00 90.56 395 ASP A O 1
ATOM 2986 N N . MET A 1 396 ? 13.338 17.361 -5.520 1.00 89.00 396 MET A N 1
ATOM 2987 C CA . MET A 1 396 ? 13.883 16.493 -4.469 1.00 89.00 396 MET A CA 1
ATOM 2988 C C . MET A 1 396 ? 13.293 16.793 -3.078 1.00 89.00 396 MET A C 1
ATOM 2990 O O . MET A 1 396 ? 13.069 15.879 -2.282 1.00 89.00 396 MET A O 1
ATOM 2994 N N . ARG A 1 397 ? 12.996 18.067 -2.783 1.00 92.06 397 ARG A N 1
ATOM 2995 C CA . ARG A 1 397 ? 12.420 18.499 -1.502 1.00 92.06 397 ARG A CA 1
ATOM 2996 C C . ARG A 1 397 ? 11.005 17.956 -1.328 1.00 92.06 397 ARG A C 1
ATOM 2998 O O . ARG A 1 397 ? 10.692 17.391 -0.280 1.00 92.06 397 ARG A O 1
ATOM 3005 N N . LEU A 1 398 ? 10.161 18.064 -2.351 1.00 93.38 398 LEU A N 1
ATOM 3006 C CA . LEU A 1 398 ? 8.800 17.537 -2.312 1.00 93.38 398 LEU A CA 1
ATOM 3007 C C . LEU A 1 398 ? 8.782 16.010 -2.190 1.00 93.38 398 LEU A C 1
ATOM 3009 O O . LEU A 1 398 ? 7.997 15.452 -1.420 1.00 93.38 398 LEU A O 1
ATOM 3013 N N . ARG A 1 399 ? 9.680 15.327 -2.900 1.00 92.19 399 ARG A N 1
ATOM 3014 C CA . ARG A 1 399 ? 9.828 13.870 -2.819 1.00 92.19 399 ARG A CA 1
ATOM 3015 C C . ARG A 1 399 ? 10.261 13.412 -1.417 1.00 92.19 399 ARG A C 1
ATOM 3017 O O . ARG A 1 399 ? 9.685 12.475 -0.860 1.00 92.19 399 ARG A O 1
ATOM 3024 N N . ALA A 1 400 ? 11.197 14.122 -0.785 1.00 93.38 400 ALA A N 1
ATOM 3025 C CA . ALA A 1 400 ? 11.575 13.872 0.606 1.00 93.38 400 ALA A CA 1
ATOM 3026 C C . ALA A 1 400 ? 10.438 14.179 1.593 1.00 93.38 400 ALA A C 1
ATOM 3028 O O . ALA A 1 400 ? 10.224 13.416 2.538 1.00 93.38 400 ALA A O 1
ATOM 3029 N N . ARG A 1 401 ? 9.656 15.245 1.353 1.00 95.75 401 ARG A N 1
ATOM 3030 C CA . ARG A 1 401 ? 8.448 15.559 2.137 1.00 95.75 401 ARG A CA 1
ATOM 3031 C C . ARG A 1 401 ? 7.438 14.414 2.077 1.00 95.75 401 ARG A C 1
ATOM 3033 O O . ARG A 1 401 ? 6.867 14.067 3.106 1.00 95.75 401 ARG A O 1
ATOM 3040 N N . ALA A 1 402 ? 7.238 13.802 0.910 1.00 96.19 402 ALA A N 1
ATOM 3041 C CA . ALA A 1 402 ? 6.338 12.659 0.760 1.00 96.19 402 ALA A CA 1
ATOM 3042 C C . ALA A 1 402 ? 6.759 11.475 1.649 1.00 96.19 402 ALA A C 1
ATOM 3044 O O . ALA A 1 402 ? 5.923 10.903 2.350 1.00 96.19 402 ALA A O 1
ATOM 3045 N N . ARG A 1 403 ? 8.063 11.158 1.699 1.00 95.00 403 ARG A N 1
ATOM 3046 C CA . ARG A 1 403 ? 8.601 10.124 2.600 1.00 95.00 403 ARG A CA 1
ATOM 3047 C C . ARG A 1 403 ? 8.422 10.479 4.076 1.00 95.00 403 ARG A C 1
ATOM 3049 O O . ARG A 1 403 ? 7.981 9.630 4.849 1.00 95.00 403 ARG A O 1
ATOM 3056 N N . LEU 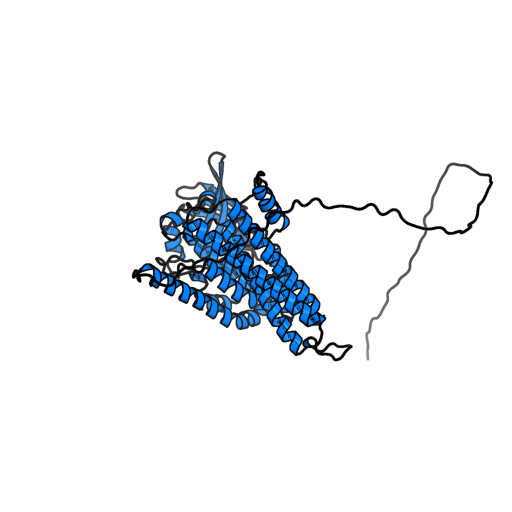A 1 404 ? 8.719 11.724 4.455 1.00 97.06 404 LEU A N 1
ATOM 3057 C CA . LEU A 1 404 ? 8.499 12.227 5.815 1.00 97.06 404 LEU A CA 1
ATOM 3058 C C . LEU A 1 404 ? 7.035 12.047 6.239 1.00 97.06 404 LEU A C 1
ATOM 3060 O O . LEU A 1 404 ? 6.758 11.494 7.303 1.00 97.06 404 LEU A O 1
ATOM 3064 N N . VAL A 1 405 ? 6.100 12.501 5.401 1.00 98.56 405 VAL A N 1
ATOM 3065 C CA . VAL A 1 405 ? 4.662 12.426 5.677 1.00 98.56 405 VAL A CA 1
ATOM 3066 C C . VAL A 1 405 ? 4.205 10.978 5.800 1.00 98.56 405 VAL A C 1
ATOM 3068 O O . VAL A 1 405 ? 3.530 10.645 6.771 1.00 98.56 405 VAL A O 1
ATOM 3071 N N . ALA A 1 406 ? 4.605 10.103 4.877 1.00 98.31 406 ALA A N 1
ATOM 3072 C CA . ALA A 1 406 ? 4.252 8.689 4.928 1.00 98.31 406 ALA A CA 1
ATOM 3073 C C . ALA A 1 406 ? 4.708 8.021 6.236 1.00 98.31 406 ALA A C 1
ATOM 3075 O O . ALA A 1 406 ? 3.903 7.373 6.911 1.00 98.31 406 ALA A O 1
ATOM 3076 N N . ALA A 1 407 ? 5.970 8.225 6.634 1.00 98.25 407 ALA A N 1
ATOM 3077 C CA . ALA A 1 407 ? 6.506 7.696 7.887 1.00 98.25 407 ALA A CA 1
ATOM 3078 C C . ALA A 1 407 ? 5.785 8.284 9.114 1.00 98.25 407 ALA A C 1
ATOM 3080 O O . ALA A 1 407 ? 5.437 7.550 10.041 1.00 98.25 407 ALA A O 1
ATOM 3081 N N . HIS A 1 408 ? 5.487 9.589 9.108 1.00 98.75 408 HIS A N 1
ATOM 3082 C CA . HIS A 1 408 ? 4.749 10.241 10.190 1.00 98.75 408 HIS A CA 1
ATOM 3083 C C . HIS A 1 408 ? 3.320 9.700 10.336 1.00 98.75 408 HIS A C 1
ATOM 3085 O O . HIS A 1 408 ? 2.878 9.394 11.445 1.00 98.75 408 HIS A O 1
ATOM 3091 N N . VAL A 1 409 ? 2.598 9.545 9.223 1.00 98.81 409 VAL A N 1
ATOM 3092 C CA . VAL A 1 409 ? 1.225 9.022 9.194 1.00 98.81 409 VAL A CA 1
ATOM 3093 C C . VAL A 1 409 ? 1.196 7.570 9.663 1.00 98.81 409 VAL A C 1
ATOM 3095 O O . VAL A 1 409 ? 0.385 7.228 10.528 1.00 98.81 409 VAL A O 1
ATOM 3098 N N . ALA A 1 410 ? 2.105 6.725 9.169 1.00 98.75 410 ALA A N 1
ATOM 3099 C CA . ALA A 1 410 ? 2.219 5.339 9.613 1.00 98.75 410 ALA A CA 1
ATOM 3100 C C . ALA A 1 410 ? 2.575 5.249 11.109 1.00 98.75 410 ALA A C 1
ATOM 3102 O O . ALA A 1 410 ? 1.952 4.486 11.850 1.00 98.75 410 ALA A O 1
ATOM 3103 N N . GLY A 1 411 ? 3.519 6.071 11.581 1.00 98.75 411 GLY A N 1
ATOM 3104 C CA . GLY A 1 411 ? 3.931 6.131 12.984 1.00 98.75 411 GLY A CA 1
ATOM 3105 C C . GLY A 1 411 ? 2.814 6.584 13.928 1.00 98.75 411 GLY A C 1
ATOM 3106 O O . GLY A 1 411 ? 2.583 5.945 14.959 1.00 98.75 411 GLY A O 1
ATOM 3107 N N . THR A 1 412 ? 2.079 7.638 13.563 1.00 98.88 412 THR A N 1
ATOM 3108 C CA . THR A 1 412 ? 0.911 8.125 14.315 1.00 98.88 412 THR A CA 1
ATOM 3109 C C . THR A 1 412 ? -0.201 7.078 14.342 1.00 98.88 412 THR A C 1
ATOM 3111 O O . THR A 1 412 ? -0.720 6.769 15.414 1.00 98.88 412 THR A O 1
ATOM 3114 N N . SER A 1 413 ? -0.49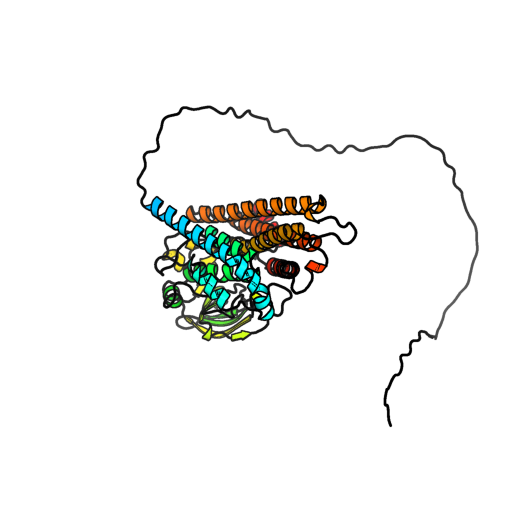8 6.446 13.204 1.00 98.88 413 SER A N 1
ATOM 3115 C CA . SER A 1 413 ? -1.499 5.374 13.107 1.00 98.88 413 SER A CA 1
ATOM 3116 C C . SER A 1 413 ? -1.144 4.183 14.003 1.00 98.88 413 SER A C 1
ATOM 3118 O O . SER A 1 413 ? -1.974 3.722 14.790 1.00 98.88 413 SER A O 1
ATOM 3120 N N . ARG A 1 414 ? 0.119 3.733 13.969 1.00 98.81 414 ARG A N 1
ATOM 3121 C CA . ARG A 1 414 ? 0.635 2.673 14.846 1.00 98.81 414 ARG A CA 1
ATOM 3122 C C . ARG A 1 414 ? 0.493 3.034 16.323 1.00 98.81 414 ARG A C 1
ATOM 3124 O O . ARG A 1 414 ? 0.075 2.190 17.116 1.00 98.81 414 ARG A O 1
ATOM 3131 N N . ARG A 1 415 ? 0.841 4.265 16.713 1.00 98.81 415 ARG A N 1
ATOM 3132 C CA . ARG A 1 415 ? 0.709 4.738 18.101 1.00 98.81 415 ARG A CA 1
ATOM 3133 C C . ARG A 1 415 ? -0.750 4.697 18.555 1.00 98.81 415 ARG A C 1
ATOM 3135 O O . ARG A 1 415 ? -1.047 4.045 19.551 1.00 98.81 415 ARG A O 1
ATOM 3142 N N . VAL A 1 416 ? -1.655 5.298 17.780 1.00 98.88 416 VAL A N 1
ATOM 3143 C CA . VAL A 1 416 ? -3.092 5.344 18.091 1.00 98.88 416 VAL A CA 1
ATOM 3144 C C . VAL A 1 416 ? -3.675 3.940 18.255 1.00 98.88 416 VAL A C 1
ATOM 3146 O O . VAL A 1 416 ? -4.357 3.671 19.243 1.00 98.88 416 VAL A O 1
ATOM 3149 N N . VAL A 1 417 ? -3.375 3.011 17.342 1.00 98.88 417 VAL A N 1
ATOM 3150 C CA . VAL A 1 417 ? -3.854 1.623 17.456 1.00 98.88 417 VAL A CA 1
ATOM 3151 C C . VAL A 1 417 ? -3.364 0.970 18.748 1.00 98.88 417 VAL A C 1
ATOM 3153 O O . VAL A 1 417 ? -4.166 0.363 19.460 1.00 98.88 417 VAL A O 1
ATOM 3156 N N . ASN A 1 418 ? -2.075 1.097 19.075 1.00 98.62 418 ASN A N 1
ATOM 3157 C CA . ASN A 1 418 ? -1.514 0.511 20.293 1.00 98.62 418 ASN A CA 1
ATOM 3158 C C . ASN A 1 418 ? -2.142 1.114 21.563 1.00 98.62 418 ASN A C 1
ATOM 3160 O O . ASN A 1 418 ? -2.520 0.364 22.466 1.00 98.62 418 ASN A O 1
ATOM 3164 N N . ASP A 1 419 ? -2.335 2.434 21.608 1.00 98.44 419 ASP A N 1
ATOM 3165 C CA . ASP A 1 419 ? -2.940 3.131 22.749 1.00 98.44 419 ASP A CA 1
ATOM 3166 C C . ASP A 1 419 ? -4.405 2.731 22.968 1.00 98.44 419 ASP A C 1
ATOM 3168 O O . ASP A 1 419 ? -4.837 2.480 24.101 1.00 98.44 419 ASP A O 1
ATOM 3172 N N . LEU A 1 420 ? -5.182 2.626 21.886 1.00 98.38 420 LEU A N 1
ATOM 3173 C CA . LEU A 1 420 ? -6.580 2.200 21.951 1.00 98.38 420 LEU A CA 1
ATOM 3174 C C . LEU A 1 420 ? -6.706 0.717 22.320 1.00 98.38 420 LEU A C 1
ATOM 3176 O O . LEU A 1 420 ? -7.566 0.363 23.130 1.00 98.38 420 LEU A O 1
ATOM 3180 N N . CYS A 1 421 ? -5.828 -0.149 21.806 1.00 97.25 421 CYS A N 1
ATOM 3181 C CA . CYS A 1 421 ? -5.799 -1.565 22.180 1.00 97.25 421 CYS A CA 1
ATOM 3182 C C . CYS A 1 421 ? -5.430 -1.754 23.658 1.00 97.25 421 CYS A C 1
ATOM 3184 O O . CYS A 1 421 ? -6.083 -2.536 24.354 1.00 97.25 421 CYS A O 1
ATOM 3186 N N . ALA A 1 422 ? -4.464 -0.989 24.175 1.00 95.19 422 ALA A N 1
ATOM 3187 C CA . ALA A 1 422 ? -4.131 -0.982 25.599 1.00 95.19 422 ALA A CA 1
ATOM 3188 C C . ALA A 1 422 ? -5.325 -0.530 26.464 1.00 95.19 422 ALA A C 1
ATOM 3190 O O . ALA A 1 422 ? -5.597 -1.103 27.522 1.00 95.19 422 ALA A O 1
ATOM 3191 N N . ALA A 1 423 ? -6.106 0.448 25.993 1.00 94.94 423 ALA A N 1
ATOM 3192 C CA . ALA A 1 423 ? -7.302 0.931 26.683 1.00 94.94 423 ALA A CA 1
ATOM 3193 C C . ALA A 1 423 ? -8.534 0.004 26.542 1.00 94.94 423 ALA A C 1
ATOM 3195 O O . ALA A 1 423 ? -9.472 0.080 27.348 1.00 94.94 423 ALA A O 1
ATOM 3196 N N . ALA A 1 424 ? -8.556 -0.899 25.557 1.00 93.56 424 ALA A N 1
ATOM 3197 C CA . ALA A 1 424 ? -9.676 -1.806 25.282 1.00 93.56 424 ALA A CA 1
ATOM 3198 C C . ALA A 1 424 ? -9.817 -2.962 26.302 1.00 93.56 424 ALA A C 1
ATOM 3200 O O . ALA A 1 424 ? -10.867 -3.621 26.352 1.00 93.56 424 ALA A O 1
ATOM 3201 N N . GLY A 1 425 ? -8.813 -3.147 27.170 1.00 90.69 425 GLY A N 1
ATOM 3202 C CA . GLY A 1 425 ? -8.792 -4.117 28.270 1.00 90.69 425 GLY A CA 1
ATOM 3203 C C . GLY A 1 425 ? -8.300 -5.509 27.891 1.00 90.69 425 GLY A C 1
ATOM 3204 O O . GLY A 1 425 ? -8.171 -5.828 26.717 1.00 90.69 425 GLY A O 1
ATOM 3205 N N . ALA A 1 426 ? -8.098 -6.370 28.894 1.00 93.75 426 ALA A N 1
ATOM 3206 C CA . ALA A 1 426 ? -7.539 -7.712 28.699 1.00 93.75 426 ALA A CA 1
ATOM 3207 C C . ALA A 1 426 ? -8.326 -8.572 27.691 1.00 93.75 426 ALA A C 1
ATOM 3209 O O . ALA A 1 426 ? -7.724 -9.276 26.890 1.00 93.75 426 ALA A O 1
ATOM 3210 N N . SER A 1 427 ? -9.660 -8.465 27.641 1.00 93.69 427 SER A N 1
ATOM 3211 C CA . SER A 1 427 ? -10.458 -9.219 26.661 1.00 93.69 427 SER A CA 1
ATOM 3212 C C . SER A 1 427 ? -10.270 -8.764 25.208 1.00 93.69 427 SER A C 1
ATOM 3214 O O . SER A 1 427 ? -10.678 -9.473 24.294 1.00 93.69 427 SER A O 1
ATOM 3216 N N . ALA A 1 428 ? -9.613 -7.628 24.960 1.00 95.00 428 ALA A N 1
ATOM 3217 C CA . ALA A 1 428 ? -9.188 -7.243 23.617 1.00 95.00 428 ALA A CA 1
ATOM 3218 C C . ALA A 1 428 ? -8.064 -8.145 23.067 1.00 95.00 428 ALA A C 1
ATOM 3220 O O . ALA A 1 428 ? -7.846 -8.140 21.856 1.00 95.00 428 ALA A O 1
ATOM 3221 N N . GLN A 1 429 ? -7.405 -8.921 23.939 1.00 96.31 429 GLN A N 1
ATOM 3222 C CA . GLN A 1 429 ? -6.286 -9.815 23.626 1.00 96.31 429 GLN A CA 1
ATOM 3223 C C . GLN A 1 429 ? -6.705 -11.259 23.318 1.00 96.31 429 GLN A C 1
ATOM 3225 O O . GLN A 1 429 ? -5.868 -12.058 22.907 1.00 96.31 429 GLN A O 1
ATOM 3230 N N . PHE A 1 430 ? -7.988 -11.616 23.468 1.00 96.81 430 PHE A N 1
ATOM 3231 C CA . PHE A 1 430 ? -8.469 -12.914 22.985 1.00 96.81 430 PHE A CA 1
ATOM 3232 C C . PHE A 1 430 ? -8.216 -13.042 21.478 1.00 96.81 430 PHE A C 1
ATOM 3234 O O . PHE A 1 430 ? -8.406 -12.085 20.733 1.00 96.81 430 PHE A O 1
ATOM 3241 N N . THR A 1 431 ? -7.838 -14.229 21.005 1.00 94.06 431 THR A N 1
ATOM 3242 C CA . THR A 1 431 ? -7.493 -14.461 19.589 1.00 94.06 431 THR A CA 1
ATOM 3243 C C . THR A 1 431 ? -8.648 -14.148 18.631 1.00 94.06 431 THR A C 1
ATOM 3245 O O . THR A 1 431 ? -8.415 -13.682 17.519 1.00 94.06 431 THR A O 1
ATOM 3248 N N . GLY A 1 432 ? -9.897 -14.303 19.083 1.00 94.12 432 GLY A N 1
ATOM 3249 C CA . GLY A 1 432 ? -11.091 -13.894 18.333 1.00 94.12 432 GLY A CA 1
ATOM 3250 C C . GLY A 1 432 ? -11.335 -12.378 18.274 1.00 94.12 432 GLY A C 1
ATOM 3251 O O . GLY A 1 432 ? -12.131 -11.916 17.463 1.00 94.12 432 GLY A O 1
ATOM 3252 N N . SER A 1 433 ? -10.657 -11.578 19.101 1.00 96.19 433 SER A N 1
ATOM 3253 C CA . SER A 1 433 ? -10.825 -10.123 19.133 1.00 96.19 433 SER A CA 1
ATOM 3254 C C . SER A 1 433 ? -10.163 -9.452 17.920 1.00 96.19 433 SER A C 1
ATOM 3256 O O . SER A 1 433 ? -8.999 -9.741 17.619 1.00 96.19 433 SER A O 1
ATOM 3258 N N . PRO A 1 434 ? -10.841 -8.500 17.249 1.00 96.38 434 PRO A N 1
ATOM 3259 C CA . PRO A 1 434 ? -10.246 -7.739 16.152 1.00 96.38 434 PRO A CA 1
ATOM 3260 C C . PRO A 1 434 ? -9.153 -6.765 16.618 1.00 96.38 434 PRO A C 1
ATOM 3262 O O . PRO A 1 434 ? -8.288 -6.419 15.820 1.00 96.38 434 PRO A O 1
ATOM 3265 N N . PHE A 1 435 ? -9.155 -6.346 17.891 1.00 98.06 435 PHE A N 1
ATOM 3266 C CA . PHE A 1 435 ? -8.188 -5.377 18.421 1.00 98.06 435 PHE A CA 1
ATOM 3267 C C . PHE A 1 435 ? -6.757 -5.911 18.379 1.00 98.06 435 PHE A C 1
ATOM 3269 O O . PHE A 1 435 ? -5.899 -5.295 17.759 1.00 98.06 435 PHE A O 1
ATOM 3276 N N . GLN A 1 436 ? -6.498 -7.079 18.975 1.00 97.69 436 GLN A N 1
ATOM 3277 C CA . GLN A 1 436 ? -5.150 -7.657 18.980 1.00 97.69 436 GLN A CA 1
ATOM 3278 C C . GLN A 1 436 ? -4.646 -8.000 17.574 1.00 97.69 436 GLN A C 1
ATOM 3280 O O . GLN A 1 436 ? -3.454 -7.882 17.303 1.00 97.69 436 GLN A O 1
ATOM 3285 N N . ARG A 1 437 ? -5.546 -8.376 16.653 1.00 98.19 437 ARG A N 1
ATOM 3286 C CA . ARG A 1 437 ? -5.177 -8.634 15.257 1.00 98.19 437 ARG A CA 1
ATOM 3287 C C . ARG A 1 437 ? -4.737 -7.343 14.574 1.00 98.19 437 ARG A C 1
ATOM 3289 O O . ARG A 1 437 ? -3.626 -7.295 14.067 1.00 98.19 437 ARG A O 1
ATOM 3296 N N . ALA A 1 438 ? -5.539 -6.280 14.664 1.00 98.38 438 ALA A N 1
ATOM 3297 C CA . ALA A 1 438 ? -5.162 -4.964 14.150 1.00 98.38 438 ALA A CA 1
ATOM 3298 C C . ALA A 1 438 ? -3.872 -4.431 14.801 1.00 98.38 438 ALA A C 1
ATOM 3300 O O . ALA A 1 438 ? -3.048 -3.827 14.123 1.00 98.38 438 ALA A O 1
ATOM 3301 N N . GLN A 1 439 ? -3.663 -4.699 16.095 1.00 98.50 439 GLN A N 1
ATOM 3302 C CA . GLN A 1 439 ? -2.439 -4.340 16.810 1.00 98.50 439 GLN A CA 1
ATOM 3303 C C . GLN A 1 439 ? -1.204 -5.063 16.254 1.00 98.50 439 GLN A C 1
ATOM 3305 O O . GLN A 1 439 ? -0.180 -4.429 16.008 1.00 98.50 439 GLN A O 1
ATOM 3310 N N . ARG A 1 440 ? -1.274 -6.381 16.038 1.00 98.69 440 ARG A N 1
ATOM 3311 C CA . ARG A 1 440 ? -0.174 -7.137 15.420 1.00 98.69 440 ARG A CA 1
ATOM 3312 C C . ARG A 1 440 ? 0.060 -6.686 13.982 1.00 98.69 440 ARG A C 1
ATOM 3314 O O . ARG A 1 440 ? 1.197 -6.416 13.610 1.00 98.69 440 ARG A O 1
ATOM 3321 N N . ASP A 1 441 ? -1.013 -6.535 13.215 1.00 98.81 441 ASP A N 1
ATOM 3322 C CA . ASP A 1 441 ? -0.966 -6.133 11.813 1.00 98.81 441 ASP A CA 1
ATOM 3323 C C . ASP A 1 441 ? -0.332 -4.748 11.631 1.00 98.81 441 ASP A C 1
ATOM 3325 O O . ASP A 1 441 ? 0.607 -4.616 10.846 1.00 98.81 441 ASP A O 1
ATOM 3329 N N . VAL A 1 442 ? -0.767 -3.732 12.392 1.00 98.62 442 VAL A N 1
ATOM 3330 C CA . VAL A 1 442 ? -0.212 -2.372 12.281 1.00 98.62 442 VAL A CA 1
ATOM 3331 C C . VAL A 1 442 ? 1.270 -2.335 12.667 1.00 98.62 442 VAL A C 1
ATOM 3333 O O . VAL A 1 442 ? 2.061 -1.629 12.052 1.00 98.62 442 VAL A O 1
ATOM 3336 N N . ASN A 1 443 ? 1.678 -3.127 13.662 1.00 98.44 443 ASN A N 1
ATOM 3337 C CA . ASN A 1 443 ? 3.076 -3.185 14.076 1.00 98.44 443 ASN A CA 1
ATOM 3338 C C . ASN A 1 443 ? 3.952 -3.861 13.008 1.00 98.44 443 ASN A C 1
ATOM 3340 O O . ASN A 1 443 ? 5.088 -3.435 12.815 1.00 98.44 443 ASN A O 1
ATOM 3344 N N . THR A 1 444 ? 3.431 -4.860 12.287 1.00 98.50 444 THR A N 1
ATOM 3345 C CA . THR A 1 444 ? 4.143 -5.498 11.169 1.00 98.50 444 THR A CA 1
ATOM 3346 C C . THR A 1 444 ? 4.209 -4.599 9.931 1.00 98.50 444 THR A C 1
ATOM 3348 O O . THR A 1 444 ? 5.299 -4.395 9.405 1.00 98.50 444 THR A O 1
ATOM 3351 N N . ILE A 1 445 ? 3.090 -4.025 9.468 1.00 97.94 445 ILE A N 1
ATOM 3352 C CA . ILE A 1 445 ? 3.074 -3.168 8.262 1.00 97.94 445 ILE A CA 1
ATOM 3353 C C . ILE A 1 445 ? 3.929 -1.906 8.437 1.00 97.94 445 ILE A C 1
ATOM 3355 O O . ILE A 1 445 ? 4.635 -1.510 7.513 1.00 97.94 445 ILE A O 1
ATOM 3359 N N . SER A 1 446 ? 3.945 -1.304 9.631 1.00 96.81 446 SER A N 1
ATOM 3360 C CA . SER A 1 446 ? 4.793 -0.143 9.927 1.00 96.81 446 SER A CA 1
ATOM 3361 C C . SER A 1 446 ? 6.288 -0.469 10.009 1.00 96.81 446 SER A C 1
ATOM 3363 O O . SER A 1 446 ? 7.085 0.454 10.129 1.00 96.81 446 SER A O 1
ATOM 3365 N N . GLY A 1 447 ? 6.680 -1.746 9.962 1.00 95.50 447 GLY A N 1
ATOM 3366 C CA . GLY A 1 447 ? 8.078 -2.164 9.833 1.00 95.50 447 GLY A CA 1
ATOM 3367 C C . GLY A 1 447 ? 8.609 -2.112 8.396 1.00 95.50 447 GLY A C 1
ATOM 3368 O O . GLY A 1 447 ? 9.778 -2.407 8.170 1.00 95.50 447 GLY A O 1
ATOM 3369 N N . HIS A 1 448 ? 7.769 -1.767 7.414 1.00 95.50 448 HIS A N 1
ATOM 3370 C CA . HIS A 1 448 ? 8.200 -1.607 6.029 1.00 95.50 448 HIS A CA 1
ATOM 3371 C C . HIS A 1 448 ? 9.209 -0.453 5.900 1.00 95.50 448 HIS A C 1
ATOM 3373 O O . HIS A 1 448 ? 8.970 0.636 6.416 1.00 95.50 448 HIS A O 1
ATOM 3379 N N . VAL A 1 449 ? 10.294 -0.658 5.144 1.00 92.56 449 VAL A N 1
ATOM 3380 C CA . VAL A 1 449 ? 11.419 0.298 5.014 1.00 92.56 449 VAL A CA 1
ATOM 3381 C C . VAL A 1 449 ? 10.995 1.706 4.574 1.00 92.56 449 VAL A C 1
ATOM 3383 O O . VAL A 1 449 ? 11.601 2.702 4.956 1.00 92.56 449 VAL A O 1
ATOM 3386 N N . VAL A 1 450 ? 9.912 1.815 3.799 1.00 91.00 450 VAL A N 1
ATOM 3387 C CA . VAL A 1 450 ? 9.375 3.115 3.356 1.00 91.00 450 VAL A CA 1
ATOM 3388 C C . VAL A 1 450 ? 8.825 3.970 4.508 1.00 91.00 450 VAL A C 1
ATOM 3390 O O . VAL A 1 450 ? 8.749 5.188 4.371 1.00 91.00 450 VAL A O 1
ATOM 3393 N N . PHE A 1 451 ? 8.465 3.345 5.633 1.00 95.81 451 PHE A N 1
ATOM 3394 C CA . PHE A 1 451 ? 7.944 4.002 6.833 1.00 95.81 451 PHE A CA 1
ATOM 3395 C C . PHE A 1 451 ? 8.990 4.143 7.941 1.00 95.81 451 PHE A C 1
ATOM 3397 O O . PHE A 1 451 ? 8.620 4.532 9.048 1.00 95.81 451 PHE A O 1
ATOM 3404 N N . ASP A 1 452 ? 10.263 3.832 7.671 1.00 95.12 452 ASP A N 1
ATOM 3405 C CA . ASP A 1 452 ? 11.338 4.029 8.642 1.00 95.12 452 ASP A CA 1
ATOM 3406 C C . ASP A 1 452 ? 11.422 5.523 9.020 1.00 95.12 452 ASP A C 1
ATOM 3408 O O . ASP A 1 452 ? 11.735 6.360 8.160 1.00 95.12 452 ASP A O 1
ATOM 3412 N N . PRO A 1 453 ? 11.105 5.885 10.278 1.00 93.56 453 PRO A N 1
ATOM 3413 C CA . PRO A 1 453 ? 11.071 7.276 10.690 1.00 93.56 453 PRO A CA 1
ATOM 3414 C C . PRO A 1 453 ? 12.471 7.878 10.774 1.00 93.56 453 PRO A C 1
ATOM 3416 O O . PRO A 1 453 ? 12.630 9.043 10.420 1.00 93.56 453 PRO A O 1
ATOM 3419 N N . ASP A 1 454 ? 13.480 7.114 11.190 1.00 94.31 454 ASP A N 1
ATOM 3420 C CA . ASP A 1 454 ? 14.833 7.635 11.367 1.00 94.31 454 ASP A CA 1
ATOM 3421 C C . ASP A 1 454 ? 15.404 8.027 10.006 1.00 94.31 454 ASP A C 1
ATOM 3423 O O . ASP A 1 454 ? 15.915 9.135 9.833 1.00 94.31 454 ASP A O 1
ATOM 3427 N N . GLU A 1 455 ? 15.218 7.169 9.003 1.00 92.50 455 GLU A N 1
ATOM 3428 C CA . GLU A 1 455 ? 15.688 7.446 7.652 1.00 92.50 455 GLU A CA 1
ATOM 3429 C C . GLU A 1 455 ? 14.875 8.550 6.962 1.00 92.50 455 GLU A C 1
ATOM 3431 O O . GLU A 1 455 ? 15.455 9.461 6.367 1.00 92.50 455 GLU A O 1
ATOM 3436 N N . ALA A 1 456 ? 13.540 8.525 7.055 1.00 93.81 456 ALA A N 1
ATOM 3437 C CA . ALA A 1 456 ? 12.696 9.535 6.413 1.00 93.81 456 ALA A CA 1
ATOM 3438 C C . ALA A 1 456 ? 12.904 10.941 7.007 1.00 93.81 456 ALA A C 1
ATOM 3440 O O . ALA A 1 456 ? 12.975 11.925 6.265 1.00 93.81 456 ALA A O 1
ATOM 3441 N N . TYR A 1 457 ? 13.040 11.047 8.333 1.00 95.44 457 TYR A N 1
ATOM 3442 C CA . TYR A 1 457 ? 13.263 12.324 9.012 1.00 95.44 457 TYR A CA 1
ATOM 3443 C C . TYR A 1 457 ? 14.687 12.835 8.784 1.00 95.44 457 TYR A C 1
ATOM 3445 O O . TYR A 1 457 ? 14.864 14.026 8.513 1.00 95.44 457 TYR A O 1
ATOM 3453 N N . ARG A 1 458 ? 15.697 11.951 8.836 1.00 94.12 458 ARG A N 1
ATOM 3454 C CA . ARG A 1 458 ? 17.088 12.295 8.505 1.00 94.12 458 ARG A CA 1
ATOM 3455 C C . ARG A 1 458 ? 17.186 12.834 7.083 1.00 94.12 458 ARG A C 1
ATOM 3457 O O . ARG A 1 458 ? 17.787 13.888 6.885 1.00 94.12 458 ARG A O 1
ATOM 3464 N N . LEU A 1 459 ? 16.602 12.133 6.110 1.00 92.75 459 LEU A N 1
ATOM 3465 C CA . LEU A 1 459 ? 16.591 12.537 4.707 1.00 92.75 459 LEU A CA 1
ATOM 3466 C C . LEU A 1 459 ? 16.017 13.945 4.535 1.00 92.75 459 LEU A C 1
ATOM 3468 O O . LEU A 1 459 ? 16.681 14.818 3.975 1.00 92.75 459 LEU A O 1
ATOM 3472 N N . TYR A 1 460 ? 14.802 14.168 5.041 1.00 94.81 460 TYR A N 1
ATOM 3473 C CA . TYR A 1 460 ? 14.142 15.463 4.928 1.00 94.81 460 TYR A CA 1
ATOM 3474 C C . TYR A 1 460 ? 14.969 16.566 5.597 1.00 94.81 460 TYR A C 1
ATOM 3476 O O . TYR A 1 460 ? 15.259 17.581 4.972 1.00 94.81 460 TYR A O 1
ATOM 3484 N N . GLY A 1 461 ? 15.439 16.338 6.828 1.00 95.69 461 GLY A N 1
ATOM 3485 C CA . GLY A 1 461 ? 16.262 17.305 7.555 1.00 95.69 461 GLY A CA 1
ATOM 3486 C C . GLY A 1 461 ? 17.558 17.671 6.827 1.00 95.69 461 GLY A C 1
ATOM 3487 O O . GLY A 1 461 ? 17.947 18.834 6.827 1.00 95.69 461 GLY A O 1
ATOM 3488 N N . ARG A 1 462 ? 18.216 16.713 6.161 1.00 94.50 462 ARG A N 1
ATOM 3489 C CA . ARG A 1 462 ? 19.420 16.992 5.362 1.00 94.50 462 ARG A CA 1
ATOM 3490 C C . ARG A 1 462 ? 19.113 17.866 4.154 1.00 94.50 462 ARG A C 1
ATOM 3492 O O . ARG A 1 462 ? 19.813 18.854 3.956 1.00 94.50 462 ARG A O 1
ATOM 3499 N N . ILE A 1 463 ? 18.058 17.548 3.404 1.00 93.75 463 ILE A N 1
ATOM 3500 C CA . ILE A 1 463 ? 17.646 18.332 2.232 1.00 93.75 463 ILE A CA 1
ATOM 3501 C C . ILE A 1 463 ? 17.248 19.755 2.637 1.00 93.75 463 ILE A C 1
ATOM 3503 O O . ILE A 1 463 ? 17.692 20.712 2.006 1.00 93.75 463 ILE A O 1
ATOM 3507 N N . GLU A 1 464 ? 16.489 19.916 3.723 1.00 94.69 464 GLU A N 1
ATOM 3508 C CA . GLU A 1 464 ? 16.103 21.237 4.239 1.00 94.69 464 GLU A CA 1
ATOM 3509 C C . GLU A 1 464 ? 17.300 22.110 4.633 1.00 94.69 464 GLU A C 1
ATOM 3511 O O . GLU A 1 464 ? 17.247 23.332 4.506 1.00 94.69 464 GLU A O 1
ATOM 3516 N N . LEU A 1 465 ? 18.388 21.487 5.086 1.00 96.19 465 LEU A N 1
ATOM 3517 C CA . LEU A 1 465 ? 19.623 22.161 5.486 1.00 96.19 465 LEU A CA 1
ATOM 3518 C C . LEU A 1 465 ? 20.650 22.282 4.346 1.00 96.19 465 LEU A C 1
ATOM 3520 O O . LEU A 1 465 ? 21.764 22.745 4.587 1.00 96.19 465 LEU A O 1
ATOM 3524 N N . GLY A 1 466 ? 20.312 21.859 3.122 1.00 93.38 466 GLY A N 1
ATOM 3525 C CA . GLY A 1 466 ? 21.226 21.888 1.974 1.00 93.38 466 GLY A CA 1
ATOM 3526 C C . GLY A 1 466 ? 22.399 20.906 2.077 1.00 93.38 466 GLY A C 1
ATOM 3527 O O . GLY A 1 466 ? 23.440 21.119 1.460 1.00 93.38 466 GLY A O 1
ATOM 3528 N N . LEU A 1 467 ? 22.259 19.845 2.875 1.00 92.88 467 LEU A N 1
ATOM 3529 C CA . LEU A 1 467 ? 23.254 18.784 3.021 1.00 92.88 467 LEU A CA 1
ATOM 3530 C C . LEU A 1 467 ? 23.018 17.674 1.990 1.00 92.88 467 LEU A C 1
ATOM 3532 O O . LEU A 1 467 ? 21.878 17.363 1.653 1.00 92.88 467 LEU A O 1
ATOM 3536 N N . ASP A 1 468 ? 24.097 17.014 1.561 1.00 87.62 468 ASP A N 1
ATOM 3537 C CA . ASP A 1 468 ? 24.034 15.843 0.675 1.00 87.62 468 ASP A CA 1
ATOM 3538 C C . ASP A 1 468 ? 23.112 14.752 1.264 1.00 87.62 468 ASP A C 1
ATOM 3540 O O . ASP A 1 468 ? 23.389 14.284 2.372 1.00 87.62 468 ASP A O 1
ATOM 3544 N N . PRO A 1 469 ? 22.030 14.321 0.591 1.00 82.69 469 PRO A N 1
ATOM 3545 C CA . PRO A 1 469 ? 21.106 13.310 1.115 1.00 82.69 469 PRO A CA 1
ATOM 3546 C C . PRO A 1 469 ? 21.748 11.919 1.320 1.00 82.69 469 PRO A C 1
ATOM 3548 O O . PRO A 1 469 ? 21.273 11.145 2.164 1.00 82.69 469 PRO A O 1
ATOM 3551 N N . GLY A 1 470 ? 22.869 11.634 0.647 1.00 77.19 470 GLY A N 1
ATOM 3552 C CA . GLY A 1 470 ? 23.597 10.367 0.701 1.00 77.19 470 GLY A CA 1
ATOM 3553 C C . GLY A 1 470 ? 23.146 9.339 -0.354 1.00 77.19 470 GLY A C 1
ATOM 3554 O O . GLY A 1 470 ? 22.106 9.502 -0.993 1.00 77.19 470 GLY A O 1
ATOM 3555 N N . PRO A 1 471 ? 23.905 8.238 -0.525 1.00 61.34 471 PRO A N 1
ATOM 3556 C CA . PRO A 1 471 ? 23.875 7.408 -1.738 1.00 61.34 471 PRO A CA 1
ATOM 3557 C C . PRO A 1 471 ? 22.636 6.514 -1.922 1.00 61.34 471 PRO A C 1
ATOM 3559 O O . PRO A 1 471 ? 22.437 5.984 -3.008 1.00 61.34 471 PRO A O 1
ATOM 3562 N N . VAL A 1 472 ? 21.796 6.323 -0.896 1.00 55.00 472 VAL A N 1
ATOM 3563 C CA . VAL A 1 472 ? 20.685 5.338 -0.918 1.00 55.00 472 VAL A CA 1
ATOM 3564 C C . VAL A 1 472 ? 19.314 6.009 -0.938 1.00 55.00 472 VAL A C 1
ATOM 3566 O O . VAL A 1 472 ? 18.342 5.538 -0.350 1.00 55.00 472 VAL A O 1
ATOM 3569 N N . THR A 1 473 ? 19.203 7.150 -1.599 1.00 54.75 473 THR A N 1
ATOM 3570 C CA . THR A 1 473 ? 17.945 7.884 -1.620 1.00 54.75 473 THR A CA 1
ATOM 3571 C C . THR A 1 473 ? 17.263 7.685 -2.962 1.00 54.75 473 THR A C 1
ATOM 3573 O O . THR A 1 473 ? 17.373 8.487 -3.879 1.00 54.75 473 THR A O 1
ATOM 3576 N N . LEU A 1 474 ? 16.538 6.562 -3.054 1.00 54.25 474 LEU A N 1
ATOM 3577 C CA . LEU A 1 474 ? 15.383 6.425 -3.940 1.00 54.25 474 LEU A CA 1
ATOM 3578 C C . LEU A 1 474 ? 14.395 7.543 -3.559 1.00 54.25 474 LEU A C 1
ATOM 3580 O O . LEU A 1 474 ? 13.508 7.322 -2.737 1.00 54.25 474 LEU A O 1
ATOM 3584 N N . VAL A 1 475 ? 14.624 8.770 -4.024 1.00 50.62 475 VAL A N 1
ATOM 3585 C CA . VAL A 1 475 ? 13.800 9.945 -3.721 1.00 50.62 475 VAL A CA 1
ATOM 3586 C C . VAL A 1 475 ? 13.129 10.428 -4.981 1.00 50.62 475 VAL A C 1
ATOM 3588 O O . VAL A 1 475 ? 13.800 10.788 -5.977 1.00 50.62 475 VAL A O 1
#

Radius of gyration: 30.82 Å; Cα contacts (8 Å, |Δi|>4): 795; chains: 1; bounding box: 73×103×94 Å

pLDDT: mean 83.65, std 25.72, range [21.36, 98.94]

Solvent-accessible surface area (backbone atoms only — not comparable to full-atom values): 26049 Å² total; per-residue (Å²): 140,81,88,88,84,86,88,88,81,89,82,88,84,84,86,88,85,88,89,82,91,88,91,84,90,84,83,90,91,87,89,89,83,88,88,89,84,90,83,90,85,90,84,87,88,83,92,77,86,82,86,81,87,91,75,85,86,78,84,88,76,82,85,75,84,78,88,76,79,91,89,77,82,79,78,81,72,86,51,74,61,57,61,54,52,52,54,52,51,54,50,38,53,47,29,27,51,46,31,44,70,42,13,64,61,40,40,70,46,38,66,55,11,48,74,68,26,28,66,52,68,66,58,55,52,54,45,49,73,41,47,54,39,22,30,40,19,52,56,94,59,70,17,67,52,51,58,68,66,43,52,22,51,24,17,14,32,29,3,32,23,18,52,31,54,5,48,46,45,38,46,24,17,54,36,29,35,54,44,56,35,28,27,65,67,41,36,52,62,62,38,65,91,35,52,49,52,40,28,24,60,31,79,65,66,61,20,39,26,43,82,46,95,71,26,29,31,34,31,34,58,38,69,58,19,44,39,50,86,71,32,59,30,36,34,42,20,19,35,30,61,58,97,90,44,77,46,53,29,39,36,54,43,56,38,89,72,44,50,74,46,94,67,57,82,58,90,29,43,28,20,26,23,33,20,29,40,34,36,77,64,44,78,40,51,50,52,37,36,45,50,46,66,34,42,57,70,24,64,22,60,14,26,76,76,40,88,57,46,78,53,35,48,42,54,49,31,49,56,20,39,40,58,22,25,13,43,39,14,33,26,55,30,47,50,54,52,49,59,56,47,25,73,74,38,61,39,89,90,74,69,44,44,40,61,78,33,67,73,50,49,51,52,53,51,51,46,51,52,54,51,52,52,36,47,54,51,50,55,49,46,50,52,50,52,55,52,22,40,64,73,72,62,66,44,70,65,59,29,29,47,22,27,32,48,16,10,50,31,26,51,52,22,40,49,46,33,47,54,50,41,65,70,60,40,78,75,28,62,42,87,88,28,67,48,44,51,53,40,33,20,42,59,46,60,50,65,40,78,65,31,36,51,69,59,26,46,50,40,33,55,26,51,78,70,73,40,83,72,60,95,83,63,84,90

Nearest PDB structures (foldseek):
  2rfq-assembly1_B  TM=9.451E-01  e=5.784E-32  Rhodococcus jostii RHA1
  3afe-assembly1_A  TM=9.360E-01  e=2.993E-31  Mycobacterium tuberculosis
  3afe-assembly1_D  TM=9.430E-01  e=8.401E-30  Mycobacterium tuberculosis
  2or0-assembly1_A  TM=9.487E-01  e=1.340E-27  Rhodococcus jostii RHA1
  2or0-assembly2_B  TM=9.332E-01  e=3.118E-26  Rhodococcus jostii RHA1

Foldseek 3Di:
DDDDDDDDDDDDDDDDDDDDDDDDDDDDDDDDDDDDDDDDDDDDDDDDDDDDDDDDDDDDDDPDPDDDDDDDDPPPPVDPVVVVVVVLVVLLVQLLVQLLVCLQVLQVQQLVLLVVLAGDVVLVVSNVVSLLLLQCADVVLVGSNHALLSNLSSLLSNLLRHLLRSQQSLQRNVVSLVQLLFAPVSNCVQSVPHSGFREFEAQPAAWAWEDDVQFTFIWGKGFQRFNLVRGQKYKYWHWYADPNDTFIKIFIGGSVQWDWAQDQPALASSRRSRTMITHDRDTGGPRRMWTLVCLQQLNGNSSVVHVQLNSSFGDLLSCLLSLLSSLLSLLVSLLVVLVVLQVPDADPPPRDRNVVDPVSVVLSVVSVVLSVVLVVLSSVLSVVSSVCSVVVNNDPLSSLSSLLSSLSSLVSSLVSLVSSCVVSDPVCPPPPHVSVRSNRHSVVSCPPPSNPNVLSVLQNVCVVVVHDSDDPDSD

Organism: NCBI:txid705336

InterPro domains:
  IPR009100 Acyl-CoA dehydrogenase/oxidase, N-terminal and middle domain superfamily [SSF56645] (96-289)
  IPR013107 Acyl-CoA dehydrogenase, C-terminal domain [PF08028] (322-452)
  IPR013786 Acyl-CoA dehydrogenase/oxidase, N-terminal [PF02771] (95-191)
  IPR036250 Acyl-CoA dehydrogenase-like, C-terminal [SSF47203] (314-447)
  IPR037069 Acyl-CoA dehydrogenase/oxidase, N-terminal domain superfamily [G3DSA:1.10.540.10] (87-197)
  IPR046373 Acyl-CoA oxidase/dehydrogenase, middle domain superfamily [G3DSA:2.40.110.10] (200-289)

Mean predicted aligned error: 11.27 Å